Protein 3KTZ (pdb70)

CATH classification: 3.40.420.10 (+1 more: 4.10.470.10)

Structure (mmCIF, N/CA/C/O backbone):
data_3KTZ
#
_entry.id   3KTZ
#
_cell.length_a   48.373
_cell.length_b   44.395
_cell.length_c   137.270
_cell.angle_alpha   90.000
_cell.angle_beta   98.380
_cell.angle_gamma   90.000
#
_symmetry.space_group_name_H-M   'P 1 21 1'
#
loop_
_entity.id
_entity.type
_entity.pdbx_description
1 polymer 'Ribosome-inactivating protein gelonin'
2 non-polymer 2-acetamido-2-deoxy-beta-D-glucopyranose
3 water water
#
loop_
_atom_site.group_PDB
_atom_site.id
_atom_site.type_symbol
_atom_site.label_atom_id
_atom_site.label_alt_id
_atom_site.label_comp_id
_atom_site.label_asym_id
_atom_site.label_entity_id
_atom_site.label_seq_id
_atom_site.pdbx_PDB_ins_code
_atom_site.Cartn_x
_atom_site.Cartn_y
_atom_site.Cartn_z
_atom_site.occupancy
_atom_site.B_iso_or_equiv
_atom_site.auth_seq_id
_atom_site.auth_comp_id
_atom_site.auth_asym_id
_atom_site.auth_atom_id
_atom_site.pdbx_PDB_model_num
ATOM 1 N N . GLY A 1 1 ? 6.889 -18.065 50.067 1.00 42.34 1 GLY A N 1
ATOM 2 C CA . GLY A 1 1 ? 6.832 -17.943 48.571 1.00 42.82 1 GLY A CA 1
ATOM 3 C C . GLY A 1 1 ? 7.230 -16.550 48.137 1.00 41.89 1 GLY A C 1
ATOM 4 O O . GLY A 1 1 ? 6.478 -15.846 47.453 1.00 43.79 1 GLY A O 1
ATOM 5 N N . LEU A 1 2 ? 8.434 -16.160 48.533 1.00 38.66 2 LEU A N 1
ATOM 6 C CA . LEU A 1 2 ? 8.948 -14.835 48.237 1.00 35.21 2 LEU A CA 1
ATOM 7 C C . LEU A 1 2 ? 9.925 -14.822 47.069 1.00 32.90 2 LEU A C 1
ATOM 8 O O . LEU A 1 2 ? 10.555 -15.837 46.757 1.00 32.94 2 LEU A O 1
ATOM 13 N N . ASP A 1 3 ? 10.040 -13.668 46.418 1.00 29.24 3 ASP A N 1
ATOM 14 C CA . ASP A 1 3 ? 10.989 -13.515 45.327 1.00 25.13 3 ASP A CA 1
ATOM 15 C C . ASP A 1 3 ? 12.321 -13.297 46.028 1.00 22.89 3 ASP A C 1
ATOM 16 O O . ASP A 1 3 ? 12.358 -12.857 47.184 1.00 20.26 3 ASP A O 1
ATOM 21 N N . THR A 1 4 ? 13.412 -13.612 45.347 1.00 19.53 4 THR A N 1
ATOM 22 C CA . THR A 1 4 ? 14.720 -13.434 45.947 1.00 19.62 4 THR A CA 1
ATOM 23 C C . THR A 1 4 ? 15.675 -12.805 44.945 1.00 18.55 4 THR A C 1
ATOM 24 O O . THR A 1 4 ? 15.553 -13.010 43.740 1.00 18.67 4 THR A O 1
ATOM 28 N N . VAL A 1 5 ? 16.617 -12.022 45.451 1.00 17.40 5 VAL A N 1
ATOM 29 C CA . VAL A 1 5 ? 17.596 -11.362 44.604 1.00 17.69 5 VAL A CA 1
ATOM 30 C C . VAL A 1 5 ? 18.948 -11.480 45.301 1.00 17.25 5 VAL A C 1
ATOM 31 O O . VAL A 1 5 ? 19.039 -11.291 46.512 1.00 17.40 5 VAL A O 1
ATOM 35 N N . SER A 1 6 ? 19.994 -11.788 44.548 1.00 15.97 6 SER A N 1
ATOM 36 C CA . SER A 1 6 ? 21.308 -11.925 45.148 1.00 16.71 6 SER A CA 1
ATOM 37 C C . SER A 1 6 ? 22.284 -10.860 44.703 1.00 16.82 6 SER A C 1
ATOM 38 O O . SER A 1 6 ? 22.189 -10.335 43.595 1.00 17.47 6 SER A O 1
ATOM 41 N N . PHE A 1 7 ? 23.214 -10.531 45.587 1.00 14.88 7 PHE A N 1
ATOM 42 C CA . PHE A 1 7 ? 24.270 -9.605 45.245 1.00 14.91 7 PHE A CA 1
ATOM 43 C C . PHE A 1 7 ? 25.517 -10.036 45.990 1.00 14.97 7 PHE A C 1
ATOM 44 O O . PHE A 1 7 ? 25.543 -10.059 47.221 1.00 14.20 7 PHE A O 1
ATOM 52 N N . SER A 1 8 ? 26.545 -10.393 45.236 1.00 15.54 8 SER A N 1
ATOM 53 C CA . SER A 1 8 ? 27.803 -10.820 45.825 1.00 16.50 8 SER A CA 1
ATOM 54 C C . SER A 1 8 ? 28.824 -9.711 45.642 1.00 16.09 8 SER A C 1
ATOM 55 O O . SER A 1 8 ? 28.881 -9.086 44.588 1.00 17.26 8 SER A O 1
ATOM 58 N N . THR A 1 9 ? 29.623 -9.459 46.670 1.00 16.68 9 THR A N 1
ATOM 59 C CA . THR A 1 9 ? 30.633 -8.421 46.588 1.00 18.34 9 THR A CA 1
ATOM 60 C C . THR A 1 9 ? 31.893 -8.948 45.898 1.00 20.15 9 THR A C 1
ATOM 61 O O . THR A 1 9 ? 32.735 -8.166 45.449 1.00 19.70 9 THR A O 1
ATOM 65 N N . LYS A 1 10 ? 32.025 -10.269 45.807 1.00 20.47 10 LYS A N 1
ATOM 66 C CA . LYS A 1 10 ? 33.204 -10.848 45.174 1.00 22.38 10 LYS A CA 1
ATOM 67 C C . LYS A 1 10 ? 33.202 -10.581 43.671 1.00 21.46 10 LYS A C 1
ATOM 68 O O . LYS A 1 10 ? 32.326 -11.053 42.947 1.00 21.45 10 LYS A O 1
ATOM 74 N N . GLY A 1 11 ? 34.191 -9.827 43.205 1.00 20.99 11 GLY A N 1
ATOM 75 C CA . GLY A 1 11 ? 34.268 -9.513 41.791 1.00 19.93 11 GLY A CA 1
ATOM 76 C C . GLY A 1 11 ? 33.159 -8.567 41.373 1.00 19.69 11 GLY A C 1
ATOM 77 O O . GLY A 1 11 ? 32.875 -8.414 40.185 1.00 19.32 11 GLY A O 1
ATOM 78 N N . ALA A 1 12 ? 32.525 -7.931 42.355 1.00 18.41 12 ALA A N 1
ATOM 79 C CA . ALA A 1 12 ? 31.440 -6.996 42.082 1.00 16.50 12 ALA A CA 1
ATOM 80 C C . ALA A 1 12 ? 31.958 -5.775 41.334 1.00 15.82 12 ALA A C 1
ATOM 81 O O . ALA A 1 12 ? 33.097 -5.364 41.526 1.00 16.26 12 ALA A O 1
ATOM 83 N N . THR A 1 13 ? 31.117 -5.206 40.475 1.00 17.25 13 THR A N 1
ATOM 84 C CA . THR A 1 13 ? 31.473 -4.013 39.709 1.00 15.64 13 THR A CA 1
ATOM 85 C C . THR A 1 13 ? 30.280 -3.075 39.725 1.00 15.80 13 THR A C 1
ATOM 86 O O . THR A 1 13 ? 29.177 -3.470 40.111 1.00 14.80 13 THR A O 1
ATOM 90 N N . TYR A 1 14 ? 30.491 -1.837 39.292 1.00 15.16 14 TYR A N 1
ATOM 91 C CA . TYR A 1 14 ? 29.410 -0.866 39.265 1.00 15.67 14 TYR A CA 1
ATOM 92 C C . TYR A 1 14 ? 28.256 -1.407 38.426 1.00 15.79 14 TYR A C 1
ATOM 93 O O . TYR A 1 14 ? 27.096 -1.076 38.675 1.00 15.66 14 TYR A O 1
ATOM 102 N N . ILE A 1 15 ? 28.581 -2.246 37.439 1.00 15.34 15 ILE A N 1
ATOM 103 C CA . ILE A 1 15 ? 27.578 -2.853 36.567 1.00 15.70 15 ILE A CA 1
ATOM 104 C C . ILE A 1 15 ? 26.790 -3.967 37.276 1.00 15.69 15 ILE A C 1
ATOM 105 O O . ILE A 1 15 ? 25.561 -4.036 37.156 1.00 15.41 15 ILE A O 1
ATOM 110 N N . THR A 1 16 ? 27.470 -4.843 38.013 1.00 14.42 16 THR A N 1
ATOM 111 C CA . THR A 1 16 ? 26.736 -5.899 38.702 1.00 16.16 16 THR A CA 1
ATOM 112 C C . THR A 1 16 ? 25.794 -5.268 39.741 1.00 16.36 16 THR A C 1
ATOM 113 O O . THR A 1 16 ? 24.685 -5.755 39.967 1.00 16.47 16 THR A O 1
ATOM 117 N N . TYR A 1 17 ? 26.235 -4.170 40.352 1.00 15.44 17 TYR A N 1
ATOM 118 C CA . TYR A 1 17 ? 25.437 -3.460 41.353 1.00 12.97 17 TYR A CA 1
ATOM 119 C C . TYR A 1 17 ? 24.180 -2.853 40.725 1.00 13.16 17 TYR A C 1
ATOM 120 O O . TYR A 1 17 ? 23.079 -3.000 41.255 1.00 12.50 17 TYR A O 1
ATOM 129 N N . VAL A 1 18 ? 24.340 -2.166 39.599 1.00 12.11 18 VAL A N 1
ATOM 130 C CA . VAL A 1 18 ? 23.196 -1.559 38.921 1.00 12.28 18 VAL A CA 1
ATOM 131 C C . VAL A 1 18 ? 22.205 -2.615 38.424 1.00 12.81 18 VAL A C 1
ATOM 132 O O . VAL A 1 18 ? 20.984 -2.449 38.551 1.00 12.58 18 VAL A O 1
ATOM 136 N N . ASN A 1 19 ? 22.717 -3.707 37.869 1.00 13.30 19 ASN A N 1
ATOM 137 C CA . ASN A 1 19 ? 21.836 -4.766 37.392 1.00 13.43 19 ASN A CA 1
ATOM 138 C C . ASN A 1 19 ? 21.065 -5.364 38.567 1.00 12.94 19 ASN A C 1
ATOM 139 O O . ASN A 1 19 ? 19.889 -5.714 38.434 1.00 13.42 19 ASN A O 1
ATOM 144 N N . PHE A 1 20 ? 21.731 -5.468 39.717 1.00 12.10 20 PHE A N 1
ATOM 145 C CA . PHE A 1 20 ? 21.111 -5.988 40.938 1.00 12.16 20 PHE A CA 1
ATOM 146 C C . PHE A 1 20 ? 19.934 -5.088 41.337 1.00 11.34 20 PHE A C 1
ATOM 147 O O . PHE A 1 20 ? 18.828 -5.572 41.582 1.00 10.81 20 PHE A O 1
ATOM 155 N N . LEU A 1 21 ? 20.166 -3.777 41.390 1.00 11.30 21 LEU A N 1
ATOM 156 C CA . LEU A 1 21 ? 19.102 -2.844 41.751 1.00 11.02 21 LEU A CA 1
ATOM 157 C C . LEU A 1 21 ? 17.907 -2.944 40.810 1.00 10.39 21 LEU A C 1
ATOM 158 O O . LEU A 1 21 ? 16.761 -2.895 41.250 1.00 10.87 21 LEU A O 1
ATOM 163 N N . ASN A 1 22 ? 18.162 -3.083 39.513 1.00 11.86 22 ASN A N 1
ATOM 164 C CA . ASN A 1 22 ? 17.057 -3.177 38.571 1.00 13.38 22 ASN A CA 1
ATOM 165 C C . ASN A 1 22 ? 16.301 -4.498 38.688 1.00 14.19 22 ASN A C 1
ATOM 166 O O . ASN A 1 22 ? 15.110 -4.571 38.385 1.00 14.11 22 ASN A O 1
ATOM 171 N N . GLU A 1 23 ? 16.988 -5.537 39.147 1.00 15.05 23 GLU A N 1
ATOM 172 C CA . GLU A 1 23 ? 16.331 -6.820 39.347 1.00 15.72 23 GLU A CA 1
ATOM 173 C C . GLU A 1 23 ? 15.426 -6.666 40.576 1.00 13.74 23 GLU A C 1
ATOM 174 O O . GLU A 1 23 ? 14.293 -7.135 40.596 1.00 15.22 23 GLU A O 1
ATOM 180 N N . LEU A 1 24 ? 15.938 -6.000 41.601 1.00 12.11 24 LEU A N 1
ATOM 181 C CA . LEU A 1 24 ? 15.171 -5.775 42.817 1.00 11.50 24 LEU A CA 1
ATOM 182 C C . LEU A 1 24 ? 13.938 -4.919 42.516 1.00 12.70 24 LEU A C 1
ATOM 183 O O . LEU A 1 24 ? 12.830 -5.216 42.976 1.00 12.98 24 LEU A O 1
ATOM 188 N N . ARG A 1 25 ? 14.133 -3.854 41.741 1.00 11.66 25 ARG A N 1
ATOM 189 C CA . ARG A 1 25 ? 13.039 -2.958 41.382 1.00 12.32 25 ARG A CA 1
ATOM 190 C C . ARG A 1 25 ? 11.907 -3.715 40.694 1.00 12.56 25 ARG A C 1
ATOM 191 O O . ARG A 1 25 ? 10.731 -3.406 40.890 1.00 14.49 25 ARG A O 1
ATOM 199 N N . VAL A 1 26 ? 12.268 -4.714 39.893 1.00 13.78 26 VAL A N 1
ATOM 200 C CA . VAL A 1 26 ? 11.281 -5.525 39.195 1.00 15.08 26 VAL A CA 1
ATOM 201 C C . VAL A 1 26 ? 10.560 -6.469 40.159 1.00 15.03 26 VAL A C 1
ATOM 202 O O . VAL A 1 26 ? 9.330 -6.572 40.145 1.00 15.33 26 VAL A O 1
ATOM 206 N N . LYS A 1 27 ? 11.325 -7.147 41.008 1.00 15.90 27 LYS A N 1
ATOM 207 C CA . LYS A 1 27 ? 10.737 -8.097 41.949 1.00 16.13 27 LYS A CA 1
ATOM 208 C C . LYS A 1 27 ? 9.876 -7.487 43.047 1.00 15.96 27 LYS A C 1
ATOM 209 O O . LYS A 1 27 ? 9.099 -8.186 43.700 1.00 16.18 27 LYS A O 1
ATOM 215 N N . LEU A 1 28 ? 9.997 -6.179 43.245 1.00 15.83 28 LEU A N 1
ATOM 216 C CA . LEU A 1 28 ? 9.170 -5.501 44.232 1.00 15.12 28 LEU A CA 1
ATOM 217 C C . LEU A 1 28 ? 7.753 -5.435 43.634 1.00 15.80 28 LEU A C 1
ATOM 218 O O . LEU A 1 28 ? 6.774 -5.125 44.319 1.00 14.87 28 LEU A O 1
ATOM 223 N N . LYS A 1 29 ? 7.674 -5.727 42.337 1.00 16.40 29 LYS A N 1
ATOM 224 C CA . LYS A 1 29 ? 6.424 -5.733 41.584 1.00 17.03 29 LYS A CA 1
ATOM 225 C C . LYS A 1 29 ? 5.498 -4.529 41.785 1.00 16.93 29 LYS A C 1
ATOM 226 O O . LYS A 1 29 ? 4.389 -4.664 42.315 1.00 17.04 29 LYS A O 1
ATOM 232 N N . PRO A 1 30 ? 5.943 -3.328 41.380 1.00 15.86 30 PRO A N 1
ATOM 233 C CA . PRO A 1 30 ? 5.061 -2.171 41.553 1.00 16.63 30 PRO A CA 1
ATOM 234 C C . PRO A 1 30 ? 3.833 -2.353 40.657 1.00 17.50 30 PRO A C 1
ATOM 235 O O . PRO A 1 30 ? 3.870 -3.121 39.695 1.00 16.12 30 PRO A O 1
ATOM 239 N N . GLU A 1 31 ? 2.744 -1.670 40.980 1.00 18.08 31 GLU A N 1
ATOM 240 C CA . GLU A 1 31 ? 1.535 -1.781 40.172 1.00 21.72 31 GLU A CA 1
ATOM 241 C C . GLU A 1 31 ? 1.122 -0.423 39.644 1.00 20.21 31 GLU A C 1
ATOM 242 O O . GLU A 1 31 ? 0.779 0.480 40.411 1.00 20.70 31 GLU A O 1
ATOM 248 N N . GLY A 1 32 ? 1.167 -0.279 38.326 1.00 20.33 32 GLY A N 1
ATOM 249 C CA . GLY A 1 32 ? 0.799 0.985 37.725 1.00 19.15 32 GLY A CA 1
ATOM 250 C C . GLY A 1 32 ? 1.938 1.972 37.855 1.00 19.49 32 GLY A C 1
ATOM 251 O O . GLY A 1 32 ? 3.075 1.602 38.158 1.00 19.11 32 GLY A O 1
ATOM 252 N N . ASN A 1 33 ? 1.627 3.242 37.651 1.00 18.86 33 ASN A N 1
ATOM 253 C CA . ASN A 1 33 ? 2.642 4.273 37.714 1.00 18.58 33 ASN A CA 1
ATOM 254 C C . ASN A 1 33 ? 1.958 5.603 37.927 1.00 18.87 33 ASN A C 1
ATOM 255 O O . ASN A 1 33 ? 0.738 5.707 37.820 1.00 19.91 33 ASN A O 1
ATOM 260 N N . SER A 1 34 ? 2.748 6.621 38.227 1.00 18.23 34 SER A N 1
ATOM 261 C CA . SER A 1 34 ? 2.219 7.964 38.376 1.00 19.07 34 SER A CA 1
ATOM 262 C C . SER A 1 34 ? 3.132 8.824 37.510 1.00 19.09 34 SER A C 1
ATOM 263 O O . SER A 1 34 ? 4.328 8.932 37.780 1.00 18.44 34 SER A O 1
ATOM 266 N N . HIS A 1 35 ? 2.577 9.407 36.451 1.00 18.94 35 HIS A N 1
ATOM 267 C CA . HIS A 1 35 ? 3.362 10.243 35.550 1.00 18.53 35 HIS A CA 1
ATOM 268 C C . HIS A 1 35 ? 4.516 9.467 34.925 1.00 17.50 35 HIS A C 1
ATOM 269 O O . HIS A 1 35 ? 5.538 10.050 34.551 1.00 19.80 35 HIS A O 1
ATOM 276 N N . GLY A 1 36 ? 4.353 8.152 34.819 1.00 15.98 36 GLY A N 1
ATOM 277 C CA . GLY A 1 36 ? 5.384 7.319 34.218 1.00 15.61 36 GLY A CA 1
ATOM 278 C C . GLY A 1 36 ? 6.324 6.636 35.194 1.00 15.62 36 GLY A C 1
ATOM 279 O O . GLY A 1 36 ? 7.061 5.724 34.810 1.00 15.33 36 GLY A O 1
ATOM 280 N N . ILE A 1 37 ? 6.307 7.072 36.451 1.00 13.90 37 ILE A N 1
ATOM 281 C CA . ILE A 1 37 ? 7.169 6.491 37.474 1.00 13.91 37 ILE A CA 1
ATOM 282 C C . ILE A 1 37 ? 6.470 5.304 38.129 1.00 13.23 37 ILE A C 1
ATOM 283 O O . ILE A 1 37 ? 5.340 5.432 38.601 1.00 14.69 37 ILE A O 1
ATOM 288 N N . PRO A 1 38 ? 7.130 4.133 38.161 1.00 13.42 38 PRO A N 1
ATOM 289 C CA . PRO A 1 38 ? 6.532 2.944 38.773 1.00 13.42 38 PRO A CA 1
ATOM 290 C C . PRO A 1 38 ? 6.026 3.253 40.175 1.00 14.52 38 PRO A C 1
ATOM 291 O O . PRO A 1 38 ? 6.728 3.868 40.980 1.00 14.57 38 PRO A O 1
ATOM 295 N N . LEU A 1 39 ? 4.803 2.817 40.454 1.00 14.02 39 LEU A N 1
ATOM 296 C CA . LEU A 1 39 ? 4.160 3.044 41.736 1.00 14.12 39 LEU A CA 1
ATOM 297 C C . LEU A 1 39 ? 4.083 1.749 42.554 1.00 14.82 39 LEU A C 1
ATOM 298 O O . LEU A 1 39 ? 3.478 0.762 42.124 1.00 14.09 39 LEU A O 1
ATOM 303 N N . LEU A 1 40 ? 4.692 1.755 43.736 1.00 13.48 40 LEU A N 1
ATOM 304 C CA . LEU A 1 40 ? 4.682 0.564 44.580 1.00 15.37 40 LEU A CA 1
ATOM 305 C C . LEU A 1 40 ? 3.270 0.236 45.060 1.00 16.17 40 LEU A C 1
ATOM 306 O O . LEU A 1 40 ? 2.410 1.111 45.135 1.00 15.18 40 LEU A O 1
ATOM 311 N N . ARG A 1 41 ? 3.029 -1.031 45.370 1.00 17.67 41 ARG A N 1
ATOM 312 C CA . ARG A 1 41 ? 1.716 -1.441 45.854 1.00 21.71 41 ARG A CA 1
ATOM 313 C C . ARG A 1 41 ? 1.362 -0.738 47.163 1.00 23.01 41 ARG A C 1
ATOM 314 O O . ARG A 1 41 ? 2.204 -0.558 48.043 1.00 23.23 41 ARG A O 1
ATOM 322 N N . LYS A 1 42 ? 0.101 -0.341 47.273 1.00 26.06 42 LYS A N 1
ATOM 323 C CA . LYS A 1 42 ? -0.405 0.356 48.443 1.00 29.37 42 LYS A CA 1
ATOM 324 C C . LYS A 1 42 ? -0.436 -0.539 49.677 1.00 30.00 42 LYS A C 1
ATOM 325 O O . LYS A 1 42 ? -0.004 -0.139 50.756 1.00 29.63 42 LYS A O 1
ATOM 331 N N . LYS A 1 43 ? -0.953 -1.750 49.515 1.00 31.64 43 LYS A N 1
ATOM 332 C CA . LYS A 1 43 ? -1.044 -2.679 50.631 1.00 34.83 43 LYS A CA 1
ATOM 333 C C . LYS A 1 43 ? -0.608 -4.082 50.232 1.00 35.14 43 LYS A C 1
ATOM 334 O O . LYS A 1 43 ? -0.788 -4.506 49.091 1.00 34.77 43 LYS A O 1
ATOM 340 N N . CYS A 1 44 ? -0.028 -4.796 51.187 1.00 36.17 44 CYS A N 1
ATOM 341 C CA . CYS A 1 44 ? 0.442 -6.153 50.958 1.00 38.57 44 CYS A CA 1
ATOM 342 C C . CYS A 1 44 ? 0.747 -6.735 52.340 1.00 41.26 44 CYS A C 1
ATOM 343 O O . CYS A 1 44 ? 1.898 -6.788 52.779 1.00 42.51 44 CYS A O 1
ATOM 346 N N . ASP A 1 45 ? -0.317 -7.161 53.011 1.00 43.81 45 ASP A N 1
ATOM 347 C CA . ASP A 1 45 ? -0.276 -7.722 54.360 1.00 46.42 45 ASP A CA 1
ATOM 348 C C . ASP A 1 45 ? 0.440 -9.068 54.548 1.00 45.37 45 ASP A C 1
ATOM 349 O O . ASP A 1 45 ? 1.304 -9.204 55.418 1.00 46.39 45 ASP A O 1
ATOM 354 N N . ASP A 1 46 ? 0.068 -10.054 53.738 1.00 42.71 46 ASP A N 1
ATOM 355 C CA . ASP A 1 46 ? 0.633 -11.397 53.813 1.00 40.10 46 ASP A CA 1
ATOM 356 C C . ASP A 1 46 ? 2.169 -11.490 53.760 1.00 38.21 46 ASP A C 1
ATOM 357 O O . ASP A 1 46 ? 2.785 -11.306 52.708 1.00 37.09 46 ASP A O 1
ATOM 362 N N . PRO A 1 47 ? 2.804 -11.791 54.906 1.00 36.37 47 PRO A N 1
ATOM 363 C CA . PRO A 1 47 ? 4.261 -11.911 54.992 1.00 35.46 47 PRO A CA 1
ATOM 364 C C . PRO A 1 47 ? 4.806 -12.966 54.041 1.00 35.83 47 PRO A C 1
ATOM 365 O O . PRO A 1 47 ? 5.995 -12.973 53.729 1.00 36.97 47 PRO A O 1
ATOM 369 N N . GLY A 1 48 ? 3.922 -13.851 53.585 1.00 36.49 48 GLY A N 1
ATOM 370 C CA . GLY A 1 48 ? 4.313 -14.928 52.688 1.00 35.89 48 GLY A CA 1
ATOM 371 C C . GLY A 1 48 ? 4.515 -14.571 51.225 1.00 35.96 48 GLY A C 1
ATOM 372 O O . GLY A 1 48 ? 4.837 -15.437 50.409 1.00 36.49 48 GLY A O 1
ATOM 373 N N . LYS A 1 49 ? 4.328 -13.303 50.879 1.00 35.32 49 LYS A N 1
ATOM 374 C CA . LYS A 1 49 ? 4.518 -12.878 49.497 1.00 34.42 49 LYS A CA 1
ATOM 375 C C . LYS A 1 49 ? 4.676 -11.365 49.389 1.00 31.77 49 LYS A C 1
ATOM 376 O O . LYS A 1 49 ? 4.666 -10.803 48.292 1.00 30.50 49 LYS A O 1
ATOM 382 N N . CYS A 1 50 ? 4.855 -10.719 50.538 1.00 28.48 50 CYS A N 1
ATOM 383 C CA . CYS A 1 50 ? 5.002 -9.273 50.577 1.00 25.47 50 CYS A CA 1
ATOM 384 C C . CYS A 1 50 ? 6.407 -8.790 50.945 1.00 22.02 50 CYS A C 1
ATOM 385 O O . CYS A 1 50 ? 6.622 -7.624 51.284 1.00 18.78 50 CYS A O 1
ATOM 388 N N . PHE A 1 51 ? 7.364 -9.701 50.853 1.00 18.52 51 PHE A N 1
ATOM 389 C CA . PHE A 1 51 ? 8.747 -9.379 51.137 1.00 17.59 51 PHE A CA 1
ATOM 390 C C . PHE A 1 51 ? 9.632 -9.971 50.053 1.00 18.01 51 PHE A C 1
ATOM 391 O O . PHE A 1 51 ? 9.334 -11.033 49.496 1.00 18.33 51 PHE A O 1
ATOM 399 N N . VAL A 1 52 ? 10.710 -9.265 49.737 1.00 15.78 52 VAL A N 1
ATOM 400 C CA . VAL A 1 52 ? 11.678 -9.755 48.770 1.00 15.38 52 VAL A CA 1
ATOM 401 C C . VAL A 1 52 ? 12.926 -10.014 49.606 1.00 15.74 52 VAL A C 1
ATOM 402 O O . VAL A 1 52 ? 13.330 -9.165 50.409 1.00 14.96 52 VAL A O 1
ATOM 406 N N . LEU A 1 53 ? 13.511 -11.196 49.457 1.00 15.34 53 LEU A N 1
ATOM 407 C CA . LEU A 1 53 ? 14.716 -11.510 50.204 1.00 16.77 53 LEU A CA 1
ATOM 408 C C . LEU A 1 53 ? 15.952 -11.173 49.380 1.00 16.40 53 LEU A C 1
ATOM 409 O O . LEU A 1 53 ? 16.115 -11.661 48.257 1.00 15.95 53 LEU A O 1
ATOM 414 N N . VAL A 1 54 ? 16.817 -10.334 49.943 1.00 14.49 54 VAL A N 1
ATOM 415 C CA . VAL A 1 54 ? 18.053 -9.949 49.272 1.00 13.58 54 VAL A CA 1
ATOM 416 C C . VAL A 1 54 ? 19.212 -10.670 49.955 1.00 13.29 54 VAL A C 1
ATOM 417 O O . VAL A 1 54 ? 19.499 -10.428 51.130 1.00 12.72 54 VAL A O 1
ATOM 421 N N . ALA A 1 55 ? 19.863 -11.566 49.217 1.00 13.01 55 ALA A N 1
ATOM 422 C CA . ALA A 1 55 ? 20.990 -12.329 49.747 1.00 13.65 55 ALA A CA 1
ATOM 423 C C . ALA A 1 55 ? 22.297 -11.586 49.469 1.00 14.48 55 ALA A C 1
ATOM 424 O O . ALA A 1 55 ? 22.771 -11.542 48.333 1.00 13.81 55 ALA A O 1
ATOM 426 N N . LEU A 1 56 ? 22.852 -10.985 50.518 1.00 14.22 56 LEU A N 1
ATOM 427 C CA . LEU A 1 56 ? 24.097 -10.236 50.432 1.00 14.01 56 LEU A CA 1
ATOM 428 C C . LEU A 1 56 ? 25.220 -11.129 50.933 1.00 15.41 56 LEU A C 1
ATOM 429 O O . LEU A 1 56 ? 25.172 -11.618 52.062 1.00 15.62 56 LEU A O 1
ATOM 434 N N . SER A 1 57 ? 26.225 -11.351 50.095 1.00 15.54 57 SER A N 1
ATOM 435 C CA . SER A 1 57 ? 27.352 -12.184 50.494 1.00 17.94 57 SER A CA 1
ATOM 436 C C . SER A 1 57 ? 28.661 -11.507 50.122 1.00 18.24 57 SER A C 1
ATOM 437 O O . SER A 1 57 ? 28.767 -10.873 49.078 1.00 17.21 57 SER A O 1
ATOM 440 N N . ASN A 1 58 ? 29.668 -11.624 50.976 1.00 20.06 58 ASN A N 1
ATOM 441 C CA . ASN A 1 58 ? 30.920 -10.980 50.643 1.00 23.39 58 ASN A CA 1
ATOM 442 C C . ASN A 1 58 ? 31.964 -11.958 50.114 1.00 25.25 58 ASN A C 1
ATOM 443 O O . ASN A 1 58 ? 31.682 -13.138 49.886 1.00 25.24 58 ASN A O 1
ATOM 448 N N . ASP A 1 59 ? 33.170 -11.450 49.899 1.00 27.57 59 ASP A N 1
ATOM 449 C CA . ASP A 1 59 ? 34.264 -12.251 49.377 1.00 29.61 59 ASP A CA 1
ATOM 450 C C . ASP A 1 59 ? 34.589 -13.468 50.246 1.00 30.65 59 ASP A C 1
ATOM 451 O O . ASP A 1 59 ? 34.988 -14.512 49.734 1.00 31.35 59 ASP A O 1
ATOM 456 N N . ASN A 1 60 ? 34.409 -13.336 51.555 1.00 31.08 60 ASN A N 1
ATOM 457 C CA . ASN A 1 60 ? 34.687 -14.435 52.470 1.00 32.82 60 ASN A CA 1
ATOM 458 C C . ASN A 1 60 ? 33.570 -15.465 52.495 1.00 32.49 60 ASN A C 1
ATOM 459 O O . ASN A 1 60 ? 33.695 -16.506 53.135 1.00 34.07 60 ASN A O 1
ATOM 464 N N . GLY A 1 61 ? 32.472 -15.172 51.809 1.00 31.72 61 GLY A N 1
ATOM 465 C CA . GLY A 1 61 ? 31.369 -16.113 51.780 1.00 28.97 61 GLY A CA 1
ATOM 466 C C . GLY A 1 61 ? 30.315 -15.857 52.834 1.00 27.89 61 GLY A C 1
ATOM 467 O O . GLY A 1 61 ? 29.272 -16.503 52.826 1.00 29.91 61 GLY A O 1
ATOM 468 N N . GLN A 1 62 ? 30.578 -14.930 53.751 1.00 25.14 62 GLN A N 1
ATOM 469 C CA . GLN A 1 62 ? 29.604 -14.602 54.785 1.00 21.47 62 GLN A CA 1
ATOM 470 C C . GLN A 1 62 ? 28.325 -14.130 54.097 1.00 20.18 62 GLN A C 1
ATOM 471 O O . GLN A 1 62 ? 28.370 -13.352 53.139 1.00 18.65 62 GLN A O 1
ATOM 477 N N . LEU A 1 63 ? 27.192 -14.612 54.595 1.00 18.21 63 LEU A N 1
ATOM 478 C CA . LEU A 1 63 ? 25.889 -14.310 54.019 1.00 17.30 63 LEU A CA 1
ATOM 479 C C . LEU A 1 63 ? 24.898 -13.649 54.979 1.00 16.70 63 LEU A C 1
ATOM 480 O O . LEU A 1 63 ? 24.778 -14.040 56.142 1.00 16.46 63 LEU A O 1
ATOM 485 N N . ALA A 1 64 ? 24.191 -12.642 54.474 1.00 13.90 64 ALA A N 1
ATOM 486 C CA . ALA A 1 64 ? 23.181 -11.938 55.244 1.00 12.90 64 ALA A CA 1
ATOM 487 C C . ALA A 1 64 ? 21.970 -11.808 54.328 1.00 13.96 64 ALA A C 1
ATOM 488 O O . ALA A 1 64 ? 22.055 -11.209 53.255 1.00 14.01 64 ALA A O 1
ATOM 490 N N . GLU A 1 65 ? 20.851 -12.394 54.738 1.00 14.31 65 GLU A N 1
ATOM 491 C CA . GLU A 1 65 ? 19.628 -12.329 53.948 1.00 14.57 65 GLU A CA 1
ATOM 492 C C . GLU A 1 65 ? 18.667 -11.308 54.538 1.00 13.90 65 GLU A C 1
ATOM 493 O O . GLU A 1 65 ? 18.106 -11.497 55.618 1.00 13.46 65 GLU A O 1
ATOM 499 N N . ILE A 1 66 ? 18.507 -10.214 53.798 1.00 13.48 66 ILE A N 1
ATOM 500 C CA . ILE A 1 66 ? 17.686 -9.077 54.187 1.00 12.00 66 ILE A CA 1
ATOM 501 C C . ILE A 1 66 ? 16.248 -9.153 53.680 1.00 12.33 66 ILE A C 1
ATOM 502 O O . ILE A 1 66 ? 16.014 -9.363 52.489 1.00 12.19 66 ILE A O 1
ATOM 507 N N . ALA A 1 67 ? 15.288 -8.976 54.585 1.00 12.05 67 ALA A N 1
ATOM 508 C CA . ALA A 1 67 ? 13.875 -8.988 54.205 1.00 12.32 67 ALA A CA 1
ATOM 509 C C . ALA A 1 67 ? 13.469 -7.543 53.902 1.00 13.64 67 ALA A C 1
ATOM 510 O O . ALA A 1 67 ? 13.591 -6.655 54.748 1.00 13.45 67 ALA A O 1
ATOM 512 N N . ILE A 1 68 ? 12.985 -7.314 52.687 1.00 14.50 68 ILE A N 1
ATOM 513 C CA . ILE A 1 68 ? 12.591 -5.981 52.261 1.00 14.63 68 ILE A CA 1
ATOM 514 C C . ILE A 1 68 ? 11.102 -5.901 51.911 1.00 15.25 68 ILE A C 1
ATOM 515 O O . ILE A 1 68 ? 10.595 -6.662 51.077 1.00 14.99 68 ILE A O 1
ATOM 520 N N . ASP A 1 69 ? 10.417 -4.982 52.587 1.00 14.60 69 ASP A N 1
ATOM 521 C CA . ASP A 1 69 ? 8.987 -4.726 52.414 1.00 16.19 69 ASP A CA 1
ATOM 522 C C . ASP A 1 69 ? 8.701 -4.264 50.971 1.00 14.78 69 ASP A C 1
ATOM 523 O O . ASP A 1 69 ? 9.346 -3.334 50.489 1.00 14.61 69 ASP A O 1
ATOM 528 N N . VAL A 1 70 ? 7.737 -4.889 50.289 1.00 13.57 70 VAL A N 1
ATOM 529 C CA . VAL A 1 70 ? 7.437 -4.507 48.903 1.00 13.17 70 VAL A CA 1
ATOM 530 C C . VAL A 1 70 ? 6.634 -3.215 48.735 1.00 14.76 70 VAL A C 1
ATOM 531 O O . VAL A 1 70 ? 6.482 -2.715 47.617 1.00 15.44 70 VAL A O 1
ATOM 535 N N . THR A 1 71 ? 6.113 -2.670 49.827 1.00 14.55 71 THR A N 1
ATOM 536 C CA . THR A 1 71 ? 5.342 -1.439 49.719 1.00 15.42 71 THR A CA 1
ATOM 537 C C . THR A 1 71 ? 6.192 -0.212 50.045 1.00 16.23 71 THR A C 1
ATOM 538 O O . THR A 1 71 ? 5.911 0.893 49.575 1.00 17.23 71 THR A O 1
ATOM 542 N N . SER A 1 72 ? 7.252 -0.411 50.824 1.00 15.67 72 SER A N 1
ATOM 543 C CA . SER A 1 72 ? 8.107 0.696 51.235 1.00 16.50 72 SER A CA 1
ATOM 544 C C . SER A 1 72 ? 9.577 0.506 50.890 1.00 16.70 72 SER A C 1
ATOM 545 O O . SER A 1 72 ? 10.357 1.453 50.971 1.00 16.94 72 SER A O 1
ATOM 548 N N . VAL A 1 73 ? 9.942 -0.717 50.515 1.00 16.24 73 VAL A N 1
ATOM 549 C CA . VAL A 1 73 ? 11.322 -1.091 50.197 1.00 16.85 73 VAL A CA 1
ATOM 550 C C . VAL A 1 73 ? 12.181 -0.992 51.461 1.00 18.66 73 VAL A C 1
ATOM 551 O O . VAL A 1 73 ? 13.407 -0.914 51.379 1.00 17.45 73 VAL A O 1
ATOM 555 N N . TYR A 1 74 ? 11.555 -0.990 52.635 1.00 18.32 74 TYR A N 1
ATOM 556 C CA . TYR A 1 74 ? 12.378 -0.913 53.826 1.00 21.24 74 TYR A CA 1
ATOM 557 C C . TYR A 1 74 ? 12.745 -2.267 54.410 1.00 17.41 74 TYR A C 1
ATOM 558 O O . TYR A 1 74 ? 12.031 -3.261 54.255 1.00 15.84 74 TYR A O 1
ATOM 567 N N . VAL A 1 75 ? 13.902 -2.282 55.056 1.00 15.34 75 VAL A N 1
ATOM 568 C CA . VAL A 1 75 ? 14.442 -3.461 55.713 1.00 14.87 75 VAL A CA 1
ATOM 569 C C . VAL A 1 75 ? 13.703 -3.657 57.047 1.00 14.58 75 VAL A C 1
ATOM 570 O O . VAL A 1 75 ? 13.636 -2.731 57.862 1.00 13.58 75 VAL A O 1
ATOM 574 N N . VAL A 1 76 ? 13.128 -4.839 57.262 1.00 13.32 76 VAL A N 1
ATOM 575 C CA . VAL A 1 76 ? 12.429 -5.107 58.520 1.00 13.68 76 VAL A CA 1
ATOM 576 C C . VAL A 1 76 ? 13.242 -6.054 59.398 1.00 13.21 76 VAL A C 1
ATOM 577 O O . VAL A 1 76 ? 13.069 -6.087 60.616 1.00 14.04 76 VAL A O 1
ATOM 581 N N . GLY A 1 77 ? 14.138 -6.813 58.776 1.00 12.29 77 GLY A N 1
ATOM 582 C CA . GLY A 1 77 ? 14.954 -7.752 59.524 1.00 11.86 77 GLY A CA 1
ATOM 583 C C . GLY A 1 77 ? 15.846 -8.556 58.602 1.00 11.96 77 GLY A C 1
ATOM 584 O O . GLY A 1 77 ? 15.831 -8.361 57.386 1.00 12.25 77 GLY A O 1
ATOM 585 N N . TYR A 1 78 ? 16.619 -9.471 59.171 1.00 11.71 78 TYR A N 1
ATOM 586 C CA . TYR A 1 78 ? 17.530 -10.272 58.373 1.00 11.49 78 TYR A CA 1
ATOM 587 C C . TYR A 1 78 ? 17.938 -11.566 59.071 1.00 11.63 78 TYR A C 1
ATOM 588 O O . TYR A 1 78 ? 17.783 -11.723 60.287 1.00 11.51 78 TYR A O 1
ATOM 597 N N . GLN A 1 79 ? 18.475 -12.487 58.281 1.00 12.18 79 GLN A N 1
ATOM 598 C CA . GLN A 1 79 ? 18.954 -13.755 58.801 1.00 12.61 79 GLN A CA 1
ATOM 599 C C . GLN A 1 79 ? 20.438 -13.942 58.514 1.00 13.07 79 GLN A C 1
ATOM 600 O O . GLN A 1 79 ? 20.917 -13.670 57.413 1.00 12.99 79 GLN A O 1
ATOM 606 N N . VAL A 1 80 ? 21.157 -14.398 59.529 1.00 13.54 80 VAL A N 1
ATOM 607 C CA . VAL A 1 80 ? 22.573 -14.698 59.413 1.00 14.80 80 VAL A CA 1
ATOM 608 C C . VAL A 1 80 ? 22.718 -16.050 60.099 1.00 16.09 80 VAL A C 1
ATOM 609 O O . VAL A 1 80 ? 22.212 -16.247 61.213 1.00 15.61 80 VAL A O 1
ATOM 613 N N . ARG A 1 81 ? 23.368 -16.992 59.421 1.00 16.60 81 ARG A N 1
ATOM 614 C CA . ARG A 1 81 ? 23.542 -18.331 59.972 1.00 18.61 81 ARG A CA 1
ATOM 615 C C . ARG A 1 81 ? 22.149 -18.895 60.300 1.00 18.61 81 ARG A C 1
ATOM 616 O O . ARG A 1 81 ? 21.273 -18.911 59.432 1.00 19.44 81 ARG A O 1
ATOM 624 N N . ASN A 1 82 ? 21.927 -19.344 61.533 1.00 18.65 82 ASN A N 1
ATOM 625 C CA . ASN A 1 82 ? 20.624 -19.895 61.906 1.00 18.44 82 ASN A CA 1
ATOM 626 C C . ASN A 1 82 ? 19.879 -18.940 62.832 1.00 17.74 82 ASN A C 1
ATOM 627 O O . ASN A 1 82 ? 19.018 -19.352 63.614 1.00 17.55 82 ASN A O 1
ATOM 632 N N . ARG A 1 83 ? 20.213 -17.659 62.725 1.00 17.03 83 ARG A N 1
ATOM 633 C CA . ARG A 1 83 ? 19.600 -16.628 63.550 1.00 16.29 83 ARG A CA 1
ATOM 634 C C . ARG A 1 83 ? 18.946 -15.546 62.707 1.00 16.04 83 ARG A C 1
ATOM 635 O O . ARG A 1 83 ? 19.321 -15.333 61.553 1.00 15.22 83 ARG A O 1
ATOM 643 N N . SER A 1 84 ? 17.952 -14.878 63.287 1.00 14.14 84 SER A N 1
ATOM 644 C CA . SER A 1 84 ? 17.280 -13.785 62.605 1.00 13.26 84 SER A CA 1
ATOM 645 C C . SER A 1 84 ? 17.091 -12.652 63.598 1.00 13.34 84 SER A C 1
ATOM 646 O O . SER A 1 84 ? 16.895 -12.885 64.796 1.00 12.36 84 SER A O 1
ATOM 649 N N . TYR A 1 85 ? 17.189 -11.423 63.099 1.00 12.80 85 TYR A N 1
ATOM 650 C CA . TYR A 1 85 ? 17.052 -10.233 63.928 1.00 12.55 85 TYR A CA 1
ATOM 651 C C . TYR A 1 85 ? 16.072 -9.287 63.252 1.00 13.61 85 TYR A C 1
ATOM 652 O O . TYR A 1 85 ? 16.116 -9.116 62.034 1.00 13.12 85 TYR A O 1
ATOM 661 N N . PHE A 1 86 ? 15.194 -8.681 64.044 1.00 12.55 86 PHE A N 1
ATOM 662 C CA . PHE A 1 86 ? 14.198 -7.754 63.523 1.00 13.42 86 PHE A CA 1
ATOM 663 C C . PHE A 1 86 ? 14.268 -6.404 64.226 1.00 13.19 86 PHE A C 1
ATOM 664 O O . PHE A 1 86 ? 14.574 -6.332 65.413 1.00 13.89 86 PHE A O 1
ATOM 672 N N . PHE A 1 87 ? 13.983 -5.336 63.490 1.00 12.49 87 PHE A N 1
ATOM 673 C CA . PHE A 1 87 ? 13.966 -4.010 64.088 1.00 12.94 87 PHE A CA 1
ATOM 674 C C . PHE A 1 87 ? 12.856 -4.003 65.142 1.00 14.42 87 PHE A C 1
ATOM 675 O O . PHE A 1 87 ? 11.863 -4.727 65.018 1.00 14.55 87 PHE A O 1
ATOM 683 N N . LYS A 1 88 ? 13.022 -3.195 66.181 1.00 14.73 88 LYS A N 1
ATOM 684 C CA . LYS A 1 88 ? 12.033 -3.143 67.247 1.00 15.92 88 LYS A CA 1
ATOM 685 C C . LYS A 1 88 ? 10.643 -2.808 66.714 1.00 17.71 88 LYS A C 1
ATOM 686 O O . LYS A 1 88 ? 9.638 -3.269 67.262 1.00 18.11 88 LYS A O 1
ATOM 692 N N . ASP A 1 89 ? 10.587 -2.027 65.634 1.00 18.43 89 ASP A N 1
ATOM 693 C CA . ASP A 1 89 ? 9.308 -1.625 65.049 1.00 19.71 89 ASP A CA 1
ATOM 694 C C . ASP A 1 89 ? 8.747 -2.510 63.920 1.00 19.76 89 ASP A C 1
ATOM 695 O O . ASP A 1 89 ? 7.759 -2.150 63.273 1.00 18.89 89 ASP A O 1
ATOM 700 N N . ALA A 1 90 ? 9.350 -3.673 63.690 1.00 17.97 90 ALA A N 1
ATOM 701 C CA . ALA A 1 90 ? 8.837 -4.569 62.656 1.00 18.43 90 ALA A CA 1
ATOM 702 C C . ALA A 1 90 ? 7.468 -5.060 63.128 1.00 18.32 90 ALA A C 1
ATOM 703 O O . ALA A 1 90 ? 7.308 -5.435 64.286 1.00 18.83 90 ALA A O 1
ATOM 705 N N . PRO A 1 91 ? 6.458 -5.058 62.245 1.00 18.80 91 PRO A N 1
ATOM 706 C CA . PRO A 1 91 ? 5.136 -5.525 62.680 1.00 18.73 91 PRO A CA 1
ATOM 707 C C . PRO A 1 91 ? 5.126 -6.995 63.086 1.00 18.47 91 PRO A C 1
ATOM 708 O O . PRO A 1 91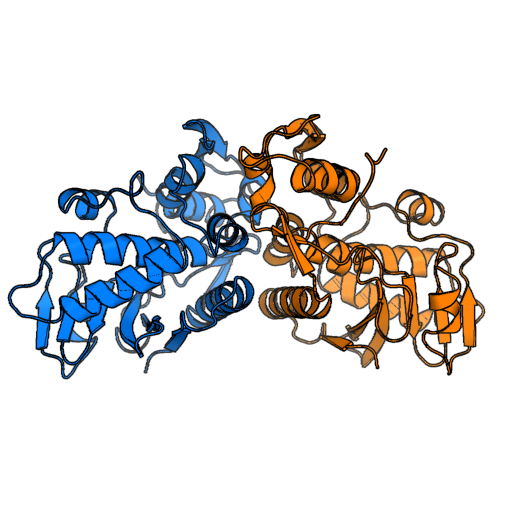 ? 5.969 -7.777 62.637 1.00 17.78 91 PRO A O 1
ATOM 712 N N . ASP A 1 92 ? 4.172 -7.354 63.945 1.00 19.25 92 ASP A N 1
ATOM 713 C CA . ASP A 1 92 ? 4.037 -8.722 64.448 1.00 20.82 92 ASP A CA 1
ATOM 714 C C . ASP A 1 92 ? 3.940 -9.778 63.355 1.00 21.69 92 ASP A C 1
ATOM 715 O O . ASP A 1 92 ? 4.597 -10.819 63.431 1.00 22.24 92 ASP A O 1
ATOM 720 N N . ALA A 1 93 ? 3.110 -9.520 62.349 1.00 21.02 93 ALA A N 1
ATOM 721 C CA . ALA A 1 93 ? 2.932 -10.460 61.249 1.00 20.73 93 ALA A CA 1
ATOM 722 C C . ALA A 1 93 ? 4.265 -10.803 60.581 1.00 19.77 93 ALA A C 1
ATOM 723 O O . ALA A 1 93 ? 4.514 -11.956 60.231 1.00 20.70 93 ALA A O 1
ATOM 725 N N . ALA A 1 94 ? 5.119 -9.801 60.405 1.00 18.40 94 ALA A N 1
ATOM 726 C CA . ALA A 1 94 ? 6.423 -10.002 59.781 1.00 16.56 94 ALA A CA 1
ATOM 727 C C . ALA A 1 94 ? 7.364 -10.765 60.708 1.00 16.67 94 ALA A C 1
ATOM 728 O O . ALA A 1 94 ? 8.057 -11.692 60.284 1.00 15.23 94 ALA A O 1
ATOM 730 N N . TYR A 1 95 ? 7.388 -10.362 61.976 1.00 16.20 95 TYR A N 1
ATOM 731 C CA . TYR A 1 95 ? 8.243 -11.004 62.964 1.00 15.36 95 TYR A CA 1
ATOM 732 C C . TYR A 1 95 ? 7.939 -12.501 63.068 1.00 16.06 95 TYR A C 1
ATOM 733 O O . TYR A 1 95 ? 8.845 -13.328 63.155 1.00 15.79 95 TYR A O 1
ATOM 742 N N . GLU A 1 96 ? 6.656 -12.843 63.060 1.00 17.06 96 GLU A N 1
ATOM 743 C CA . GLU A 1 96 ? 6.245 -14.238 63.172 1.00 17.88 96 GLU A CA 1
ATOM 744 C C . GLU A 1 96 ? 6.341 -14.993 61.853 1.00 18.01 96 GLU A C 1
ATOM 745 O O . GLU A 1 96 ? 6.731 -16.159 61.833 1.00 18.76 96 GLU A O 1
ATOM 751 N N . GLY A 1 97 ? 6.011 -14.316 60.754 1.00 17.33 97 GLY A N 1
ATOM 752 C CA . GLY A 1 97 ? 6.016 -14.956 59.451 1.00 15.70 97 GLY A CA 1
ATOM 753 C C . GLY A 1 97 ? 7.319 -15.142 58.704 1.00 17.35 97 GLY A C 1
ATOM 754 O O . GLY A 1 97 ? 7.441 -16.074 57.913 1.00 19.00 97 GLY A O 1
ATOM 755 N N . LEU A 1 98 ? 8.295 -14.274 58.940 1.00 16.69 98 LEU A N 1
ATOM 756 C CA . LEU A 1 98 ? 9.567 -14.368 58.236 1.00 15.53 98 LEU A CA 1
ATOM 757 C C . LEU A 1 98 ? 10.621 -15.185 58.952 1.00 15.29 98 LEU A C 1
ATOM 758 O O . LEU A 1 98 ? 10.574 -15.364 60.163 1.00 15.62 98 LEU A O 1
ATOM 763 N N . PHE A 1 99 ? 11.577 -15.677 58.177 1.00 16.23 99 PHE A N 1
ATOM 764 C CA . PHE A 1 99 ? 12.701 -16.449 58.694 1.00 16.56 99 PHE A CA 1
ATOM 765 C C . PHE A 1 99 ? 12.316 -17.506 59.709 1.00 18.13 99 PHE A C 1
ATOM 766 O O . PHE A 1 99 ? 12.839 -17.528 60.825 1.00 17.70 99 PHE A O 1
ATOM 774 N N . LYS A 1 100 ? 11.395 -18.383 59.335 1.00 18.97 100 LYS A N 1
ATOM 775 C CA . LYS A 1 100 ? 11.024 -19.443 60.242 1.00 21.20 100 LYS A CA 1
ATOM 776 C C . LYS A 1 100 ? 12.216 -20.410 60.338 1.00 20.91 100 LYS A C 1
ATOM 777 O O . LYS A 1 100 ? 13.098 -20.418 59.471 1.00 22.54 100 LYS A O 1
ATOM 783 N N . ASN A 1 101 ? 12.254 -21.191 61.412 1.00 19.69 101 ASN A N 1
ATOM 784 C CA . ASN A 1 101 ? 13.344 -22.120 61.682 1.00 19.11 101 ASN A CA 1
ATOM 785 C C . ASN A 1 101 ? 14.685 -21.405 61.861 1.00 17.61 101 ASN A C 1
ATOM 786 O O . ASN A 1 101 ? 15.694 -21.759 61.251 1.00 19.02 101 ASN A O 1
ATOM 791 N N . THR A 1 102 ? 14.665 -20.371 62.693 1.00 16.14 102 THR A N 1
ATOM 792 C CA . THR A 1 102 ? 15.861 -19.621 63.056 1.00 14.93 102 THR A CA 1
ATOM 793 C C . THR A 1 102 ? 15.653 -19.283 64.527 1.00 14.66 102 THR A C 1
ATOM 794 O O . THR A 1 102 ? 14.539 -19.377 65.042 1.00 14.81 102 THR A O 1
ATOM 798 N N . ILE A 1 103 ? 16.729 -18.921 65.209 1.00 15.52 103 ILE A N 1
ATOM 799 C CA . ILE A 1 103 ? 16.610 -18.490 66.590 1.00 16.45 103 ILE A CA 1
ATOM 800 C C . ILE A 1 103 ? 16.321 -16.997 66.393 1.00 16.64 103 ILE A C 1
ATOM 801 O O . ILE A 1 103 ? 17.188 -16.261 65.919 1.00 15.86 103 ILE A O 1
ATOM 806 N N . LYS A 1 104 ? 15.099 -16.571 66.725 1.00 16.33 104 LYS A N 1
ATOM 807 C CA . LYS A 1 104 ? 14.664 -15.181 66.544 1.00 16.38 104 LYS A CA 1
ATOM 808 C C . LYS A 1 104 ? 14.894 -14.211 67.686 1.00 17.02 104 LYS A C 1
ATOM 809 O O . LYS A 1 104 ? 14.703 -14.542 68.854 1.00 17.71 104 LYS A O 1
ATOM 815 N N . THR A 1 105 ? 15.260 -12.986 67.321 1.00 17.04 105 THR A N 1
ATOM 816 C CA . THR A 1 105 ? 15.501 -11.920 68.285 1.00 18.05 105 THR A CA 1
ATOM 817 C C . THR A 1 105 ? 14.918 -10.613 67.773 1.00 16.85 105 THR A C 1
ATOM 818 O O . THR A 1 105 ? 14.955 -10.338 66.571 1.00 15.87 105 THR A O 1
ATOM 822 N N . ARG A 1 106 ? 14.377 -9.810 68.682 1.00 16.32 106 ARG A N 1
ATOM 823 C CA . ARG A 1 106 ? 13.852 -8.507 68.303 1.00 16.88 106 ARG A CA 1
ATOM 824 C C . ARG A 1 106 ? 14.881 -7.502 68.821 1.00 17.02 106 ARG A C 1
ATOM 825 O O . ARG A 1 106 ? 15.193 -7.491 70.015 1.00 16.47 106 ARG A O 1
ATOM 833 N N . LEU A 1 107 ? 15.435 -6.689 67.922 1.00 15.03 107 LEU A N 1
ATOM 834 C CA . LEU A 1 107 ? 16.430 -5.691 68.306 1.00 15.92 107 LEU A CA 1
ATOM 835 C C . LEU A 1 107 ? 15.781 -4.652 69.224 1.00 16.00 107 LEU A C 1
ATOM 836 O O . LEU A 1 107 ? 14.555 -4.483 69.226 1.00 15.36 107 LEU A O 1
ATOM 841 N N . HIS A 1 108 ? 16.605 -3.963 70.004 1.00 15.86 108 HIS A N 1
ATOM 842 C CA . HIS A 1 108 ? 16.110 -2.961 70.935 1.00 17.12 108 HIS A CA 1
ATOM 843 C C . HIS A 1 108 ? 16.120 -1.557 70.360 1.00 17.37 108 HIS A C 1
ATOM 844 O O . HIS A 1 108 ? 16.093 -0.572 71.095 1.00 18.80 108 HIS A O 1
ATOM 851 N N . PHE A 1 109 ? 16.169 -1.466 69.039 1.00 15.28 109 PHE A N 1
ATOM 852 C CA . PHE A 1 109 ? 16.146 -0.172 68.377 1.00 14.56 109 PHE A CA 1
ATOM 853 C C . PHE A 1 109 ? 15.365 -0.281 67.072 1.00 13.99 109 PHE A C 1
ATOM 854 O O . PHE A 1 109 ? 15.241 -1.366 66.499 1.00 13.83 109 PHE A O 1
ATOM 862 N N . GLY A 1 110 ? 14.812 0.839 66.625 1.00 13.33 110 GLY A N 1
ATOM 863 C CA . GLY A 1 110 ? 14.044 0.836 65.398 1.00 14.47 110 GLY A CA 1
ATOM 864 C C . GLY A 1 110 ? 14.942 1.017 64.197 1.00 14.14 110 GLY A C 1
ATOM 865 O O . GLY A 1 110 ? 16.139 1.259 64.343 1.00 13.42 110 GLY A O 1
ATOM 866 N N . GLY A 1 111 ? 14.357 0.903 63.008 1.00 15.38 111 GLY A N 1
ATOM 867 C CA . GLY A 1 111 ? 15.116 1.052 61.778 1.00 15.21 111 GLY A CA 1
ATOM 868 C C . GLY A 1 111 ? 15.059 2.430 61.141 1.00 14.92 111 GLY A C 1
ATOM 869 O O . GLY A 1 111 ? 15.635 2.635 60.080 1.00 14.79 111 GLY A O 1
ATOM 870 N N . SER A 1 112 ? 14.375 3.383 61.769 1.00 14.78 112 SER A N 1
ATOM 871 C CA . SER A 1 112 ? 14.300 4.726 61.198 1.00 13.59 112 SER A CA 1
ATOM 872 C C . SER A 1 112 ? 15.675 5.349 61.375 1.00 12.84 112 SER A C 1
ATOM 873 O O . SER A 1 112 ? 16.453 4.898 62.219 1.00 12.22 112 SER A O 1
ATOM 876 N N . TYR A 1 113 ? 15.985 6.375 60.588 1.00 12.80 113 TYR A N 1
ATOM 877 C CA . TYR A 1 113 ? 17.288 7.025 60.713 1.00 14.00 113 TYR A CA 1
ATOM 878 C C . TYR A 1 113 ? 17.532 7.588 62.120 1.00 14.40 113 TYR A C 1
ATOM 879 O O . TYR A 1 113 ? 18.618 7.412 62.681 1.00 13.96 113 TYR A O 1
ATOM 888 N N . PRO A 1 114 ? 16.533 8.272 62.711 1.00 14.67 114 PRO A N 1
ATOM 889 C CA . PRO A 1 114 ? 16.775 8.792 64.062 1.00 15.23 114 PRO A CA 1
ATOM 890 C C . PRO A 1 114 ? 16.944 7.658 65.093 1.00 14.18 114 PRO A C 1
ATOM 891 O O . PRO A 1 114 ? 17.663 7.809 66.083 1.00 14.55 114 PRO A O 1
ATOM 895 N N . SER A 1 115 ? 16.297 6.519 64.863 1.00 13.21 115 SER A N 1
ATOM 896 C CA . SER A 1 115 ? 16.452 5.394 65.783 1.00 13.51 115 SER A CA 1
ATOM 897 C C . SER A 1 115 ? 17.864 4.818 65.636 1.00 14.18 115 SER A C 1
ATOM 898 O O . SER A 1 115 ? 18.497 4.443 66.632 1.00 14.27 115 SER A O 1
ATOM 901 N N . LEU A 1 116 ? 18.364 4.749 64.400 1.00 13.07 116 LEU A N 1
ATOM 902 C CA . LEU A 1 116 ? 19.710 4.224 64.172 1.00 13.00 116 LEU A CA 1
ATOM 903 C C . LEU A 1 116 ? 20.743 5.176 64.772 1.00 13.42 116 LEU A C 1
ATOM 904 O O . LEU A 1 116 ? 21.795 4.738 65.235 1.00 14.17 116 LEU A O 1
ATOM 909 N N . GLU A 1 117 ? 20.444 6.474 64.777 1.00 13.64 117 GLU A N 1
ATOM 910 C CA . GLU A 1 117 ? 21.366 7.454 65.358 1.00 14.74 117 GLU A CA 1
ATOM 911 C C . GLU A 1 117 ? 21.466 7.203 66.851 1.00 15.54 117 GLU A C 1
ATOM 912 O O . GLU A 1 117 ? 22.486 7.496 67.477 1.00 16.40 117 GLU A O 1
ATOM 918 N N . GLY A 1 118 ? 20.394 6.659 67.417 1.00 15.32 118 GLY A N 1
ATOM 919 C CA . GLY A 1 118 ? 20.387 6.353 68.835 1.00 16.12 118 GLY A CA 1
ATOM 920 C C . GLY A 1 118 ? 21.424 5.287 69.126 1.00 16.74 118 GLY A C 1
ATOM 921 O O . GLY A 1 118 ? 21.901 5.168 70.258 1.00 16.96 118 GLY A O 1
ATOM 922 N N . GLU A 1 119 ? 21.768 4.506 68.101 1.00 16.29 119 GLU A N 1
ATOM 923 C CA . GLU A 1 119 ? 22.765 3.448 68.235 1.00 16.41 119 GLU A CA 1
ATOM 924 C C . GLU A 1 119 ? 24.083 3.891 67.634 1.00 15.50 119 GLU A C 1
ATOM 925 O O . GLU A 1 119 ? 24.891 3.066 67.213 1.00 15.31 119 GLU A O 1
ATOM 931 N N . LYS A 1 120 ? 24.270 5.207 67.581 1.00 15.09 120 LYS A N 1
ATOM 932 C CA . LYS A 1 120 ? 25.490 5.837 67.075 1.00 15.91 120 LYS A CA 1
ATOM 933 C C . LYS A 1 120 ? 25.750 5.737 65.566 1.00 15.19 120 LYS A C 1
ATOM 934 O O . LYS A 1 120 ? 26.844 6.058 65.101 1.00 14.53 120 LYS A O 1
ATOM 940 N N . ALA A 1 121 ? 24.751 5.309 64.799 1.00 14.53 121 ALA A N 1
ATOM 941 C CA . ALA A 1 121 ? 24.912 5.197 63.351 1.00 13.59 121 ALA A CA 1
ATOM 942 C C . ALA A 1 121 ? 24.279 6.416 62.673 1.00 12.65 121 ALA A C 1
ATOM 943 O O . ALA A 1 121 ? 23.057 6.509 62.554 1.00 12.42 121 ALA A O 1
ATOM 945 N N . TYR A 1 122 ? 25.123 7.347 62.243 1.00 12.71 122 TYR A N 1
ATOM 946 C CA . TYR A 1 122 ? 24.678 8.575 61.587 1.00 13.87 122 TYR A CA 1
ATOM 947 C C . TYR A 1 122 ? 24.995 8.556 60.096 1.00 14.48 122 TYR A C 1
ATOM 948 O O . TYR A 1 122 ? 26.108 8.211 59.696 1.00 14.35 122 TYR A O 1
ATOM 957 N N . ARG A 1 123 ? 24.027 8.945 59.275 1.00 13.37 123 ARG A N 1
ATOM 958 C CA . ARG A 1 123 ? 24.243 8.972 57.835 1.00 15.80 123 ARG A CA 1
ATOM 959 C C . ARG A 1 123 ? 25.443 9.833 57.448 1.00 15.78 123 ARG A C 1
ATOM 960 O O . ARG A 1 123 ? 26.210 9.479 56.554 1.00 16.07 123 ARG A O 1
ATOM 968 N N . GLU A 1 124 ? 25.603 10.963 58.126 1.00 17.50 124 GLU A N 1
ATOM 969 C CA . GLU A 1 124 ? 26.694 11.880 57.822 1.00 19.94 124 GLU A CA 1
ATOM 970 C C . GLU A 1 124 ? 28.097 11.312 58.058 1.00 20.10 124 GLU A C 1
ATOM 971 O O . GLU A 1 124 ? 29.055 11.766 57.434 1.00 20.34 124 GLU A O 1
ATOM 977 N N . THR A 1 125 ? 28.225 10.320 58.937 1.00 18.77 125 THR A N 1
ATOM 978 C CA . THR A 1 125 ? 29.537 9.747 59.229 1.00 18.19 125 THR A CA 1
ATOM 979 C C . THR A 1 125 ? 29.681 8.262 58.901 1.00 18.49 125 THR A C 1
ATOM 980 O O . THR A 1 125 ? 30.598 7.597 59.383 1.00 19.42 125 THR A O 1
ATOM 984 N N . THR A 1 126 ? 28.777 7.739 58.083 1.00 17.34 126 THR A N 1
ATOM 985 C CA . THR A 1 126 ? 28.822 6.333 57.704 1.00 16.91 126 THR A CA 1
ATOM 986 C C . THR A 1 126 ? 29.195 6.189 56.225 1.00 16.70 126 THR A C 1
ATOM 987 O O . THR A 1 126 ? 28.448 6.593 55.335 1.00 14.46 126 THR A O 1
ATOM 991 N N . ASP A 1 127 ? 30.376 5.630 55.978 1.00 16.79 127 ASP A N 1
ATOM 992 C CA . ASP A 1 127 ? 30.870 5.415 54.625 1.00 17.53 127 ASP A CA 1
ATOM 993 C C . ASP A 1 127 ? 29.995 4.441 53.849 1.00 16.44 127 ASP A C 1
ATOM 994 O O . ASP A 1 127 ? 29.462 3.484 54.417 1.00 16.91 127 ASP A O 1
ATOM 999 N N . LEU A 1 128 ? 29.867 4.684 52.548 1.00 15.73 128 LEU A N 1
ATOM 1000 C CA . LEU A 1 128 ? 29.105 3.813 51.665 1.00 14.54 128 LEU A CA 1
ATOM 1001 C C . LEU A 1 128 ? 30.033 3.433 50.515 1.00 14.78 128 LEU A C 1
ATOM 1002 O O . LEU A 1 128 ? 30.923 4.204 50.148 1.00 15.02 128 LEU A O 1
ATOM 1007 N N . GLY A 1 129 ? 29.822 2.248 49.951 1.00 13.95 129 GLY A N 1
ATOM 1008 C CA . GLY A 1 129 ? 30.656 1.781 48.858 1.00 14.15 129 GLY A CA 1
ATOM 1009 C C . GLY A 1 129 ? 30.774 0.274 48.945 1.00 15.29 129 GLY A C 1
ATOM 1010 O O . GLY A 1 129 ? 30.199 -0.333 49.847 1.00 14.83 129 GLY A O 1
ATOM 1011 N N . ILE A 1 130 ? 31.515 -0.343 48.030 1.00 14.70 130 ILE A N 1
ATOM 1012 C CA . ILE A 1 130 ? 31.640 -1.795 48.065 1.00 15.18 130 ILE A CA 1
ATOM 1013 C C . ILE A 1 130 ? 32.393 -2.302 49.306 1.00 15.52 130 ILE A C 1
ATOM 1014 O O . ILE A 1 130 ? 32.019 -3.330 49.869 1.00 16.18 130 ILE A O 1
ATOM 1019 N N . GLU A 1 131 ? 33.433 -1.595 49.746 1.00 15.27 131 GLU A N 1
ATOM 1020 C CA . GLU A 1 131 ? 34.157 -2.040 50.941 1.00 17.35 131 GLU A CA 1
ATOM 1021 C C . GLU A 1 131 ? 33.266 -1.922 52.174 1.00 16.91 131 GLU A C 1
ATOM 1022 O O . GLU A 1 131 ? 33.176 -2.855 52.973 1.00 16.11 131 GLU A O 1
ATOM 1028 N N . PRO A 1 132 ? 32.617 -0.759 52.365 1.00 17.00 132 PRO A N 1
ATOM 1029 C CA . PRO A 1 132 ? 31.735 -0.607 53.525 1.00 15.22 132 PRO A CA 1
ATOM 1030 C C . PRO A 1 132 ? 30.652 -1.694 53.516 1.00 13.89 132 PRO A C 1
ATOM 1031 O O . PRO A 1 132 ? 30.199 -2.134 54.571 1.00 13.57 132 PRO A O 1
ATOM 1035 N N . LEU A 1 133 ? 30.248 -2.131 52.323 1.00 13.70 133 LEU A N 1
ATOM 1036 C CA . LEU A 1 133 ? 29.231 -3.172 52.211 1.00 13.71 133 LEU A CA 1
ATOM 1037 C C . LEU A 1 133 ? 29.805 -4.523 52.638 1.00 14.65 133 LEU A C 1
ATOM 1038 O O . LEU A 1 133 ? 29.149 -5.280 53.351 1.00 15.00 133 LEU A O 1
ATOM 1043 N N . ARG A 1 134 ? 31.026 -4.826 52.202 1.00 15.38 134 ARG A N 1
ATOM 1044 C CA . ARG A 1 134 ? 31.686 -6.084 52.577 1.00 16.27 134 ARG A CA 1
ATOM 1045 C C . ARG A 1 134 ? 31.845 -6.168 54.096 1.00 15.49 134 ARG A C 1
ATOM 1046 O O . ARG A 1 134 ? 31.607 -7.211 54.703 1.00 15.40 134 ARG A O 1
ATOM 1054 N N . ILE A 1 135 ? 32.267 -5.061 54.696 1.00 14.87 135 ILE A N 1
ATOM 1055 C CA . ILE A 1 135 ? 32.468 -4.989 56.137 1.00 15.66 135 ILE A CA 1
ATOM 1056 C C . ILE A 1 135 ? 31.135 -5.096 56.884 1.00 15.77 135 ILE A C 1
ATOM 1057 O O . ILE A 1 135 ? 31.050 -5.735 57.935 1.00 15.70 135 ILE A O 1
ATOM 1062 N N . GLY A 1 136 ? 30.098 -4.466 56.338 1.00 15.85 136 GLY A N 1
ATOM 1063 C CA . GLY A 1 136 ? 28.784 -4.529 56.957 1.00 14.37 136 GLY A CA 1
ATOM 1064 C C . GLY A 1 136 ? 28.275 -5.959 56.995 1.00 14.27 136 GLY A C 1
ATOM 1065 O O . GLY A 1 136 ? 27.754 -6.414 58.013 1.00 14.60 136 GLY A O 1
ATOM 1066 N N . ILE A 1 137 ? 28.414 -6.669 55.879 1.00 13.34 137 ILE A N 1
ATOM 1067 C CA . ILE A 1 137 ? 27.986 -8.059 55.811 1.00 14.11 137 ILE A CA 1
ATOM 1068 C C . ILE A 1 137 ? 28.779 -8.849 56.852 1.00 16.07 137 ILE A C 1
ATOM 1069 O O . ILE A 1 137 ? 28.211 -9.611 57.642 1.00 16.63 137 ILE A O 1
ATOM 1074 N N . LYS A 1 138 ? 30.094 -8.648 56.858 1.00 16.51 138 LYS A N 1
ATOM 1075 C CA . LYS A 1 138 ? 30.962 -9.340 57.794 1.00 17.20 138 LYS A CA 1
ATOM 1076 C C . LYS A 1 138 ? 30.506 -9.123 59.228 1.00 17.11 138 LYS A C 1
ATOM 1077 O O . LYS A 1 138 ? 30.409 -10.073 60.005 1.00 17.71 138 LYS A O 1
ATOM 1083 N N . LYS A 1 139 ? 30.224 -7.874 59.579 1.00 16.27 139 LYS A N 1
ATOM 1084 C CA . LYS A 1 139 ? 29.793 -7.560 60.933 1.00 18.20 139 LYS A CA 1
ATOM 1085 C C . LYS A 1 139 ? 28.445 -8.175 61.300 1.00 17.85 139 LYS A C 1
ATOM 1086 O O . LYS A 1 139 ? 28.240 -8.575 62.449 1.00 18.87 139 LYS A O 1
ATOM 1092 N N . LEU A 1 140 ? 27.523 -8.249 60.345 1.00 16.44 140 LEU A N 1
ATOM 1093 C CA . LEU A 1 140 ? 26.220 -8.832 60.646 1.00 15.40 140 LEU A CA 1
ATOM 1094 C C . LEU A 1 140 ? 26.411 -10.312 60.963 1.00 16.66 140 LEU A C 1
ATOM 1095 O O . LEU A 1 140 ? 25.757 -10.865 61.852 1.00 16.24 140 LEU A O 1
ATOM 1100 N N . ASP A 1 141 ? 27.325 -10.949 60.240 1.00 17.07 141 ASP A N 1
ATOM 1101 C CA . ASP A 1 141 ? 27.585 -12.362 60.463 1.00 18.27 141 ASP A CA 1
ATOM 1102 C C . ASP A 1 141 ? 28.300 -12.575 61.788 1.00 19.22 141 ASP A C 1
ATOM 1103 O O . ASP A 1 141 ? 27.958 -13.484 62.544 1.00 20.86 141 ASP A O 1
ATOM 1108 N N . GLU A 1 142 ? 29.293 -11.736 62.068 1.00 19.56 142 GLU A N 1
ATOM 1109 C CA . GLU A 1 142 ? 30.054 -11.831 63.311 1.00 20.63 142 GLU A CA 1
ATOM 1110 C C . GLU A 1 142 ? 29.172 -11.628 64.533 1.00 20.89 142 GLU A C 1
ATOM 1111 O O . GLU A 1 142 ? 29.461 -12.142 65.612 1.00 22.14 142 GLU A O 1
ATOM 1117 N N . ASN A 1 143 ? 28.101 -10.865 64.371 1.00 20.30 143 ASN A N 1
ATOM 1118 C CA . ASN A 1 143 ? 27.192 -10.614 65.479 1.00 20.44 143 ASN A CA 1
ATOM 1119 C C . ASN A 1 143 ? 25.998 -11.575 65.509 1.00 19.79 143 ASN A C 1
ATOM 1120 O O . ASN A 1 143 ? 24.962 -11.268 66.098 1.00 20.53 143 ASN A O 1
ATOM 1125 N N . ALA A 1 144 ? 26.144 -12.734 64.871 1.00 20.22 144 ALA A N 1
ATOM 1126 C CA . ALA A 1 144 ? 25.076 -13.736 64.866 1.00 21.40 144 ALA A CA 1
ATOM 1127 C C . ALA A 1 144 ? 25.275 -14.541 66.140 1.00 22.59 144 ALA A C 1
ATOM 1128 O O . ALA A 1 144 ? 25.540 -15.745 66.095 1.00 21.60 144 ALA A O 1
ATOM 1130 N N . ILE A 1 145 ? 25.157 -13.845 67.272 1.00 22.59 145 ILE A N 1
ATOM 1131 C CA . ILE A 1 145 ? 25.339 -14.429 68.596 1.00 24.85 145 ILE A CA 1
ATOM 1132 C C . ILE A 1 145 ? 24.354 -13.815 69.586 1.00 25.95 145 ILE A C 1
ATOM 1133 O O . ILE A 1 145 ? 23.611 -12.895 69.241 1.00 26.76 145 ILE A O 1
ATOM 1138 N N . ASP A 1 146 ? 24.364 -14.321 70.817 1.00 28.18 146 ASP A N 1
ATOM 1139 C CA . ASP A 1 146 ? 23.489 -13.823 71.879 1.00 30.38 146 ASP A CA 1
ATOM 1140 C C . ASP A 1 146 ? 23.922 -12.431 72.347 1.00 30.01 146 ASP A C 1
ATOM 1141 O O . ASP A 1 146 ? 23.105 -11.520 72.463 1.00 29.50 146 ASP A O 1
ATOM 1146 N N . ASN A 1 147 ? 25.211 -12.283 72.635 1.00 30.08 147 ASN A N 1
ATOM 1147 C CA . ASN A 1 147 ? 25.761 -11.012 73.093 1.00 30.79 147 ASN A CA 1
ATOM 1148 C C . ASN A 1 147 ? 26.285 -10.192 71.920 1.00 28.48 147 ASN A C 1
ATOM 1149 O O . ASN A 1 147 ? 27.480 -9.906 71.823 1.00 28.15 147 ASN A O 1
ATOM 1154 N N . TYR A 1 148 ? 25.375 -9.813 71.033 1.00 25.62 148 TYR A N 1
ATOM 1155 C CA . TYR A 1 148 ? 25.734 -9.038 69.861 1.00 23.61 148 TYR A CA 1
ATOM 1156 C C . TYR A 1 148 ? 25.917 -7.566 70.228 1.00 23.25 148 TYR A C 1
ATOM 1157 O O . TYR A 1 148 ? 25.401 -7.099 71.247 1.00 22.49 148 TYR A O 1
ATOM 1166 N N . LYS A 1 149 ? 26.664 -6.844 69.398 1.00 22.09 149 LYS A N 1
ATOM 1167 C CA . LYS A 1 149 ? 26.919 -5.431 69.618 1.00 21.88 149 LYS A CA 1
ATOM 1168 C C . LYS A 1 149 ? 25.959 -4.618 68.761 1.00 21.67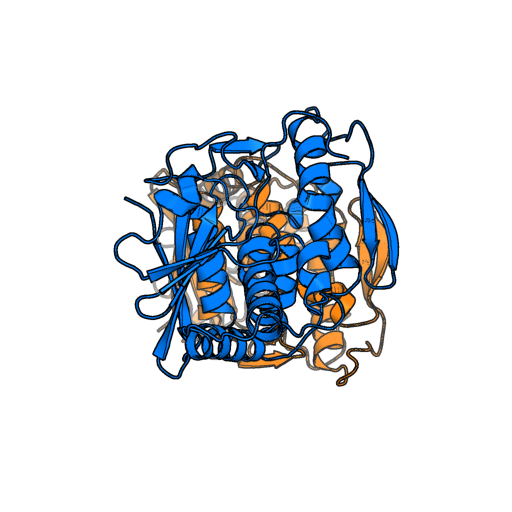 149 LYS A C 1
ATOM 1169 O O . LYS A 1 149 ? 26.108 -4.551 67.545 1.00 21.87 149 LYS A O 1
ATOM 1175 N N . PRO A 1 150 ? 24.956 -3.987 69.386 1.00 21.58 150 PRO A N 1
ATOM 1176 C CA . PRO A 1 150 ? 23.990 -3.187 68.623 1.00 20.66 150 PRO A CA 1
ATOM 1177 C C . PRO A 1 150 ? 24.598 -2.069 67.769 1.00 19.89 150 PRO A C 1
ATOM 1178 O O . PRO A 1 150 ? 24.069 -1.733 66.708 1.00 19.79 150 PRO A O 1
ATOM 1182 N N . THR A 1 151 ? 25.704 -1.489 68.218 1.00 18.14 151 THR A N 1
ATOM 1183 C CA . THR A 1 151 ? 26.322 -0.419 67.450 1.00 17.54 151 THR A CA 1
ATOM 1184 C C . THR A 1 151 ? 26.832 -0.939 66.108 1.00 16.91 151 THR A C 1
ATOM 1185 O O . THR A 1 151 ? 26.755 -0.246 65.098 1.00 17.50 151 THR A O 1
ATOM 1189 N N . GLU A 1 152 ? 27.342 -2.163 66.092 1.00 15.56 152 GLU A N 1
ATOM 1190 C CA . GLU A 1 152 ? 27.858 -2.734 64.857 1.00 15.97 152 GLU A CA 1
ATOM 1191 C C . GLU A 1 152 ? 26.727 -3.126 63.918 1.00 16.13 152 GLU A C 1
ATOM 1192 O O . GLU A 1 152 ? 26.831 -2.953 62.701 1.00 16.54 152 GLU A O 1
ATOM 1198 N N . ILE A 1 153 ? 25.641 -3.650 64.481 1.00 15.71 153 ILE A N 1
ATOM 1199 C CA . ILE A 1 153 ? 24.493 -4.036 63.666 1.00 13.86 153 ILE A CA 1
ATOM 1200 C C . ILE A 1 153 ? 23.854 -2.768 63.084 1.00 13.70 153 ILE A C 1
ATOM 1201 O O . ILE A 1 153 ? 23.511 -2.723 61.904 1.00 12.77 153 ILE A O 1
ATOM 1206 N N . ALA A 1 154 ? 23.731 -1.733 63.912 1.00 13.12 154 ALA A N 1
ATOM 1207 C CA . ALA A 1 154 ? 23.142 -0.466 63.479 1.00 13.68 154 ALA A CA 1
ATOM 1208 C C . ALA A 1 154 ? 23.920 0.183 62.330 1.00 13.09 154 ALA A C 1
ATOM 1209 O O . ALA A 1 154 ? 23.326 0.597 61.334 1.00 14.29 154 ALA A O 1
ATOM 1211 N N . SER A 1 155 ? 25.241 0.275 62.448 1.00 13.09 155 SER A N 1
ATOM 1212 C CA . SER A 1 155 ? 26.015 0.892 61.375 1.00 15.04 155 SER A CA 1
ATOM 1213 C C . SER A 1 155 ? 25.993 0.019 60.122 1.00 14.85 155 SER A C 1
ATOM 1214 O O . SER A 1 155 ? 25.919 0.537 59.003 1.00 14.81 155 SER A O 1
ATOM 1217 N N . SER A 1 156 ? 26.047 -1.300 60.307 1.00 12.99 156 SER A N 1
ATOM 1218 C CA . SER A 1 156 ? 26.012 -2.217 59.169 1.00 12.40 156 SER A CA 1
ATOM 1219 C C . SER A 1 156 ? 24.665 -2.145 58.438 1.00 11.82 156 SER A C 1
ATOM 1220 O O . SER A 1 156 ? 24.616 -2.146 57.210 1.00 12.46 156 SER A O 1
ATOM 1223 N N . LEU A 1 157 ? 23.568 -2.079 59.182 1.00 11.42 157 LEU A N 1
ATOM 1224 C CA . LEU A 1 157 ? 22.260 -1.988 58.540 1.00 10.88 157 LEU A CA 1
ATOM 1225 C C . LEU A 1 157 ? 22.081 -0.612 57.893 1.00 11.18 157 LEU A C 1
ATOM 1226 O O . LEU A 1 157 ? 21.372 -0.478 56.889 1.00 10.60 157 LEU A O 1
ATOM 1231 N N . LEU A 1 158 ? 22.716 0.414 58.463 1.00 10.85 158 LEU A N 1
ATOM 1232 C CA . LEU A 1 158 ? 22.622 1.750 57.880 1.00 11.23 158 LEU A CA 1
ATOM 1233 C C . LEU A 1 158 ? 23.244 1.728 56.465 1.00 11.98 158 LEU A C 1
ATOM 1234 O O . LEU A 1 158 ? 22.731 2.360 55.533 1.00 11.50 158 LEU A O 1
ATOM 1239 N N . VAL A 1 159 ? 24.335 0.984 56.304 1.00 10.63 159 VAL A N 1
ATOM 1240 C CA . VAL A 1 159 ? 24.990 0.859 55.009 1.00 11.55 159 VAL A CA 1
ATOM 1241 C C . VAL A 1 159 ? 24.076 0.099 54.038 1.00 12.60 159 VAL A C 1
ATOM 1242 O O . VAL A 1 159 ? 23.877 0.519 52.892 1.00 12.35 159 VAL A O 1
ATOM 1246 N N . VAL A 1 160 ? 23.518 -1.016 54.505 1.00 12.46 160 VAL A N 1
ATOM 1247 C CA . VAL A 1 160 ? 22.623 -1.844 53.695 1.00 12.38 160 VAL A CA 1
ATOM 1248 C C . VAL A 1 160 ? 21.362 -1.072 53.287 1.00 12.10 160 VAL A C 1
ATOM 1249 O O . VAL A 1 160 ? 20.942 -1.110 52.128 1.00 10.91 160 VAL A O 1
ATOM 1253 N N . ILE A 1 161 ? 20.758 -0.379 54.248 1.00 11.02 161 ILE A N 1
ATOM 1254 C CA . ILE A 1 161 ? 19.552 0.393 53.979 1.00 11.49 161 ILE A CA 1
ATOM 1255 C C . ILE A 1 161 ? 19.767 1.417 52.856 1.00 11.64 161 ILE A C 1
ATOM 1256 O O . ILE A 1 161 ? 18.926 1.557 51.961 1.00 11.95 161 ILE A O 1
ATOM 1261 N N . GLN A 1 162 ? 20.896 2.116 52.872 1.00 9.76 162 GLN A N 1
ATOM 1262 C CA . GLN A 1 162 ? 21.122 3.108 51.830 1.00 11.47 162 GLN A CA 1
ATOM 1263 C C . GLN A 1 162 ? 21.572 2.524 50.499 1.00 11.14 162 GLN A C 1
ATOM 1264 O O . GLN A 1 162 ? 21.135 2.983 49.445 1.00 12.79 162 GLN A O 1
ATOM 1270 N N . MET A 1 163 ? 22.422 1.501 50.533 1.00 10.87 163 MET A N 1
ATOM 1271 C CA . MET A 1 163 ? 22.902 0.905 49.289 1.00 10.48 163 MET A CA 1
ATOM 1272 C C . MET A 1 163 ? 21.887 -0.012 48.624 1.00 11.14 163 MET A C 1
ATOM 1273 O O . MET A 1 163 ? 22.017 -0.334 47.440 1.00 11.86 163 MET A O 1
ATOM 1278 N N . VAL A 1 164 ? 20.870 -0.428 49.372 1.00 10.99 164 VAL A N 1
ATOM 1279 C CA . VAL A 1 164 ? 19.847 -1.300 48.812 1.00 11.37 164 VAL A CA 1
ATOM 1280 C C . VAL A 1 164 ? 18.497 -0.591 48.731 1.00 10.96 164 VAL A C 1
ATOM 1281 O O . VAL A 1 164 ? 18.006 -0.343 47.632 1.00 12.04 164 VAL A O 1
ATOM 1285 N N . SER A 1 165 ? 17.917 -0.242 49.881 1.00 10.66 165 SER A N 1
ATOM 1286 C CA . SER A 1 165 ? 16.610 0.424 49.910 1.00 11.09 165 SER A CA 1
ATOM 1287 C C . SER A 1 165 ? 16.565 1.800 49.252 1.00 11.72 165 SER A C 1
ATOM 1288 O O . SER A 1 165 ? 15.746 2.035 48.363 1.00 10.53 165 SER A O 1
ATOM 1291 N N . GLU A 1 166 ? 17.422 2.716 49.700 1.00 10.98 166 GLU A N 1
ATOM 1292 C CA . GLU A 1 166 ? 17.424 4.068 49.148 1.00 10.56 166 GLU A CA 1
ATOM 1293 C C . GLU A 1 166 ? 17.882 4.088 47.689 1.00 11.04 166 GLU A C 1
ATOM 1294 O O . GLU A 1 166 ? 17.301 4.800 46.868 1.00 10.64 166 GLU A O 1
ATOM 1300 N N . ALA A 1 167 ? 18.911 3.307 47.361 1.00 10.93 167 ALA A N 1
ATOM 1301 C CA . ALA A 1 167 ? 19.388 3.249 45.981 1.00 11.54 167 ALA A CA 1
ATOM 1302 C C . ALA A 1 167 ? 18.302 2.674 45.066 1.00 10.59 167 ALA A C 1
ATOM 1303 O O . ALA A 1 167 ? 18.162 3.101 43.922 1.00 11.61 167 ALA A O 1
ATOM 1305 N N . ALA A 1 168 ? 17.531 1.710 45.566 1.00 10.10 168 ALA A N 1
ATOM 1306 C CA . ALA A 1 168 ? 16.468 1.110 44.763 1.00 10.02 168 ALA A CA 1
ATOM 1307 C C . ALA A 1 168 ? 15.357 2.129 44.502 1.00 10.15 168 ALA A C 1
ATOM 1308 O O . ALA A 1 168 ? 14.771 2.154 43.423 1.00 10.94 168 ALA A O 1
ATOM 1310 N N . ARG A 1 169 ? 15.071 2.970 45.493 1.00 10.10 169 ARG A N 1
ATOM 1311 C CA . ARG A 1 169 ? 14.032 3.995 45.361 1.00 9.38 169 ARG A CA 1
ATOM 1312 C C . ARG A 1 169 ? 14.440 5.157 44.444 1.00 10.91 169 ARG A C 1
ATOM 1313 O O . ARG A 1 169 ? 13.621 5.663 43.668 1.00 11.29 169 ARG A O 1
ATOM 1321 N N . PHE A 1 170 ? 15.705 5.578 44.559 1.00 10.15 170 PHE A N 1
ATOM 1322 C CA . PHE A 1 170 ? 16.225 6.729 43.825 1.00 10.05 170 PHE A CA 1
ATOM 1323 C C . PHE A 1 170 ? 17.357 6.458 42.859 1.00 10.31 170 PHE A C 1
ATOM 1324 O O . PHE A 1 170 ? 18.417 5.974 43.247 1.00 11.29 170 PHE A O 1
ATOM 1332 N N . THR A 1 171 ? 17.146 6.814 41.600 1.00 11.28 171 THR A N 1
ATOM 1333 C CA . THR A 1 171 ? 18.185 6.659 40.603 1.00 12.02 171 THR A CA 1
ATOM 1334 C C . THR A 1 171 ? 19.336 7.604 40.991 1.00 12.35 171 THR A C 1
ATOM 1335 O O . THR A 1 171 ? 20.506 7.335 40.708 1.00 12.60 171 THR A O 1
ATOM 1339 N N . PHE A 1 172 ? 19.005 8.713 41.649 1.00 12.61 172 PHE A N 1
ATOM 1340 C CA . PHE A 1 172 ? 20.033 9.664 42.070 1.00 13.23 172 PHE A CA 1
ATOM 1341 C C . PHE A 1 172 ? 21.032 9.021 43.039 1.00 13.13 172 PHE A C 1
ATOM 1342 O O . PHE A 1 172 ? 22.249 9.174 42.889 1.00 12.53 172 PHE A O 1
ATOM 1350 N N . ILE A 1 173 ? 20.513 8.306 44.036 1.00 12.42 173 ILE A N 1
ATOM 1351 C CA . ILE A 1 173 ? 21.357 7.655 45.034 1.00 12.50 173 ILE A CA 1
ATOM 1352 C C . ILE A 1 173 ? 22.083 6.474 44.396 1.00 13.92 173 ILE A C 1
ATOM 1353 O O . ILE A 1 173 ? 23.257 6.217 44.685 1.00 12.58 173 ILE A O 1
ATOM 1358 N N . GLU A 1 174 ? 21.379 5.773 43.512 1.00 13.61 174 GLU A N 1
ATOM 1359 C CA . GLU A 1 174 ? 21.955 4.655 42.766 1.00 13.10 174 GLU A CA 1
ATOM 1360 C C . GLU A 1 174 ? 23.220 5.139 42.058 1.00 13.28 174 GLU A C 1
ATOM 1361 O O . GLU A 1 174 ? 24.265 4.485 42.101 1.00 13.43 174 GLU A O 1
ATOM 1367 N N . ASN A 1 175 ? 23.118 6.291 41.405 1.00 12.83 175 ASN A N 1
ATOM 1368 C CA . ASN A 1 175 ? 24.251 6.821 40.668 1.00 15.61 175 ASN A CA 1
ATOM 1369 C C . ASN A 1 175 ? 25.351 7.467 41.498 1.00 16.79 175 ASN A C 1
ATOM 1370 O O . ASN A 1 175 ? 26.503 7.526 41.057 1.00 17.14 175 ASN A O 1
ATOM 1375 N N . GLN A 1 176 ? 25.014 7.936 42.697 1.00 17.08 176 GLN A N 1
ATOM 1376 C CA . GLN A 1 176 ? 26.030 8.504 43.578 1.00 18.34 176 GLN A CA 1
ATOM 1377 C C . GLN A 1 176 ? 26.941 7.328 43.932 1.00 18.29 176 GLN A C 1
ATOM 1378 O O . GLN A 1 176 ? 28.164 7.465 44.020 1.00 20.78 176 GLN A O 1
ATOM 1384 N N . ILE A 1 177 ? 26.334 6.161 44.119 1.00 15.04 177 ILE A N 1
ATOM 1385 C CA . ILE A 1 177 ? 27.086 4.962 44.449 1.00 15.07 177 ILE A CA 1
ATOM 1386 C C . ILE A 1 177 ? 27.756 4.341 43.216 1.00 15.24 177 ILE A C 1
ATOM 1387 O O . ILE A 1 177 ? 28.919 3.925 43.279 1.00 15.31 177 ILE A O 1
ATOM 1392 N N . ARG A 1 178 ? 27.034 4.300 42.095 1.00 13.86 178 ARG A N 1
ATOM 1393 C CA . ARG A 1 178 ? 27.562 3.725 40.859 1.00 13.51 178 ARG A CA 1
ATOM 1394 C C . ARG A 1 178 ? 28.931 4.289 40.469 1.00 13.82 178 ARG A C 1
ATOM 1395 O O . ARG A 1 178 ? 29.855 3.530 40.176 1.00 12.43 178 ARG A O 1
ATOM 1403 N N . ASN A 1 179 ? 29.054 5.618 40.461 1.00 14.17 179 ASN A N 1
ATOM 1404 C CA . ASN A 1 179 ? 30.304 6.272 40.080 1.00 13.97 179 ASN A CA 1
ATOM 1405 C C . ASN A 1 179 ? 31.289 6.519 41.228 1.00 14.98 179 ASN A C 1
ATOM 1406 O O . ASN A 1 179 ? 32.251 7.271 41.078 1.00 15.83 179 ASN A O 1
ATOM 1411 N N . ASN A 1 180 ? 31.037 5.882 42.369 1.00 14.83 180 ASN A N 1
ATOM 1412 C CA . ASN A 1 180 ? 31.903 5.970 43.548 1.00 15.25 180 ASN A CA 1
ATOM 1413 C C . ASN A 1 180 ? 31.968 4.563 44.135 1.00 16.19 180 ASN A C 1
ATOM 1414 O O . ASN A 1 180 ? 32.356 4.368 45.287 1.00 15.93 180 ASN A O 1
ATOM 1419 N N . PHE A 1 181 ? 31.595 3.584 43.320 1.00 16.39 181 PHE A N 1
ATOM 1420 C CA . PHE A 1 181 ? 31.534 2.192 43.747 1.00 17.44 181 PHE A CA 1
ATOM 1421 C C . PHE A 1 181 ? 32.764 1.641 44.472 1.00 19.15 181 PHE A C 1
ATOM 1422 O O . PHE A 1 181 ? 32.643 1.042 45.553 1.00 18.14 181 PHE A O 1
ATOM 1430 N N . GLN A 1 182 ? 33.938 1.831 43.878 1.00 18.49 182 GLN A N 1
ATOM 1431 C CA . GLN A 1 182 ? 35.170 1.331 44.470 1.00 20.23 182 GLN A CA 1
ATOM 1432 C C . GLN A 1 182 ? 35.772 2.294 45.491 1.00 21.81 182 GLN A C 1
ATOM 1433 O O . GLN A 1 182 ? 36.918 2.134 45.896 1.00 23.74 182 GLN A O 1
ATOM 1439 N N . GLN A 1 183 ? 35.001 3.289 45.910 1.00 21.63 183 GLN A N 1
ATOM 1440 C CA . GLN A 1 183 ? 35.492 4.265 46.873 1.00 22.39 183 GLN A CA 1
ATOM 1441 C C . GLN A 1 183 ? 34.625 4.288 48.131 1.00 22.54 183 GLN A C 1
ATOM 1442 O O . GLN A 1 183 ? 33.668 3.520 48.266 1.00 23.02 183 GLN A O 1
ATOM 1448 N N . ARG A 1 184 ? 34.986 5.162 49.061 1.00 20.99 184 ARG A N 1
ATOM 1449 C CA . ARG A 1 184 ? 34.239 5.319 50.294 1.00 21.77 184 ARG A CA 1
ATOM 1450 C C . ARG A 1 184 ? 33.704 6.736 50.273 1.00 23.53 184 ARG A C 1
ATOM 1451 O O . ARG A 1 184 ? 34.477 7.693 50.240 1.00 25.22 184 ARG A O 1
ATOM 1459 N N . ILE A 1 185 ? 32.383 6.873 50.270 1.00 21.43 185 ILE A N 1
ATOM 1460 C CA . ILE A 1 185 ? 31.771 8.193 50.251 1.00 21.11 185 ILE A CA 1
ATOM 1461 C C . ILE A 1 185 ? 30.693 8.264 51.313 1.00 19.02 185 ILE A C 1
ATOM 1462 O O . ILE A 1 185 ? 30.102 7.257 51.680 1.00 19.50 185 ILE A O 1
ATOM 1467 N N . ARG A 1 186 ? 30.452 9.463 51.813 1.00 18.66 186 ARG A N 1
ATOM 1468 C CA . ARG A 1 186 ? 29.412 9.665 52.799 1.00 18.67 186 ARG A CA 1
ATOM 1469 C C . ARG A 1 186 ? 28.379 10.550 52.127 1.00 18.67 186 ARG A C 1
ATOM 1470 O O . ARG A 1 186 ? 28.732 11.504 51.429 1.00 19.08 186 ARG A O 1
ATOM 1478 N N . PRO A 1 187 ? 27.089 10.235 52.305 1.00 18.19 187 PRO A N 1
ATOM 1479 C CA . PRO A 1 187 ? 26.040 11.046 51.684 1.00 17.93 187 PRO A CA 1
ATOM 1480 C C . PRO A 1 187 ? 26.138 12.499 52.106 1.00 17.87 187 PRO A C 1
ATOM 1481 O O . PRO A 1 187 ? 26.521 12.789 53.237 1.00 18.85 187 PRO A O 1
ATOM 1485 N N . ALA A 1 188 ? 25.811 13.405 51.188 1.00 17.71 188 ALA A N 1
ATOM 1486 C CA . ALA A 1 188 ? 25.837 14.833 51.480 1.00 17.21 188 ALA A CA 1
ATOM 1487 C C . ALA A 1 188 ? 24.400 15.263 51.766 1.00 16.78 188 ALA A C 1
ATOM 1488 O O . ALA A 1 188 ? 23.508 14.418 51.836 1.00 15.42 188 ALA A O 1
ATOM 1490 N N . ASN A 1 189 ? 24.179 16.565 51.925 1.00 16.56 189 ASN A N 1
ATOM 1491 C CA . ASN A 1 189 ? 22.846 17.097 52.211 1.00 17.32 189 ASN A CA 1
ATOM 1492 C C . ASN A 1 189 ? 21.801 16.803 51.129 1.00 15.96 189 ASN A C 1
ATOM 1493 O O . ASN A 1 189 ? 20.604 16.719 51.416 1.00 15.03 189 ASN A O 1
ATOM 1498 N N . ASN A 1 190 ? 22.242 16.651 49.887 1.00 15.56 190 ASN A N 1
ATOM 1499 C CA . ASN A 1 190 ? 21.302 16.360 48.816 1.00 16.47 190 ASN A CA 1
ATOM 1500 C C . ASN A 1 190 ? 20.729 14.946 48.951 1.00 16.96 190 ASN A C 1
ATOM 1501 O O . ASN A 1 190 ? 19.513 14.752 48.904 1.00 16.15 190 ASN A O 1
ATOM 1506 N N . THR A 1 191 ? 21.608 13.964 49.130 1.00 15.96 191 THR A N 1
ATOM 1507 C CA . THR A 1 191 ? 21.186 12.576 49.297 1.00 15.28 191 THR A CA 1
ATOM 1508 C C . THR A 1 191 ? 20.288 12.410 50.531 1.00 14.57 191 THR A C 1
ATOM 1509 O O . THR A 1 191 ? 19.217 11.792 50.466 1.00 13.19 191 THR A O 1
ATOM 1513 N N . ILE A 1 192 ? 20.726 12.976 51.651 1.00 12.48 192 ILE A N 1
ATOM 1514 C CA . ILE A 1 192 ? 19.982 12.895 52.898 1.00 13.00 192 ILE A CA 1
ATOM 1515 C C . ILE A 1 192 ? 18.594 13.540 52.782 1.00 12.69 192 ILE A C 1
ATOM 1516 O O . ILE A 1 192 ? 17.602 12.971 53.241 1.00 11.89 192 ILE A O 1
ATOM 1521 N N . SER A 1 193 ? 18.505 14.706 52.148 1.00 12.89 193 SER A N 1
ATOM 1522 C CA . SER A 1 193 ? 17.196 15.345 52.021 1.00 14.03 193 SER A CA 1
ATOM 1523 C C . SER A 1 193 ? 16.288 14.517 51.110 1.00 12.93 193 SER A C 1
ATOM 1524 O O . SER A 1 193 ? 15.083 14.438 51.348 1.00 12.95 193 SER A O 1
ATOM 1527 N N . LEU A 1 194 ? 16.856 13.896 50.077 1.00 13.05 194 LEU A N 1
ATOM 1528 C CA . LEU A 1 194 ? 16.056 13.061 49.175 1.00 14.14 194 LEU A CA 1
ATOM 1529 C C . LEU A 1 194 ? 15.463 11.895 49.955 1.00 13.39 194 LEU A C 1
ATOM 1530 O O . LEU A 1 194 ? 14.268 11.625 49.875 1.00 12.61 194 LEU A O 1
ATOM 1535 N N . GLU A 1 195 ? 16.318 11.202 50.700 1.00 12.74 195 GLU A N 1
ATOM 1536 C CA . GLU A 1 195 ? 15.889 10.064 51.505 1.00 12.44 195 GLU A CA 1
ATOM 1537 C C . GLU A 1 195 ? 14.782 10.495 52.456 1.00 14.29 195 GLU A C 1
ATOM 1538 O O . GLU A 1 195 ? 13.762 9.808 52.589 1.00 15.79 195 GLU A O 1
ATOM 1544 N N . ASN A 1 196 ? 14.974 11.640 53.110 1.00 13.58 196 ASN A N 1
ATOM 1545 C CA . ASN A 1 196 ? 13.984 12.136 54.059 1.00 13.54 196 ASN A CA 1
ATOM 1546 C C . ASN A 1 196 ? 12.637 12.460 53.418 1.00 14.88 196 ASN A C 1
ATOM 1547 O O . ASN A 1 196 ? 11.586 12.316 54.052 1.00 14.98 196 ASN A O 1
ATOM 1552 N N . LYS A 1 197 ? 12.678 12.893 52.160 1.00 14.10 197 LYS A N 1
ATOM 1553 C CA . LYS A 1 197 ? 11.476 13.318 51.451 1.00 13.71 197 LYS A CA 1
ATOM 1554 C C . LYS A 1 197 ? 10.809 12.349 50.482 1.00 13.78 197 LYS A C 1
ATOM 1555 O O . LYS A 1 197 ? 9.899 12.742 49.751 1.00 14.78 197 LYS A O 1
ATOM 1561 N N . TRP A 1 198 ? 11.233 11.091 50.478 1.00 12.41 198 TRP A N 1
ATOM 1562 C CA . TRP A 1 198 ? 10.640 10.120 49.565 1.00 12.44 198 TRP A CA 1
ATOM 1563 C C . TRP A 1 198 ? 9.114 10.032 49.688 1.00 11.52 198 TRP A C 1
ATOM 1564 O O . TRP A 1 198 ? 8.409 9.957 48.685 1.00 12.78 198 TRP A O 1
ATOM 1575 N N . GLY A 1 199 ? 8.605 10.035 50.912 1.00 12.37 199 GLY A N 1
ATOM 1576 C CA . GLY A 1 199 ? 7.169 9.958 51.109 1.00 11.62 199 GLY A CA 1
ATOM 1577 C C . GLY A 1 199 ? 6.452 11.205 50.625 1.00 12.75 199 GLY A C 1
ATOM 1578 O O . GLY A 1 199 ? 5.437 11.105 49.930 1.00 13.39 199 GLY A O 1
ATOM 1579 N N . LYS A 1 200 ? 6.964 12.380 50.986 1.00 13.29 200 LYS A N 1
ATOM 1580 C CA . LYS A 1 200 ? 6.350 13.640 50.567 1.00 14.61 200 LYS A CA 1
ATOM 1581 C C . LYS A 1 200 ? 6.359 13.796 49.050 1.00 15.19 200 LYS A C 1
ATOM 1582 O O . LYS A 1 200 ? 5.351 14.182 48.453 1.00 15.11 200 LYS A O 1
ATOM 1588 N N . LEU A 1 201 ? 7.497 13.497 48.427 1.00 14.24 201 LEU A N 1
ATOM 1589 C CA . LEU A 1 201 ? 7.610 13.581 46.976 1.00 13.14 201 LEU A CA 1
ATOM 1590 C C . LEU A 1 201 ? 6.626 12.610 46.338 1.00 14.37 201 LEU A C 1
ATOM 1591 O O . LEU A 1 201 ? 5.934 12.964 45.383 1.00 15.13 201 LEU A O 1
ATOM 1596 N N . SER A 1 202 ? 6.562 11.388 46.867 1.00 12.60 202 SER A N 1
ATOM 1597 C CA . SER A 1 202 ? 5.652 10.377 46.337 1.00 13.59 202 SER A CA 1
ATOM 1598 C C . SER A 1 202 ? 4.197 10.830 46.409 1.00 14.30 202 SER A C 1
ATOM 1599 O O . SER A 1 202 ? 3.425 10.606 45.474 1.00 13.77 202 SER A O 1
ATOM 1602 N N . PHE A 1 203 ? 3.824 11.462 47.519 1.00 15.07 203 PHE A N 1
ATOM 1603 C CA . PHE A 1 203 ? 2.453 11.927 47.682 1.00 15.86 203 PHE A CA 1
ATOM 1604 C C . PHE A 1 203 ? 2.120 13.060 46.722 1.00 15.44 203 PHE A C 1
ATOM 1605 O O . PHE A 1 203 ? 1.093 13.017 46.050 1.00 16.89 203 PHE A O 1
ATOM 1613 N N . GLN A 1 204 ? 2.986 14.066 46.647 1.00 15.22 204 GLN A N 1
ATOM 1614 C CA . GLN A 1 204 ? 2.739 15.203 45.759 1.00 15.97 204 GLN A CA 1
ATOM 1615 C C . GLN A 1 204 ? 2.696 14.802 44.287 1.00 16.78 204 GLN A C 1
ATOM 1616 O O . GLN A 1 204 ? 1.914 15.353 43.507 1.00 17.51 204 GLN A O 1
ATOM 1622 N N . ILE A 1 205 ? 3.539 13.849 43.902 1.00 14.49 205 ILE A N 1
ATOM 1623 C CA . ILE A 1 205 ? 3.581 13.403 42.516 1.00 14.66 205 ILE A CA 1
ATOM 1624 C C . ILE A 1 205 ? 2.318 12.643 42.164 1.00 15.56 205 ILE A C 1
ATOM 1625 O O . ILE A 1 205 ? 1.643 12.965 41.188 1.00 16.81 205 ILE A O 1
ATOM 1630 N N . ARG A 1 206 ? 1.993 11.635 42.964 1.00 15.42 206 ARG A N 1
ATOM 1631 C CA . ARG A 1 206 ? 0.807 10.827 42.710 1.00 16.38 206 ARG A CA 1
ATOM 1632 C C . ARG A 1 206 ? -0.509 11.625 42.685 1.00 15.94 206 ARG A C 1
ATOM 1633 O O . ARG A 1 206 ? -1.402 11.312 41.905 1.00 15.67 206 ARG A O 1
ATOM 1641 N N . THR A 1 207 ? -0.625 12.652 43.524 1.00 16.09 207 THR A N 1
ATOM 1642 C CA . THR A 1 207 ? -1.851 13.448 43.591 1.00 17.47 207 THR A CA 1
ATOM 1643 C C . THR A 1 207 ? -1.891 14.656 42.657 1.00 18.83 207 THR A C 1
ATOM 1644 O O . THR A 1 207 ? -2.876 15.397 42.640 1.00 19.48 207 THR A O 1
ATOM 1648 N N . SER A 1 208 ? -0.833 14.858 41.878 1.00 18.55 208 SER A N 1
ATOM 1649 C CA . SER A 1 208 ? -0.793 15.990 40.947 1.00 19.68 208 SER A CA 1
ATOM 1650 C C . SER A 1 208 ? -1.637 15.699 39.701 1.00 18.74 208 SER A C 1
ATOM 1651 O O . SER A 1 208 ? -1.920 14.540 39.392 1.00 17.98 208 SER A O 1
ATOM 1654 N N . GLY A 1 209 ? -2.046 16.754 39.000 1.00 17.40 209 GLY A N 1
ATOM 1655 C CA . GLY A 1 209 ? -2.827 16.571 37.790 1.00 18.37 209 GLY A CA 1
ATOM 1656 C C . GLY A 1 209 ? -1.915 16.343 36.599 1.00 19.85 209 GLY A C 1
ATOM 1657 O O . GLY A 1 209 ? -0.713 16.142 36.767 1.00 21.26 209 GLY A O 1
ATOM 1658 N N . ALA A 1 210 ? -2.468 16.384 35.392 1.00 20.81 210 ALA A N 1
ATOM 1659 C CA . ALA A 1 210 ? -1.674 16.173 34.186 1.00 21.72 210 ALA A CA 1
ATOM 1660 C C . ALA A 1 210 ? -0.516 17.167 34.036 1.00 22.94 210 ALA A C 1
ATOM 1661 O O . ALA A 1 210 ? 0.507 16.843 33.433 1.00 23.31 210 ALA A O 1
ATOM 1663 N N . ASN A 1 211 ? -0.660 18.372 34.580 1.00 22.75 211 ASN A N 1
ATOM 1664 C CA . ASN A 1 211 ? 0.413 19.349 34.466 1.00 24.51 211 ASN A CA 1
ATOM 1665 C C . ASN A 1 211 ? 1.572 19.093 35.443 1.00 24.73 211 ASN A C 1
ATOM 1666 O O . ASN A 1 211 ? 2.564 19.820 35.433 1.00 25.44 211 ASN A O 1
ATOM 1671 N N . GLY A 1 212 ? 1.439 18.068 36.283 1.00 23.02 212 GLY A N 1
ATOM 1672 C CA . GLY A 1 212 ? 2.489 17.729 37.232 1.00 22.71 212 GLY A CA 1
ATOM 1673 C C . GLY A 1 212 ? 2.765 18.704 38.367 1.00 22.89 212 GLY A C 1
ATOM 1674 O O . GLY A 1 212 ? 3.714 18.510 39.133 1.00 22.91 212 GLY A O 1
ATOM 1675 N N . MET A 1 213 ? 1.950 19.749 38.490 1.00 23.03 213 MET A N 1
ATOM 1676 C CA . MET A 1 213 ? 2.137 20.747 39.546 1.00 24.30 213 MET A CA 1
ATOM 1677 C C . MET A 1 213 ? 1.788 20.209 40.932 1.00 23.32 213 MET A C 1
ATOM 1678 O O . MET A 1 213 ? 0.697 19.681 41.133 1.00 23.17 213 MET A O 1
ATOM 1683 N N . PHE A 1 214 ? 2.712 20.352 41.881 1.00 22.19 214 PHE A N 1
ATOM 1684 C CA . PHE A 1 214 ? 2.496 19.901 43.259 1.00 22.38 214 PHE A CA 1
ATOM 1685 C C . PHE A 1 214 ? 1.523 20.842 43.953 1.00 24.23 214 PHE A C 1
ATOM 1686 O O . PHE A 1 214 ? 1.575 22.050 43.743 1.00 24.48 214 PHE A O 1
ATOM 1694 N N . SER A 1 215 ? 0.649 20.298 44.792 1.00 25.84 215 SER A N 1
ATOM 1695 C CA . SER A 1 215 ? -0.297 21.136 45.521 1.00 27.24 215 SER A CA 1
ATOM 1696 C C . SER A 1 215 ? 0.480 21.874 46.610 1.00 28.53 215 SER A C 1
ATOM 1697 O O . SER A 1 215 ? 0.083 22.948 47.062 1.00 28.78 215 SER A O 1
ATOM 1700 N N . GLU A 1 216 ? 1.599 21.286 47.021 1.00 28.83 216 GLU A N 1
ATOM 1701 C CA . GLU A 1 216 ? 2.474 21.877 48.030 1.00 29.65 216 GLU A CA 1
ATOM 1702 C C . GLU A 1 216 ? 3.903 21.528 47.641 1.00 27.18 216 GLU A C 1
ATOM 1703 O O . GLU A 1 216 ? 4.216 20.370 47.372 1.00 26.70 216 GLU A O 1
ATOM 1709 N N . ALA A 1 217 ? 4.764 22.535 47.597 1.00 25.47 217 ALA A N 1
ATOM 1710 C CA . ALA A 1 217 ? 6.156 22.330 47.236 1.00 23.25 217 ALA A CA 1
ATOM 1711 C C . ALA A 1 217 ? 6.864 21.481 48.284 1.00 22.31 217 ALA A C 1
ATOM 1712 O O . ALA A 1 217 ? 6.484 21.479 49.461 1.00 23.09 217 ALA A O 1
ATOM 1714 N N . VAL A 1 218 ? 7.892 20.759 47.845 1.00 20.06 218 VAL A N 1
ATOM 1715 C CA . VAL A 1 218 ? 8.680 19.916 48.730 1.00 18.20 218 VAL A CA 1
ATOM 1716 C C . VAL A 1 218 ? 10.094 20.482 48.823 1.00 17.19 218 VAL A C 1
ATOM 1717 O O . VAL A 1 218 ? 10.748 20.745 47.811 1.00 17.33 218 VAL A O 1
ATOM 1721 N N . GLU A 1 219 ? 10.567 20.671 50.045 1.00 17.42 219 GLU A N 1
ATOM 1722 C CA . GLU A 1 219 ? 11.893 21.225 50.238 1.00 18.34 219 GLU A CA 1
ATOM 1723 C C . GLU A 1 219 ? 12.999 20.182 50.194 1.00 18.24 219 GLU A C 1
ATOM 1724 O O . GLU A 1 219 ? 12.954 19.168 50.894 1.00 18.18 219 GLU A O 1
ATOM 1730 N N . LEU A 1 220 ? 13.987 20.438 49.347 1.00 17.74 220 LEU A N 1
ATOM 1731 C CA . LEU A 1 220 ? 15.140 19.564 49.232 1.00 18.10 220 LEU A CA 1
ATOM 1732 C C . LEU A 1 220 ? 16.369 20.429 49.495 1.00 18.80 220 LEU A C 1
ATOM 1733 O O . LEU A 1 220 ? 16.248 21.643 49.711 1.00 18.70 220 LEU A O 1
ATOM 1738 N N . GLU A 1 221 ? 17.542 19.811 49.496 1.00 17.43 221 GLU A N 1
ATOM 1739 C CA . GLU A 1 221 ? 18.770 20.543 49.742 1.00 17.34 221 GLU A CA 1
ATOM 1740 C C . GLU A 1 221 ? 19.846 20.150 48.756 1.00 18.31 221 GLU A C 1
ATOM 1741 O O . GLU A 1 221 ? 19.890 19.013 48.287 1.00 17.39 221 GLU A O 1
ATOM 1747 N N . ARG A 1 222 ? 20.698 21.112 48.426 1.00 18.48 222 ARG A N 1
ATOM 1748 C CA . ARG A 1 222 ? 21.813 20.860 47.539 1.00 18.98 222 ARG A CA 1
ATOM 1749 C C . ARG A 1 222 ? 22.862 20.231 48.449 1.00 19.53 222 ARG A C 1
ATOM 1750 O O . ARG A 1 222 ? 22.662 20.157 49.661 1.00 19.11 222 ARG A O 1
ATOM 1758 N N . ALA A 1 223 ? 23.972 19.780 47.874 1.00 21.83 223 ALA A N 1
ATOM 1759 C CA . ALA A 1 223 ? 25.037 19.151 48.653 1.00 23.37 223 ALA A CA 1
ATOM 1760 C C . ALA A 1 223 ? 25.514 20.056 49.783 1.00 25.12 223 ALA A C 1
ATOM 1761 O O . ALA A 1 223 ? 25.741 19.600 50.901 1.00 25.63 223 ALA A O 1
ATOM 1763 N N . ASN A 1 224 ? 25.647 21.343 49.481 1.00 27.57 224 ASN A N 1
ATOM 1764 C CA . ASN A 1 224 ? 26.107 22.330 50.450 1.00 29.78 224 ASN A CA 1
ATOM 1765 C C . ASN A 1 224 ? 25.068 22.679 51.506 1.00 29.51 224 ASN A C 1
ATOM 1766 O O . ASN A 1 224 ? 25.363 23.419 52.439 1.00 32.14 224 ASN A O 1
ATOM 1771 N N . GLY A 1 225 ? 23.852 22.165 51.363 1.00 28.24 225 GLY A N 1
ATOM 1772 C CA . GLY A 1 225 ? 22.821 22.462 52.343 1.00 26.78 225 GLY A CA 1
ATOM 1773 C C . GLY A 1 225 ? 21.815 23.522 51.918 1.00 26.70 225 GLY A C 1
ATOM 1774 O O . GLY A 1 225 ? 20.783 23.698 52.572 1.00 25.65 225 G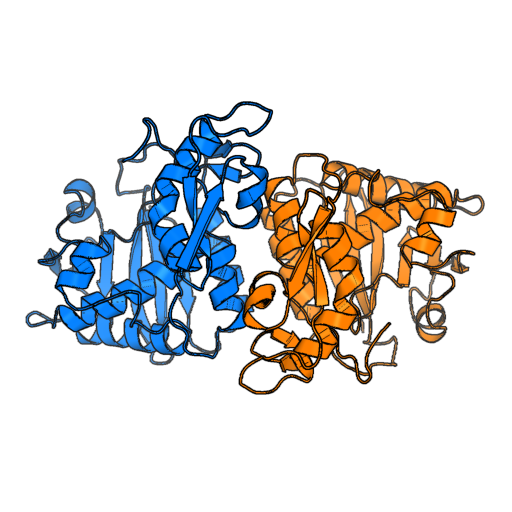LY A O 1
ATOM 1775 N N . LYS A 1 226 ? 22.108 24.235 50.833 1.00 25.43 226 LYS A N 1
ATOM 1776 C CA . LYS A 1 226 ? 21.202 25.268 50.332 1.00 25.21 226 LYS A CA 1
ATOM 1777 C C . LYS A 1 226 ? 19.848 24.645 50.002 1.00 24.44 226 LYS A C 1
ATOM 1778 O O . LYS A 1 226 ? 19.771 23.627 49.311 1.00 23.75 226 LYS A O 1
ATOM 1784 N N . LYS A 1 227 ? 18.781 25.266 50.485 1.00 22.51 227 LYS A N 1
ATOM 1785 C CA . LYS A 1 227 ? 17.440 24.754 50.242 1.00 23.42 227 LYS A CA 1
ATOM 1786 C C . LYS A 1 227 ? 16.857 25.182 48.905 1.00 22.54 227 LYS A C 1
ATOM 1787 O O . LYS A 1 227 ? 17.176 26.246 48.386 1.00 21.95 227 LYS A O 1
ATOM 1793 N N . TYR A 1 228 ? 16.017 24.321 48.342 1.00 22.45 228 TYR A N 1
ATOM 1794 C CA . TYR A 1 228 ? 15.304 24.623 47.108 1.00 22.51 228 TYR A CA 1
ATOM 1795 C C . TYR A 1 228 ? 13.977 23.889 47.187 1.00 23.23 228 TYR A C 1
ATOM 1796 O O . TYR A 1 228 ? 13.802 22.987 48.014 1.00 22.21 228 TYR A O 1
ATOM 1805 N N . TYR A 1 229 ? 13.032 24.283 46.348 1.00 22.94 229 TYR A N 1
ATOM 1806 C CA . TYR A 1 229 ? 11.728 23.666 46.398 1.00 22.72 229 TYR A CA 1
ATOM 1807 C C . TYR A 1 229 ? 11.317 23.024 45.099 1.00 22.67 229 TYR A C 1
ATOM 1808 O O . TYR A 1 229 ? 11.491 23.596 44.020 1.00 23.74 229 TYR A O 1
ATOM 1817 N N . VAL A 1 230 ? 10.799 21.807 45.221 1.00 20.22 230 VAL A N 1
ATOM 1818 C CA . VAL A 1 230 ? 10.316 21.054 44.080 1.00 19.34 230 VAL A CA 1
ATOM 1819 C C . VAL A 1 230 ? 8.821 21.361 44.002 1.00 19.05 230 VAL A C 1
ATOM 1820 O O . VAL A 1 230 ? 8.077 21.112 44.951 1.00 17.52 230 VAL A O 1
ATOM 1824 N N . THR A 1 231 ? 8.393 21.918 42.875 1.00 19.38 231 THR A N 1
ATOM 1825 C CA . THR A 1 231 ? 6.997 22.284 42.690 1.00 20.17 231 THR A CA 1
ATOM 1826 C C . THR A 1 231 ? 6.321 21.502 41.571 1.00 20.59 231 THR A C 1
ATOM 1827 O O . THR A 1 231 ? 5.112 21.624 41.362 1.00 22.06 231 THR A O 1
ATOM 1831 N N . ALA A 1 232 ? 7.096 20.697 40.853 1.00 19.78 232 ALA A N 1
ATOM 1832 C CA . ALA A 1 232 ? 6.544 19.907 39.762 1.00 19.32 232 ALA A CA 1
ATOM 1833 C C . ALA A 1 232 ? 7.258 18.567 39.611 1.00 18.87 232 ALA A C 1
ATOM 1834 O O . ALA A 1 232 ? 8.436 18.436 39.940 1.00 19.05 232 ALA A O 1
ATOM 1836 N N . VAL A 1 233 ? 6.527 17.583 39.102 1.00 18.65 233 VAL A N 1
ATOM 1837 C CA . VAL A 1 233 ? 7.046 16.235 38.891 1.00 18.42 233 VAL A CA 1
ATOM 1838 C C . VAL A 1 233 ? 8.341 16.243 38.081 1.00 20.51 233 VAL A C 1
ATOM 1839 O O . VAL A 1 233 ? 9.346 15.656 38.478 1.00 19.00 233 VAL A O 1
ATOM 1843 N N . ASP A 1 234 ? 8.294 16.912 36.935 1.00 21.31 234 ASP A N 1
ATOM 1844 C CA . ASP A 1 234 ? 9.432 17.010 36.030 1.00 23.58 234 ASP A CA 1
ATOM 1845 C C . ASP A 1 234 ? 10.749 17.408 36.679 1.00 22.59 234 ASP A C 1
ATOM 1846 O O . ASP A 1 234 ? 11.811 16.991 36.231 1.00 24.37 234 ASP A O 1
ATOM 1851 N N . GLN A 1 235 ? 10.682 18.219 37.725 1.00 21.04 235 GLN A N 1
ATOM 1852 C CA . GLN A 1 235 ? 11.884 18.667 38.412 1.00 20.75 235 GLN A CA 1
ATOM 1853 C C . GLN A 1 235 ? 12.629 17.540 39.123 1.00 20.77 235 GLN A C 1
ATOM 1854 O O . GLN A 1 235 ? 13.845 17.598 39.285 1.00 22.53 235 GLN A O 1
ATOM 1860 N N . VAL A 1 236 ? 11.899 16.510 39.533 1.00 19.05 236 VAL A N 1
ATOM 1861 C CA . VAL A 1 236 ? 12.492 15.420 40.294 1.00 17.99 236 VAL A CA 1
ATOM 1862 C C . VAL A 1 236 ? 12.359 14.026 39.657 1.00 17.25 236 VAL A C 1
ATOM 1863 O O . VAL A 1 236 ? 12.983 13.066 40.105 1.00 15.59 236 VAL A O 1
ATOM 1867 N N . LYS A 1 237 ? 11.565 13.925 38.597 1.00 17.51 237 LYS A N 1
ATOM 1868 C CA . LYS A 1 237 ? 11.346 12.649 37.927 1.00 17.82 237 LYS A CA 1
ATOM 1869 C C . LYS A 1 237 ? 12.608 11.855 37.564 1.00 18.31 237 LYS A C 1
ATOM 1870 O O . LYS A 1 237 ? 12.673 10.651 37.810 1.00 18.99 237 LYS A O 1
ATOM 1876 N N . PRO A 1 238 ? 13.629 12.503 36.974 1.00 17.88 238 PRO A N 1
ATOM 1877 C CA . PRO A 1 238 ? 14.820 11.717 36.633 1.00 17.62 238 PRO A CA 1
ATOM 1878 C C . PRO A 1 238 ? 15.608 11.169 37.822 1.00 16.27 238 PRO A C 1
ATOM 1879 O O . PRO A 1 238 ? 16.500 10.346 37.643 1.00 16.18 238 PRO A O 1
ATOM 1883 N N . LYS A 1 239 ? 15.264 11.614 39.029 1.00 14.85 239 LYS A N 1
ATOM 1884 C CA . LYS A 1 239 ? 15.943 11.167 40.248 1.00 13.34 239 LYS A CA 1
ATOM 1885 C C . LYS A 1 239 ? 15.252 10.013 40.964 1.00 12.84 239 LYS A C 1
ATOM 1886 O O . LYS A 1 239 ? 15.839 9.392 41.844 1.00 11.58 239 LYS A O 1
ATOM 1892 N N . ILE A 1 240 ? 14.008 9.733 40.586 1.00 12.64 240 ILE A N 1
ATOM 1893 C CA . ILE A 1 240 ? 13.218 8.699 41.241 1.00 12.99 240 ILE A CA 1
ATOM 1894 C C . ILE A 1 240 ? 12.987 7.449 40.403 1.00 13.00 240 ILE A C 1
ATOM 1895 O O . ILE A 1 240 ? 12.635 7.543 39.232 1.00 13.18 240 ILE A O 1
ATOM 1900 N N . ALA A 1 241 ? 13.170 6.279 41.017 1.00 12.72 241 ALA A N 1
ATOM 1901 C CA . ALA A 1 241 ? 12.970 5.002 40.327 1.00 11.70 241 ALA A CA 1
ATOM 1902 C C . ALA A 1 241 ? 11.649 4.348 40.726 1.00 11.97 241 ALA A C 1
ATOM 1903 O O . ALA A 1 241 ? 11.037 3.643 39.928 1.00 10.96 241 ALA A O 1
ATOM 1905 N N . LEU A 1 242 ? 11.224 4.586 41.967 1.00 11.56 242 LEU A N 1
ATOM 1906 C CA . LEU A 1 242 ? 9.989 4.012 42.503 1.00 11.35 242 LEU A CA 1
ATOM 1907 C C . LEU A 1 242 ? 9.268 5.023 43.371 1.00 12.56 242 LEU A C 1
ATOM 1908 O O . LEU A 1 242 ? 9.906 5.800 44.082 1.00 12.67 242 LEU A O 1
ATOM 1913 N N . LEU A 1 243 ? 7.939 4.994 43.326 1.00 12.37 243 LEU A N 1
ATOM 1914 C CA . LEU A 1 243 ? 7.122 5.886 44.142 1.00 12.99 243 LEU A CA 1
ATOM 1915 C C . LEU A 1 243 ? 6.424 5.080 45.222 1.00 12.89 243 LEU A C 1
ATOM 1916 O O . LEU A 1 243 ? 5.986 3.951 44.983 1.00 12.29 243 LEU A O 1
ATOM 1921 N N . LYS A 1 244 ? 6.329 5.659 46.411 1.00 12.35 244 LYS A N 1
ATOM 1922 C CA . LYS A 1 244 ? 5.633 4.994 47.491 1.00 14.00 244 LYS A CA 1
ATOM 1923 C C . LYS A 1 244 ? 4.176 5.367 47.271 1.00 15.44 244 LYS A C 1
ATOM 1924 O O . LYS A 1 244 ? 3.887 6.438 46.749 1.00 16.51 244 LYS A O 1
ATOM 1930 N N . PHE A 1 245 ? 3.255 4.489 47.625 1.00 15.85 245 PHE A N 1
ATOM 1931 C CA . PHE A 1 245 ? 1.858 4.839 47.465 1.00 18.70 245 PHE A CA 1
ATOM 1932 C C . PHE A 1 245 ? 1.460 5.472 48.793 1.00 20.18 245 PHE A C 1
ATOM 1933 O O . PHE A 1 245 ? 1.292 4.777 49.789 1.00 20.59 245 PHE A O 1
ATOM 1941 N N . VAL A 1 246 ? 1.344 6.795 48.811 1.00 22.51 246 VAL A N 1
ATOM 1942 C CA . VAL A 1 246 ? 0.979 7.516 50.029 1.00 25.83 246 VAL A CA 1
ATOM 1943 C C . VAL A 1 246 ? -0.465 8.028 49.944 1.00 29.64 246 VAL A C 1
ATOM 1944 O O . VAL A 1 246 ? -0.811 8.774 49.029 1.00 28.24 246 VAL A O 1
ATOM 1948 N N . ASP A 1 247 ? -1.301 7.623 50.901 1.00 35.55 247 ASP A N 1
ATOM 1949 C CA . ASP A 1 247 ? -2.708 8.032 50.926 1.00 42.12 247 ASP A CA 1
ATOM 1950 C C . ASP A 1 247 ? -2.934 9.499 51.258 1.00 45.29 247 ASP A C 1
ATOM 1951 O O . ASP A 1 247 ? -3.469 10.250 50.445 1.00 46.46 247 ASP A O 1
ATOM 1956 N N . LYS A 1 248 ? -2.546 9.897 52.464 1.00 49.74 248 LYS A N 1
ATOM 1957 C CA . LYS A 1 248 ? -2.719 11.277 52.906 1.00 54.58 248 LYS A CA 1
ATOM 1958 C C . LYS A 1 248 ? -1.371 11.990 52.978 1.00 56.99 248 LYS A C 1
ATOM 1959 O O . LYS A 1 248 ? -0.332 11.355 53.176 1.00 56.49 248 LYS A O 1
ATOM 1965 N N . ASP A 1 249 ? -1.392 13.309 52.811 1.00 60.32 249 ASP A N 1
ATOM 1966 C CA . ASP A 1 249 ? -0.165 14.095 52.844 1.00 63.83 249 ASP A CA 1
ATOM 1967 C C . ASP A 1 249 ? 0.627 13.825 54.114 1.00 64.94 249 ASP A C 1
ATOM 1968 O O . ASP A 1 249 ? 0.153 14.076 55.224 1.00 64.71 249 ASP A O 1
ATOM 1973 N N . PRO A 1 250 ? 1.849 13.290 53.959 1.00 66.15 250 PRO A N 1
ATOM 1974 C CA . PRO A 1 250 ? 2.741 12.965 55.074 1.00 67.70 250 PRO A CA 1
ATOM 1975 C C . PRO A 1 250 ? 3.379 14.192 55.722 1.00 69.39 250 PRO A C 1
ATOM 1976 O O . PRO A 1 250 ? 3.657 15.190 55.053 1.00 69.89 250 PRO A O 1
ATOM 1980 N N . LYS A 1 251 ? 3.599 14.099 57.031 1.00 70.87 251 LYS A N 1
ATOM 1981 C CA . LYS A 1 251 ? 4.214 15.168 57.814 1.00 71.83 251 LYS A CA 1
ATOM 1982 C C . LYS A 1 251 ? 3.994 14.900 59.300 1.00 72.44 251 LYS A C 1
ATOM 1983 O O . LYS A 1 251 ? 3.157 14.019 59.600 1.00 72.64 251 LYS A O 1
ATOM 1989 N N . GLY B 1 1 ? 35.756 -10.529 15.630 1.00 47.43 1 GLY B N 1
ATOM 1990 C CA . GLY B 1 1 ? 34.464 -9.943 15.137 1.00 45.91 1 GLY B CA 1
ATOM 1991 C C . GLY B 1 1 ? 33.954 -8.805 16.008 1.00 44.07 1 GLY B C 1
ATOM 1992 O O . GLY B 1 1 ? 34.587 -8.443 17.006 1.00 45.23 1 GLY B O 1
ATOM 1993 N N . LEU B 1 2 ? 32.812 -8.237 15.630 1.00 40.18 2 LEU B N 1
ATOM 1994 C CA . LEU B 1 2 ? 32.221 -7.138 16.385 1.00 35.89 2 LEU B CA 1
ATOM 1995 C C . LEU B 1 2 ? 31.162 -7.662 17.347 1.00 34.25 2 LEU B C 1
ATOM 1996 O O . LEU B 1 2 ? 30.492 -8.651 17.055 1.00 33.26 2 LEU B O 1
ATOM 2001 N N . ASP B 1 3 ? 31.009 -7.005 18.493 1.00 32.72 3 ASP B N 1
ATOM 2002 C CA . ASP B 1 3 ? 29.981 -7.412 19.448 1.00 32.43 3 ASP B CA 1
ATOM 2003 C C . ASP B 1 3 ? 28.654 -6.814 18.996 1.00 30.22 3 ASP B C 1
ATOM 2004 O O . ASP B 1 3 ? 28.616 -5.754 18.368 1.00 30.18 3 ASP B O 1
ATOM 2009 N N . THR B 1 4 ? 27.567 -7.504 19.298 1.00 27.93 4 THR B N 1
ATOM 2010 C CA . THR B 1 4 ? 26.257 -7.027 18.915 1.00 27.57 4 THR B CA 1
ATOM 2011 C C . THR B 1 4 ? 25.335 -7.005 20.120 1.00 26.61 4 THR B C 1
ATOM 2012 O O . THR B 1 4 ? 25.293 -7.954 20.900 1.00 27.88 4 THR B O 1
ATOM 2016 N N . VAL B 1 5 ? 24.611 -5.906 20.280 1.00 24.48 5 VAL B N 1
ATOM 2017 C CA . VAL B 1 5 ? 23.666 -5.775 21.376 1.00 23.08 5 VAL B CA 1
ATOM 2018 C C . VAL B 1 5 ? 22.306 -5.613 20.712 1.00 22.67 5 VAL B C 1
ATOM 2019 O O . VAL B 1 5 ? 22.132 -4.772 19.828 1.00 23.11 5 VAL B O 1
ATOM 2023 N N . SER B 1 6 ? 21.350 -6.435 21.123 1.00 21.21 6 SER B N 1
ATOM 2024 C CA . SER B 1 6 ? 20.021 -6.381 20.541 1.00 22.05 6 SER B CA 1
ATOM 2025 C C . SER B 1 6 ? 18.998 -5.772 21.473 1.00 21.31 6 SER B C 1
ATOM 2026 O O . SER B 1 6 ? 19.129 -5.841 22.692 1.00 21.14 6 SER B O 1
ATOM 2029 N N . PHE B 1 7 ? 17.979 -5.167 20.877 1.00 20.67 7 PHE B N 1
ATOM 2030 C CA . PHE B 1 7 ? 16.881 -4.575 21.624 1.00 20.38 7 PHE B CA 1
ATOM 2031 C C . PHE B 1 7 ? 15.644 -4.655 20.744 1.00 20.88 7 PHE B C 1
ATOM 2032 O O . PHE B 1 7 ? 15.673 -4.232 19.584 1.00 21.57 7 PHE B O 1
ATOM 2040 N N . SER B 1 8 ? 14.569 -5.214 21.287 1.00 20.58 8 SER B N 1
ATOM 2041 C CA . SER B 1 8 ? 13.318 -5.322 20.550 1.00 22.21 8 SER B CA 1
ATOM 2042 C C . SER B 1 8 ? 12.282 -4.411 21.186 1.00 21.84 8 SER B C 1
ATOM 2043 O O . SER B 1 8 ? 12.207 -4.304 22.412 1.00 21.30 8 SER B O 1
ATOM 2046 N N . THR B 1 9 ? 11.489 -3.754 20.348 1.00 22.27 9 THR B N 1
ATOM 2047 C CA . THR B 1 9 ? 10.456 -2.848 20.832 1.00 23.18 9 THR B CA 1
ATOM 2048 C C . THR B 1 9 ? 9.187 -3.626 21.162 1.00 24.42 9 THR B C 1
ATOM 2049 O O . THR B 1 9 ? 8.295 -3.117 21.839 1.00 24.16 9 THR B O 1
ATOM 2053 N N . LYS B 1 10 ? 9.114 -4.865 20.686 1.00 25.47 10 LYS B N 1
ATOM 2054 C CA . LYS B 1 10 ? 7.953 -5.709 20.939 1.00 26.03 10 LYS B CA 1
ATOM 2055 C C . LYS B 1 10 ? 7.917 -6.115 22.412 1.00 24.84 10 LYS B C 1
ATOM 2056 O O . LYS B 1 10 ? 8.768 -6.877 22.875 1.00 25.36 10 LYS B O 1
ATOM 2062 N N . GLY B 1 11 ? 6.936 -5.599 23.146 1.00 24.39 11 GLY B N 1
ATOM 2063 C CA . GLY B 1 11 ? 6.818 -5.922 24.559 1.00 23.51 11 GLY B CA 1
ATOM 2064 C C . GLY B 1 11 ? 7.867 -5.244 25.420 1.00 23.26 11 GLY B C 1
ATOM 2065 O O . GLY B 1 11 ? 8.065 -5.602 26.582 1.00 23.26 11 GLY B O 1
ATOM 2066 N N . ALA B 1 12 ? 8.543 -4.252 24.852 1.00 22.46 12 ALA B N 1
ATOM 2067 C CA . ALA B 1 12 ? 9.580 -3.533 25.578 1.00 21.61 12 ALA B CA 1
ATOM 2068 C C . ALA B 1 12 ? 9.019 -2.779 26.777 1.00 20.68 12 ALA B C 1
ATOM 2069 O O . ALA B 1 12 ? 7.881 -2.306 26.758 1.00 20.25 12 ALA B O 1
ATOM 2071 N N . THR B 1 13 ? 9.830 -2.675 27.823 1.00 19.97 13 THR B N 1
ATOM 2072 C CA . THR B 1 13 ? 9.445 -1.954 29.036 1.00 18.53 13 THR B CA 1
ATOM 2073 C C . THR B 1 13 ? 10.608 -1.059 29.434 1.00 17.44 13 THR B C 1
ATOM 2074 O O . THR B 1 13 ? 11.702 -1.166 28.871 1.00 16.56 13 THR B O 1
ATOM 2078 N N . TYR B 1 14 ? 10.376 -0.184 30.406 1.00 16.35 14 TYR B N 1
ATOM 2079 C CA . TYR B 1 14 ? 11.418 0.721 30.862 1.00 16.76 14 TYR B CA 1
ATOM 2080 C C . TYR B 1 14 ? 12.602 -0.089 31.379 1.00 16.82 14 TYR B C 1
ATOM 2081 O O . TYR B 1 14 ? 13.752 0.352 31.321 1.00 16.62 14 TYR B O 1
ATOM 2090 N N . ILE B 1 15 ? 12.313 -1.284 31.878 1.00 16.11 15 ILE B N 1
ATOM 2091 C CA . ILE B 1 15 ? 13.353 -2.157 32.384 1.00 15.38 15 ILE B CA 1
ATOM 2092 C C . ILE B 1 15 ? 14.158 -2.815 31.264 1.00 15.09 15 ILE B C 1
ATOM 2093 O O . ILE B 1 15 ? 15.386 -2.875 31.348 1.00 15.95 15 ILE B O 1
ATOM 2098 N N . THR B 1 16 ? 13.503 -3.309 30.213 1.00 14.81 16 THR B N 1
ATOM 2099 C CA . THR B 1 16 ? 14.283 -3.929 29.136 1.00 15.80 16 THR B CA 1
ATOM 2100 C C . THR B 1 16 ? 15.162 -2.870 28.462 1.00 14.95 16 THR B C 1
ATOM 2101 O O . THR B 1 16 ? 16.272 -3.164 28.031 1.00 16.05 16 THR B O 1
ATOM 2105 N N . TYR B 1 17 ? 14.668 -1.634 28.404 1.00 14.16 17 TYR B N 1
ATOM 2106 C CA . TYR B 1 17 ? 15.412 -0.523 27.808 1.00 13.57 17 TYR B CA 1
ATOM 2107 C C . TYR B 1 17 ? 16.667 -0.224 28.636 1.00 13.57 17 TYR B C 1
ATOM 2108 O O . TYR B 1 17 ? 17.765 -0.118 28.097 1.00 13.88 17 TYR B O 1
ATOM 2117 N N . VAL B 1 18 ? 16.493 -0.083 29.947 1.00 13.06 18 VAL B N 1
ATOM 2118 C CA . VAL B 1 18 ? 17.609 0.199 30.842 1.00 14.04 18 VAL B CA 1
ATOM 2119 C C . VAL B 1 18 ? 18.611 -0.954 30.857 1.00 14.56 18 VAL B C 1
ATOM 2120 O O . VAL B 1 18 ? 19.818 -0.726 30.849 1.00 14.25 18 VAL B O 1
ATOM 2124 N N . ASN B 1 19 ? 18.120 -2.190 30.870 1.00 15.23 19 ASN B N 1
ATOM 2125 C CA . ASN B 1 19 ? 19.020 -3.341 30.852 1.00 16.09 19 ASN B CA 1
ATOM 2126 C C . ASN B 1 19 ? 19.814 -3.330 29.542 1.00 15.86 19 ASN B C 1
ATOM 2127 O O . ASN B 1 19 ? 20.997 -3.661 29.518 1.00 17.27 19 ASN B O 1
ATOM 2132 N N . PHE B 1 20 ? 19.161 -2.928 28.455 1.00 16.43 20 PHE B N 1
ATOM 2133 C CA . PHE B 1 20 ? 19.812 -2.830 27.147 1.00 15.64 20 PHE B CA 1
ATOM 2134 C C . PHE B 1 20 ? 20.958 -1.810 27.202 1.00 15.36 20 PHE B C 1
ATOM 2135 O O . PHE B 1 20 ? 22.076 -2.103 26.776 1.00 14.96 20 PHE B O 1
ATOM 2143 N N . LEU B 1 21 ? 20.679 -0.613 27.725 1.00 14.66 21 LEU B N 1
ATOM 2144 C CA . LEU B 1 21 ? 21.705 0.424 27.832 1.00 14.24 21 LEU B CA 1
ATOM 2145 C C . LEU B 1 21 ? 22.913 -0.049 28.632 1.00 14.03 21 LEU B C 1
ATOM 2146 O O . LEU B 1 21 ? 24.051 0.220 28.260 1.00 14.17 21 LEU B O 1
ATOM 2151 N N . ASN B 1 22 ? 22.680 -0.752 29.735 1.00 13.98 22 ASN B N 1
ATOM 2152 C CA . ASN B 1 22 ? 23.807 -1.209 30.528 1.00 15.44 22 ASN B CA 1
ATOM 2153 C C . ASN B 1 22 ? 24.568 -2.330 29.847 1.00 16.06 22 ASN B C 1
ATOM 2154 O O . ASN B 1 22 ? 25.752 -2.536 30.103 1.00 16.70 22 ASN B O 1
ATOM 2159 N N . GLU B 1 23 ? 23.888 -3.039 28.961 1.00 16.83 23 GLU B N 1
ATOM 2160 C CA . GLU B 1 23 ? 24.523 -4.111 28.212 1.00 19.66 23 GLU B CA 1
ATOM 2161 C C . GLU B 1 23 ? 25.460 -3.438 27.197 1.00 17.66 23 GLU B C 1
ATOM 2162 O O . GLU B 1 23 ? 26.592 -3.870 26.987 1.00 16.90 23 GLU B O 1
ATOM 2168 N N . LEU B 1 24 ? 24.980 -2.357 26.589 1.00 15.82 24 LEU B N 1
ATOM 2169 C CA . LEU B 1 24 ? 25.764 -1.614 25.608 1.00 14.86 24 LEU B CA 1
ATOM 2170 C C . LEU B 1 24 ? 26.968 -0.951 26.264 1.00 15.35 24 LEU B C 1
ATOM 2171 O O . LEU B 1 24 ? 28.064 -0.958 25.709 1.00 16.09 24 LEU B O 1
ATOM 2176 N N . ARG B 1 25 ? 26.758 -0.372 27.443 1.00 15.09 25 ARG B N 1
ATOM 2177 C CA . ARG B 1 25 ? 27.824 0.301 28.172 1.00 15.73 25 ARG B CA 1
ATOM 2178 C C . ARG B 1 25 ? 28.972 -0.651 28.473 1.00 16.85 25 ARG B C 1
ATOM 2179 O O . ARG B 1 25 ? 30.134 -0.252 28.484 1.00 17.87 25 ARG B O 1
ATOM 2187 N N . VAL B 1 26 ? 28.641 -1.912 28.720 1.00 18.07 26 VAL B N 1
ATOM 2188 C CA . VAL B 1 26 ? 29.660 -2.912 29.006 1.00 18.85 26 VAL B CA 1
ATOM 2189 C C . VAL B 1 26 ? 30.419 -3.261 27.732 1.00 19.78 26 VAL B C 1
ATOM 2190 O O . VAL B 1 26 ? 31.656 -3.287 27.722 1.00 18.66 26 VAL B O 1
ATOM 2194 N N . LYS B 1 27 ? 29.680 -3.515 26.653 1.00 19.95 27 LYS B N 1
ATOM 2195 C CA . LYS B 1 27 ? 30.315 -3.883 25.393 1.00 20.42 27 LYS B CA 1
ATOM 2196 C C . LYS B 1 27 ? 31.106 -2.774 24.715 1.00 20.30 27 LYS B C 1
ATOM 2197 O O . LYS B 1 27 ? 31.866 -3.032 23.784 1.00 20.54 27 LYS B O 1
ATOM 2203 N N . LEU B 1 28 ? 30.942 -1.539 25.178 1.00 18.81 28 LEU B N 1
ATOM 2204 C CA . LEU B 1 28 ? 31.717 -0.440 24.618 1.00 19.57 28 LEU B CA 1
ATOM 2205 C C . LEU B 1 28 ? 33.138 -0.614 25.165 1.00 20.85 28 LEU B C 1
ATOM 2206 O O . LEU B 1 28 ? 34.100 -0.006 24.681 1.00 21.95 28 LEU B O 1
ATOM 2211 N N . LYS B 1 29 ? 33.246 -1.460 26.188 1.00 20.61 29 LYS B N 1
ATOM 2212 C CA . LYS B 1 29 ? 34.513 -1.770 26.834 1.00 20.87 29 LYS B CA 1
ATOM 2213 C C . LYS B 1 29 ? 35.399 -0.579 27.160 1.00 21.52 29 LYS B C 1
ATOM 2214 O O . LYS B 1 29 ? 36.500 -0.445 26.620 1.00 21.88 29 LYS B O 1
ATOM 2220 N N . PRO B 1 30 ? 34.932 0.310 28.050 1.00 21.31 30 PRO B N 1
ATOM 2221 C CA . PRO B 1 30 ? 35.753 1.470 28.410 1.00 22.48 30 PRO B CA 1
ATOM 2222 C C . PRO B 1 30 ? 36.999 0.957 29.142 1.00 23.39 30 PRO B C 1
ATOM 2223 O O . PRO B 1 30 ? 36.992 -0.152 29.681 1.00 23.70 30 PRO B O 1
ATOM 2227 N N . GLU B 1 31 ? 38.069 1.740 29.152 1.00 23.09 31 GLU B N 1
ATOM 2228 C CA . GLU B 1 31 ? 39.275 1.302 29.845 1.00 24.88 31 GLU B CA 1
ATOM 2229 C C . GLU B 1 31 ? 39.650 2.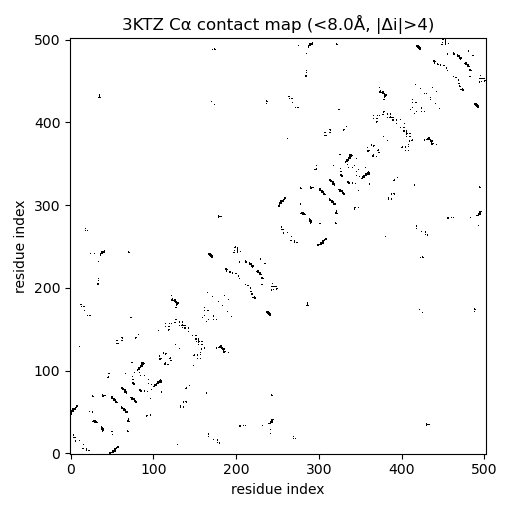270 30.955 1.00 23.45 31 GLU B C 1
ATOM 2230 O O . GLU B 1 31 ? 40.044 3.409 30.698 1.00 23.43 31 GLU B O 1
ATOM 2236 N N . GLY B 1 32 ? 39.526 1.809 32.193 1.00 22.10 32 GLY B N 1
ATOM 2237 C CA . GLY B 1 32 ? 39.858 2.661 33.315 1.00 22.49 32 GLY B CA 1
ATOM 2238 C C . GLY B 1 32 ? 38.715 3.598 33.640 1.00 22.18 32 GLY B C 1
ATOM 2239 O O . GLY B 1 32 ? 37.586 3.402 33.183 1.00 22.09 32 GLY B O 1
ATOM 2240 N N . ASN B 1 33 ? 39.008 4.631 34.416 1.00 20.85 33 ASN B N 1
ATOM 2241 C CA . ASN B 1 33 ? 37.982 5.575 34.806 1.00 20.00 33 ASN B CA 1
ATOM 2242 C C . ASN B 1 33 ? 38.632 6.874 35.217 1.00 19.49 33 ASN B C 1
ATOM 2243 O O . ASN B 1 33 ? 39.850 6.974 35.295 1.00 21.53 33 ASN B O 1
ATOM 2248 N N . SER B 1 34 ? 37.800 7.870 35.475 1.00 18.41 34 SER B N 1
ATOM 2249 C CA . SER B 1 34 ? 38.258 9.158 35.950 1.00 18.28 34 SER B CA 1
ATOM 2250 C C . SER B 1 34 ? 37.250 9.490 37.046 1.00 19.38 34 SER B C 1
ATOM 2251 O O . SER B 1 34 ? 36.053 9.639 36.781 1.00 18.34 34 SER B O 1
ATOM 2254 N N . HIS B 1 35 ? 37.736 9.568 38.280 1.00 19.24 35 HIS B N 1
ATOM 2255 C CA . HIS B 1 35 ? 36.894 9.849 39.431 1.00 19.50 35 HIS B CA 1
ATOM 2256 C C . HIS B 1 35 ? 35.760 8.844 39.591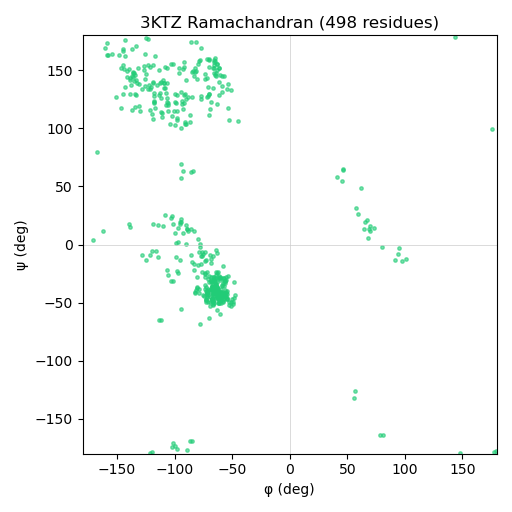 1.00 19.55 35 HIS B C 1
ATOM 2257 O O . HIS B 1 35 ? 34.674 9.188 40.070 1.00 21.99 35 HIS B O 1
ATOM 2264 N N . GLY B 1 36 ? 36.014 7.604 39.185 1.00 18.06 36 GLY B N 1
ATOM 2265 C CA . GLY B 1 36 ? 35.009 6.565 39.320 1.00 16.77 36 GLY B CA 1
ATOM 2266 C C . GLY B 1 36 ? 34.107 6.389 38.119 1.00 16.37 36 GLY B C 1
ATOM 2267 O O . GLY B 1 36 ? 33.391 5.398 38.031 1.00 16.95 36 GLY B O 1
ATOM 2268 N N . ILE B 1 37 ? 34.133 7.341 37.194 1.00 15.69 37 ILE B N 1
ATOM 2269 C CA . ILE B 1 37 ? 33.296 7.257 36.001 1.00 16.00 37 ILE B CA 1
ATOM 2270 C C . ILE B 1 37 ? 34.063 6.523 34.903 1.00 16.80 37 ILE B C 1
ATOM 2271 O O . ILE B 1 37 ? 35.191 6.904 34.564 1.00 17.75 37 ILE B O 1
ATOM 2276 N N . PRO B 1 38 ? 33.474 5.452 34.341 1.00 17.30 38 PRO B N 1
ATOM 2277 C CA . PRO B 1 38 ? 34.167 4.711 33.283 1.00 18.33 38 PRO B CA 1
ATOM 2278 C C . PRO B 1 38 ? 34.599 5.598 32.108 1.00 19.90 38 PRO B C 1
ATOM 2279 O O . PRO B 1 38 ? 33.829 6.432 31.618 1.00 19.15 38 PRO B O 1
ATOM 2283 N N . LEU B 1 39 ? 35.848 5.415 31.681 1.00 18.27 39 LEU B N 1
ATOM 2284 C CA . LEU B 1 39 ? 36.434 6.196 30.598 1.00 18.54 39 LEU B CA 1
ATOM 2285 C C . LEU B 1 39 ? 36.561 5.395 29.306 1.00 18.49 39 LEU B C 1
ATOM 2286 O O . LEU B 1 39 ? 37.230 4.358 29.256 1.00 17.61 39 LEU B O 1
ATOM 2291 N N . LEU B 1 40 ? 35.912 5.882 28.254 1.00 18.39 40 LEU B N 1
ATOM 2292 C CA . LEU B 1 40 ? 35.964 5.206 26.961 1.00 19.82 40 LEU B CA 1
ATOM 2293 C C . LEU B 1 40 ? 37.381 5.186 26.404 1.00 20.13 40 LEU B C 1
ATOM 2294 O O . LEU B 1 40 ? 38.207 6.035 26.738 1.00 19.41 40 LEU B O 1
ATOM 2299 N N . ARG B 1 41 ? 37.652 4.211 25.546 1.00 23.46 41 ARG B N 1
ATOM 2300 C CA . ARG B 1 41 ? 38.963 4.093 24.931 1.00 25.23 41 ARG B CA 1
ATOM 2301 C C . ARG B 1 41 ? 39.280 5.341 24.124 1.00 28.76 41 ARG B C 1
ATOM 2302 O O . ARG B 1 41 ? 38.389 5.959 23.538 1.00 27.82 41 ARG B O 1
ATOM 2310 N N . LYS B 1 42 ? 40.557 5.709 24.111 1.00 33.46 42 LYS B N 1
ATOM 2311 C CA . LYS B 1 42 ? 41.015 6.886 23.387 1.00 38.52 42 LYS B CA 1
ATOM 2312 C C . LYS B 1 42 ? 41.098 6.539 21.911 1.00 41.22 42 LYS B C 1
ATOM 2313 O O . LYS B 1 42 ? 40.330 7.043 21.092 1.00 41.56 42 LYS B O 1
ATOM 2319 N N . LYS B 1 43 ? 42.042 5.668 21.579 1.00 45.27 43 LYS B N 1
ATOM 2320 C CA . LYS B 1 43 ? 42.227 5.252 20.202 1.00 48.16 43 LYS B CA 1
ATOM 2321 C C . LYS B 1 43 ? 41.656 3.868 19.976 1.00 49.22 43 LYS B C 1
ATOM 2322 O O . LYS B 1 43 ? 41.526 3.063 20.899 1.00 48.19 43 LYS B O 1
ATOM 2328 N N . CYS B 1 44 ? 41.310 3.614 18.724 1.00 51.73 44 CYS B N 1
ATOM 2329 C CA . CYS B 1 44 ? 40.744 2.349 18.297 1.00 53.66 44 CYS B CA 1
ATOM 2330 C C . CYS B 1 44 ? 40.418 2.584 16.825 1.00 56.79 44 CYS B C 1
ATOM 2331 O O . CYS B 1 44 ? 39.400 3.194 16.486 1.00 57.76 44 CYS B O 1
ATOM 2334 N N . ASP B 1 45 ? 41.309 2.109 15.960 1.00 59.18 45 ASP B N 1
ATOM 2335 C CA . ASP B 1 45 ? 41.177 2.267 14.516 1.00 60.00 45 ASP B CA 1
ATOM 2336 C C . ASP B 1 45 ? 40.501 1.078 13.837 1.00 58.90 45 ASP B C 1
ATOM 2337 O O . ASP B 1 45 ? 39.509 1.232 13.129 1.00 58.96 45 ASP B O 1
ATOM 2342 N N . ASP B 1 46 ? 41.059 -0.106 14.057 1.00 57.52 46 ASP B N 1
ATOM 2343 C CA . ASP B 1 46 ? 40.550 -1.327 13.457 1.00 57.37 46 ASP B CA 1
ATOM 2344 C C . ASP B 1 46 ? 39.025 -1.469 13.531 1.00 56.99 46 ASP B C 1
ATOM 2345 O O . ASP B 1 46 ? 38.459 -1.735 14.594 1.00 57.34 46 ASP B O 1
ATOM 2350 N N . PRO B 1 47 ? 38.337 -1.290 12.389 1.00 56.07 47 PRO B N 1
ATOM 2351 C CA . PRO B 1 47 ? 36.876 -1.403 12.332 1.00 55.59 47 PRO B CA 1
ATOM 2352 C C . PRO B 1 47 ? 36.461 -2.820 12.690 1.00 55.48 47 PRO B C 1
ATOM 2353 O O . PRO B 1 47 ? 35.274 -3.122 12.829 1.00 55.41 47 PRO B O 1
ATOM 2357 N N . GLY B 1 48 ? 37.462 -3.686 12.823 1.00 55.18 48 GLY B N 1
ATOM 2358 C CA . GLY B 1 48 ? 37.216 -5.075 13.155 1.00 54.70 48 GLY B CA 1
ATOM 2359 C C . GLY B 1 48 ? 36.949 -5.285 14.631 1.00 54.20 48 GLY B C 1
ATOM 2360 O O . GLY B 1 48 ? 36.803 -6.424 15.084 1.00 54.77 48 GLY B O 1
ATOM 2361 N N . LYS B 1 49 ? 36.884 -4.191 15.386 1.00 52.56 49 LYS B N 1
ATOM 2362 C CA . LYS B 1 49 ? 36.623 -4.281 16.819 1.00 50.72 49 LYS B CA 1
ATOM 2363 C C . LYS B 1 49 ? 36.362 -2.923 17.462 1.00 47.32 49 LYS B C 1
ATOM 2364 O O . LYS B 1 49 ? 36.193 -2.838 18.683 1.00 47.59 49 LYS B O 1
ATOM 2370 N N . CYS B 1 50 ? 36.322 -1.866 16.654 1.00 41.74 50 CYS B N 1
ATOM 2371 C CA . CYS B 1 50 ? 36.105 -0.530 17.197 1.00 37.90 50 CYS B CA 1
ATOM 2372 C C . CYS B 1 50 ? 34.698 0.023 17.053 1.00 32.51 50 CYS B C 1
ATOM 2373 O O . CYS B 1 50 ? 34.468 1.227 17.182 1.00 28.86 50 CYS B O 1
ATOM 2376 N N . PHE B 1 51 ? 33.761 -0.880 16.798 1.00 27.85 51 PHE B N 1
ATOM 2377 C CA . PHE B 1 51 ? 32.357 -0.535 16.658 1.00 25.29 51 PHE B CA 1
ATOM 2378 C C . PHE B 1 51 ? 31.576 -1.628 17.347 1.00 23.74 51 PHE B C 1
ATOM 2379 O O . PHE B 1 51 ? 32.033 -2.768 17.435 1.00 23.94 51 PHE B O 1
ATOM 2387 N N . VAL B 1 52 ? 30.406 -1.272 17.856 1.00 21.69 52 VAL B N 1
ATOM 2388 C CA . VAL B 1 52 ? 29.530 -2.243 18.488 1.00 21.29 52 VAL B CA 1
ATOM 2389 C C . VAL B 1 52 ? 28.289 -2.173 17.615 1.00 20.70 52 VAL B C 1
ATOM 2390 O O . VAL B 1 52 ? 27.916 -1.090 17.171 1.00 19.36 52 VAL B O 1
ATOM 2394 N N . LEU B 1 53 ? 27.671 -3.312 17.331 1.00 20.10 53 LEU B N 1
ATOM 2395 C CA . LEU B 1 53 ? 26.474 -3.290 16.508 1.00 21.29 53 LEU B CA 1
ATOM 2396 C C . LEU B 1 53 ? 25.253 -3.373 17.401 1.00 20.63 53 LEU B C 1
ATOM 2397 O O . LEU B 1 53 ? 25.175 -4.232 18.285 1.00 21.95 53 LEU B O 1
ATOM 2402 N N . VAL B 1 54 ? 24.316 -2.456 17.188 1.00 17.70 54 VAL B N 1
ATOM 2403 C CA . VAL B 1 54 ? 23.080 -2.434 17.956 1.00 17.54 54 VAL B CA 1
ATOM 2404 C C . VAL B 1 54 ? 21.972 -2.831 16.997 1.00 17.54 54 VAL B C 1
ATOM 2405 O O . VAL B 1 54 ? 21.632 -2.089 16.074 1.00 17.69 54 VAL B O 1
ATOM 2409 N N . ALA B 1 55 ? 21.430 -4.024 17.205 1.00 19.07 55 ALA B N 1
ATOM 2410 C CA . ALA B 1 55 ? 20.364 -4.536 16.356 1.00 19.28 55 ALA B CA 1
ATOM 2411 C C . ALA B 1 55 ? 19.000 -4.135 16.908 1.00 19.54 55 ALA B C 1
ATOM 2412 O O . ALA B 1 55 ? 18.515 -4.703 17.892 1.00 20.28 55 ALA B O 1
ATOM 2414 N N . LEU B 1 56 ? 18.391 -3.148 16.264 1.00 19.76 56 LEU B N 1
ATOM 2415 C CA . LEU B 1 56 ? 17.085 -2.648 16.661 1.00 20.68 56 LEU B CA 1
ATOM 2416 C C . LEU B 1 56 ? 15.998 -3.286 15.800 1.00 22.43 56 LEU B C 1
ATOM 2417 O O . LEU B 1 56 ? 16.087 -3.271 14.579 1.00 23.46 56 LEU B O 1
ATOM 2422 N N . SER B 1 57 ? 14.973 -3.839 16.435 1.00 23.30 57 SER B N 1
ATOM 2423 C CA . SER B 1 57 ? 13.872 -4.453 15.702 1.00 25.63 57 SER B CA 1
ATOM 2424 C C . SER B 1 57 ? 12.548 -4.018 16.319 1.00 26.68 57 SER B C 1
ATOM 2425 O O . SER B 1 57 ? 12.444 -3.900 17.542 1.00 26.26 57 SER B O 1
ATOM 2428 N N . ASN B 1 58 ? 11.539 -3.757 15.490 1.00 27.23 58 ASN B N 1
ATOM 2429 C CA . ASN B 1 58 ? 10.261 -3.351 16.054 1.00 29.47 58 ASN B CA 1
ATOM 2430 C C . ASN B 1 58 ? 9.235 -4.486 16.103 1.00 30.61 58 ASN B C 1
ATOM 2431 O O . ASN B 1 58 ? 9.565 -5.656 15.868 1.00 28.72 58 ASN B O 1
ATOM 2436 N N . ASP B 1 59 ? 7.997 -4.127 16.435 1.00 33.19 59 ASP B N 1
ATOM 2437 C CA . ASP B 1 59 ? 6.901 -5.079 16.571 1.00 35.78 59 ASP B CA 1
ATOM 2438 C C . ASP B 1 59 ? 6.566 -5.850 15.307 1.00 37.56 59 ASP B C 1
ATOM 2439 O O . ASP B 1 59 ? 6.119 -6.996 15.378 1.00 38.29 59 ASP B O 1
ATOM 2444 N N . ASN B 1 60 ? 6.784 -5.226 14.154 1.00 38.83 60 ASN B N 1
ATOM 2445 C CA . ASN B 1 60 ? 6.480 -5.865 12.880 1.00 40.35 60 ASN B CA 1
ATOM 2446 C C . ASN B 1 60 ? 7.660 -6.562 12.204 1.00 40.58 60 ASN B C 1
ATOM 2447 O O . ASN B 1 60 ? 7.629 -6.807 11.001 1.00 41.88 60 ASN B O 1
ATOM 2452 N N . GLY B 1 61 ? 8.699 -6.877 12.970 1.00 40.17 61 GLY B N 1
ATOM 2453 C CA . GLY B 1 61 ? 9.847 -7.565 12.400 1.00 39.47 61 GLY B CA 1
ATOM 2454 C C . GLY B 1 61 ? 10.885 -6.750 11.635 1.00 38.69 61 GLY B C 1
ATOM 2455 O O . GLY B 1 61 ? 11.883 -7.311 11.168 1.00 39.51 61 GLY B O 1
ATOM 2456 N N . GLN B 1 62 ? 10.668 -5.444 11.491 1.00 35.87 62 GLN B N 1
ATOM 2457 C CA . GLN B 1 62 ? 11.621 -4.597 10.778 1.00 32.12 62 GLN B CA 1
ATOM 2458 C C . GLN B 1 62 ? 12.896 -4.433 11.599 1.00 30.57 62 GLN B C 1
ATOM 2459 O O . GLN B 1 62 ? 12.834 -4.199 12.805 1.00 29.97 62 GLN B O 1
ATOM 2465 N N . LEU B 1 63 ? 14.046 -4.560 10.939 1.00 28.29 63 LEU B N 1
ATOM 2466 C CA . LEU B 1 63 ? 15.342 -4.460 11.604 1.00 26.91 63 LEU B CA 1
ATOM 2467 C C . LEU B 1 63 ? 16.310 -3.434 11.016 1.00 25.78 63 LEU B C 1
ATOM 2468 O O . LEU B 1 63 ? 16.471 -3.320 9.799 1.00 25.24 63 LEU B O 1
ATOM 2473 N N . ALA B 1 64 ? 16.954 -2.695 11.912 1.00 23.43 64 ALA B N 1
ATOM 2474 C CA . ALA B 1 64 ? 17.944 -1.692 11.551 1.00 22.19 64 ALA B CA 1
ATOM 2475 C C . ALA B 1 64 ? 19.123 -2.001 12.456 1.00 21.74 64 ALA B C 1
ATOM 2476 O O . ALA B 1 64 ? 18.987 -1.987 13.682 1.00 21.42 64 ALA B O 1
ATOM 2478 N N . GLU B 1 65 ? 20.268 -2.314 11.861 1.00 21.69 65 GLU B N 1
ATOM 2479 C CA . GLU B 1 65 ? 21.455 -2.625 12.647 1.00 22.54 65 GLU B CA 1
ATOM 2480 C C . GLU B 1 65 ? 22.336 -1.378 12.661 1.00 20.97 65 GLU B C 1
ATOM 2481 O O . GLU B 1 65 ? 22.840 -0.956 11.621 1.00 19.82 65 GLU B O 1
ATOM 2487 N N . ILE B 1 66 ? 22.510 -0.797 13.850 1.00 19.37 66 ILE B N 1
ATOM 2488 C CA . ILE B 1 66 ? 23.276 0.440 14.034 1.00 16.81 66 ILE B CA 1
ATOM 2489 C C . ILE B 1 66 ? 24.743 0.232 14.422 1.00 16.28 66 ILE B C 1
ATOM 2490 O O . ILE B 1 66 ? 25.045 -0.524 15.340 1.00 16.52 66 ILE B O 1
ATOM 2495 N N . ALA B 1 67 ? 25.645 0.916 13.719 1.00 15.88 67 ALA B N 1
ATOM 2496 C CA . ALA B 1 67 ? 27.075 0.835 14.012 1.00 16.12 67 ALA B CA 1
ATOM 2497 C C . ALA B 1 67 ? 27.416 1.976 14.980 1.00 16.77 67 ALA B C 1
ATOM 2498 O O . ALA B 1 67 ? 27.262 3.159 14.648 1.00 16.67 67 ALA B O 1
ATOM 2500 N N . ILE B 1 68 ? 27.860 1.610 16.182 1.00 16.53 68 ILE B N 1
ATOM 2501 C CA . ILE B 1 68 ? 28.212 2.585 17.215 1.00 16.05 68 ILE B CA 1
ATOM 2502 C C . ILE B 1 68 ? 29.720 2.575 17.462 1.00 16.64 68 ILE B C 1
ATOM 2503 O O . ILE B 1 68 ? 30.310 1.530 17.731 1.00 16.57 68 ILE B O 1
ATOM 2508 N N . ASP B 1 69 ? 30.328 3.751 17.361 1.00 17.98 69 ASP B N 1
ATOM 2509 C CA . ASP B 1 69 ? 31.764 3.941 17.574 1.00 19.27 69 ASP B CA 1
ATOM 2510 C C . ASP B 1 69 ? 32.047 3.755 19.067 1.00 19.16 69 ASP B C 1
ATOM 2511 O O . ASP B 1 69 ? 31.380 4.373 19.895 1.00 19.40 69 ASP B O 1
ATOM 2516 N N . VAL B 1 70 ? 33.029 2.924 19.420 1.00 17.77 70 VAL B N 1
ATOM 2517 C CA . VAL B 1 70 ? 33.315 2.683 20.838 1.00 18.38 70 VAL B CA 1
ATOM 2518 C C . VAL B 1 70 ? 34.069 3.790 21.559 1.00 18.60 70 VAL B C 1
ATOM 2519 O O . VAL B 1 70 ? 34.245 3.729 22.770 1.00 19.60 70 VAL B O 1
ATOM 2523 N N . THR B 1 71 ? 34.516 4.803 20.830 1.00 18.38 71 THR B N 1
ATOM 2524 C CA . THR B 1 71 ? 35.244 5.896 21.462 1.00 19.55 71 THR B CA 1
ATOM 2525 C C . THR B 1 71 ? 34.349 7.104 21.746 1.00 19.85 71 THR B C 1
ATOM 2526 O O . THR B 1 71 ? 34.651 7.910 22.625 1.00 20.09 71 THR B O 1
ATOM 2530 N N . SER B 1 72 ? 33.239 7.222 21.019 1.00 19.92 72 SER B N 1
ATOM 2531 C CA . SER B 1 72 ? 32.333 8.360 21.208 1.00 19.97 72 SER B CA 1
ATOM 2532 C C . SER B 1 72 ? 30.883 7.933 21.418 1.00 18.75 72 SER B C 1
ATOM 2533 O O . SER B 1 72 ? 30.030 8.757 21.749 1.00 17.16 72 SER B O 1
ATOM 2536 N N . VAL B 1 73 ? 30.624 6.644 21.208 1.00 18.98 73 VAL B N 1
ATOM 2537 C CA . VAL B 1 73 ? 29.298 6.048 21.327 1.00 18.38 73 VAL B CA 1
ATOM 2538 C C . VAL B 1 73 ? 28.344 6.615 20.281 1.00 19.86 73 VAL B C 1
ATOM 2539 O O . VAL B 1 73 ? 27.137 6.418 20.370 1.00 20.93 73 VAL B O 1
ATOM 2543 N N . TYR B 1 74 ? 28.873 7.307 19.279 1.00 20.38 74 TYR B N 1
ATOM 2544 C CA . TYR B 1 74 ? 27.988 7.885 18.273 1.00 21.76 74 TYR B CA 1
ATOM 2545 C C . TYR B 1 74 ? 27.746 6.970 17.071 1.00 19.97 74 TYR B C 1
ATOM 2546 O O . TYR B 1 74 ? 28.573 6.123 16.728 1.00 18.52 74 TYR B O 1
ATOM 2555 N N . VAL B 1 75 ? 26.589 7.160 16.444 1.00 18.49 75 VAL B N 1
ATOM 2556 C CA . VAL B 1 75 ? 26.178 6.393 15.275 1.00 17.93 75 VAL B CA 1
ATOM 2557 C C . VAL B 1 75 ? 26.996 6.808 14.041 1.00 18.04 75 VAL B C 1
ATOM 2558 O O . VAL B 1 75 ? 27.073 7.994 13.722 1.00 18.27 75 VAL B O 1
ATOM 2562 N N . VAL B 1 76 ? 27.605 5.840 13.357 1.00 17.46 76 VAL B N 1
ATOM 2563 C CA . VAL B 1 76 ? 28.389 6.135 12.157 1.00 17.47 76 VAL B CA 1
ATOM 2564 C C . VAL B 1 76 ? 27.642 5.716 10.882 1.00 17.35 76 VAL B C 1
ATOM 2565 O O . VAL B 1 76 ? 27.861 6.277 9.805 1.00 16.04 76 VAL B O 1
ATOM 2569 N N . GLY B 1 77 ? 26.764 4.726 11.016 1.00 16.09 77 GLY B N 1
ATOM 2570 C CA . GLY B 1 77 ? 25.994 4.246 9.882 1.00 14.95 77 GLY B CA 1
ATOM 2571 C C . GLY B 1 77 ? 25.095 3.111 10.326 1.00 16.58 77 GLY B C 1
ATOM 2572 O O . GLY B 1 77 ? 25.068 2.766 11.510 1.00 17.07 77 GLY B O 1
ATOM 2573 N N . TYR B 1 78 ? 24.355 2.522 9.396 1.00 15.57 78 TYR B N 1
ATOM 2574 C CA . TYR B 1 78 ? 23.470 1.418 9.748 1.00 16.60 78 TYR B CA 1
ATOM 2575 C C . TYR B 1 78 ? 23.133 0.556 8.539 1.00 18.50 78 TYR B C 1
ATOM 2576 O O . TYR B 1 78 ? 23.326 0.964 7.387 1.00 17.79 78 TYR B O 1
ATOM 2585 N N . GLN B 1 79 ? 22.628 -0.642 8.810 1.00 19.61 79 GLN B N 1
ATOM 2586 C CA . GLN B 1 79 ? 22.235 -1.546 7.747 1.00 20.53 79 GLN B CA 1
ATOM 2587 C C . GLN B 1 79 ? 20.768 -1.950 7.877 1.00 20.82 79 GLN B C 1
ATOM 2588 O O . GLN B 1 79 ? 20.288 -2.284 8.968 1.00 20.21 79 GLN B O 1
ATOM 2594 N N . VAL B 1 80 ? 20.063 -1.894 6.753 1.00 20.16 80 VAL B N 1
ATOM 2595 C CA . VAL B 1 80 ? 18.667 -2.298 6.676 1.00 22.12 80 VAL B CA 1
ATOM 2596 C C . VAL B 1 80 ? 18.588 -3.167 5.420 1.00 23.77 80 VAL B C 1
ATOM 2597 O O . VAL B 1 80 ? 19.066 -2.768 4.357 1.00 23.23 80 VAL B O 1
ATOM 2601 N N . ARG B 1 81 ? 18.013 -4.361 5.553 1.00 25.36 81 ARG B N 1
ATOM 2602 C CA . ARG B 1 81 ? 17.898 -5.292 4.430 1.00 26.51 81 ARG B CA 1
ATOM 2603 C C . ARG B 1 81 ? 19.286 -5.547 3.839 1.00 26.57 81 ARG B C 1
ATOM 2604 O O . ARG B 1 81 ? 20.235 -5.817 4.582 1.00 26.77 81 ARG B O 1
ATOM 2612 N N . ASN B 1 82 ? 19.415 -5.453 2.518 1.00 26.36 82 ASN B N 1
ATOM 2613 C CA . ASN B 1 82 ? 20.702 -5.695 1.859 1.00 26.54 82 ASN B CA 1
ATOM 2614 C C . ASN B 1 82 ? 21.483 -4.408 1.608 1.00 25.50 82 ASN B C 1
ATOM 2615 O O . ASN B 1 82 ? 22.416 -4.390 0.807 1.00 25.41 82 ASN B O 1
ATOM 2620 N N . ARG B 1 83 ? 21.108 -3.335 2.298 1.00 24.47 83 ARG B N 1
ATOM 2621 C CA . ARG B 1 83 ? 21.772 -2.051 2.113 1.00 24.31 83 ARG B CA 1
ATOM 2622 C C . ARG B 1 83 ? 22.303 -1.454 3.408 1.00 23.45 83 ARG B C 1
ATOM 2623 O O . ARG B 1 83 ? 21.916 -1.866 4.501 1.00 23.60 83 ARG B O 1
ATOM 2631 N N . SER B 1 84 ? 23.196 -0.481 3.271 1.00 21.23 84 SER B N 1
ATOM 2632 C CA . SER B 1 84 ? 23.754 0.217 4.419 1.00 20.47 84 SER B CA 1
ATOM 2633 C C . SER B 1 84 ? 23.956 1.680 4.037 1.00 19.78 84 SER B C 1
ATOM 2634 O O . SER B 1 84 ? 24.137 2.003 2.860 1.00 18.67 84 SER B O 1
ATOM 2637 N N . TYR B 1 85 ? 23.882 2.561 5.031 1.00 19.30 85 TYR B N 1
ATOM 2638 C CA . TYR B 1 85 ? 24.054 3.997 4.821 1.00 19.06 85 TYR B CA 1
ATOM 2639 C C . TYR B 1 85 ? 25.007 4.527 5.881 1.00 18.64 85 TYR B C 1
ATOM 2640 O O . TYR B 1 85 ? 24.927 4.128 7.042 1.00 18.01 85 TYR B O 1
ATOM 2649 N N . PHE B 1 86 ? 25.905 5.421 5.478 1.00 17.40 86 PHE B N 1
ATOM 2650 C CA . PHE B 1 86 ? 26.886 5.991 6.391 1.00 16.58 86 PHE B CA 1
ATOM 2651 C C . PHE B 1 86 ? 26.816 7.502 6.362 1.00 18.31 86 PHE B C 1
ATOM 2652 O O . PHE B 1 86 ? 26.600 8.099 5.305 1.00 19.15 86 PHE B O 1
ATOM 2660 N N . PHE B 1 87 ? 26.988 8.120 7.527 1.00 17.83 87 PHE B N 1
ATOM 2661 C CA . PHE B 1 87 ? 26.977 9.572 7.622 1.00 18.35 87 PHE B CA 1
ATOM 2662 C C . PHE B 1 87 ? 28.125 10.070 6.759 1.00 19.59 87 PHE B C 1
ATOM 2663 O O . PHE B 1 87 ? 29.120 9.364 6.577 1.00 19.19 87 PHE B O 1
ATOM 2671 N N . LYS B 1 88 ? 27.983 11.280 6.234 1.00 21.16 88 LYS B N 1
ATOM 2672 C CA . LYS B 1 88 ? 29.001 11.872 5.377 1.00 25.52 88 LYS B CA 1
ATOM 2673 C C . LYS B 1 88 ? 30.370 11.897 6.045 1.00 26.74 88 LYS B C 1
ATOM 2674 O O . LYS B 1 88 ? 31.390 11.635 5.408 1.00 27.25 88 LYS B O 1
ATOM 2680 N N . ASP B 1 89 ? 30.385 12.207 7.335 1.00 28.25 89 ASP B N 1
ATOM 2681 C CA . ASP B 1 89 ? 31.628 12.293 8.087 1.00 30.64 89 ASP B CA 1
ATOM 2682 C C . ASP B 1 89 ? 32.094 10.985 8.727 1.00 31.83 89 ASP B C 1
ATOM 2683 O O . ASP B 1 89 ? 32.985 10.995 9.571 1.00 32.69 89 ASP B O 1
ATOM 2688 N N . ALA B 1 90 ? 31.504 9.863 8.327 1.00 32.56 90 ALA B N 1
ATOM 2689 C CA . ALA B 1 90 ? 31.906 8.569 8.875 1.00 34.23 90 ALA B CA 1
ATOM 2690 C C . ALA B 1 90 ? 33.306 8.218 8.361 1.00 35.38 90 ALA B C 1
ATOM 2691 O O . ALA B 1 90 ? 33.563 8.280 7.159 1.00 35.40 90 ALA B O 1
ATOM 2693 N N . PRO B 1 91 ? 34.229 7.843 9.267 1.00 36.57 91 PRO B N 1
ATOM 2694 C CA . PRO B 1 91 ? 35.594 7.487 8.863 1.00 37.29 91 PRO B CA 1
ATOM 2695 C C . PRO B 1 91 ? 35.617 6.402 7.784 1.00 39.03 91 PRO B C 1
ATOM 2696 O O . PRO B 1 91 ? 34.859 5.434 7.845 1.00 40.00 91 PRO B O 1
ATOM 2700 N N . ASP B 1 92 ? 36.491 6.568 6.797 1.00 40.66 92 ASP B N 1
ATOM 2701 C CA . ASP B 1 92 ? 36.591 5.621 5.691 1.00 42.53 92 ASP B CA 1
ATOM 2702 C C . ASP B 1 92 ? 36.788 4.168 6.098 1.00 42.22 92 ASP B C 1
ATOM 2703 O O . ASP B 1 92 ? 36.407 3.259 5.358 1.00 42.86 92 ASP B O 1
ATOM 2708 N N . ALA B 1 93 ? 37.384 3.944 7.265 1.00 40.85 93 ALA B N 1
ATOM 2709 C CA . ALA B 1 93 ? 37.609 2.582 7.743 1.00 38.72 93 ALA B CA 1
ATOM 2710 C C . ALA B 1 93 ? 36.274 1.959 8.128 1.00 36.28 93 ALA B C 1
ATOM 2711 O O . ALA B 1 93 ? 36.079 0.751 7.999 1.00 36.14 93 ALA B O 1
ATOM 2713 N N . ALA B 1 94 ? 35.359 2.795 8.610 1.00 34.15 94 ALA B N 1
ATOM 2714 C CA . ALA B 1 94 ? 34.035 2.330 8.994 1.00 31.12 94 ALA B CA 1
ATOM 2715 C C . ALA B 1 94 ? 33.277 2.030 7.712 1.00 29.42 94 ALA B C 1
ATOM 2716 O O . ALA B 1 94 ? 32.671 0.969 7.567 1.00 28.60 94 ALA B O 1
ATOM 2718 N N . TYR B 1 95 ? 33.335 2.969 6.775 1.00 27.72 95 TYR B N 1
ATOM 2719 C CA . TYR B 1 95 ? 32.653 2.813 5.502 1.00 28.72 95 TYR B CA 1
ATOM 2720 C C . TYR B 1 95 ? 33.081 1.528 4.812 1.00 29.05 95 TYR B C 1
ATOM 2721 O O . TYR B 1 95 ? 32.253 0.788 4.293 1.00 28.26 95 TYR B O 1
ATOM 2730 N N . GLU B 1 96 ? 34.383 1.268 4.816 1.00 30.47 96 GLU B N 1
ATOM 2731 C CA . GLU B 1 96 ? 34.931 0.081 4.172 1.00 31.95 96 GLU B CA 1
ATOM 2732 C C . GLU B 1 96 ? 34.832 -1.202 4.993 1.00 30.43 96 GLU B C 1
ATOM 2733 O O . GLU B 1 96 ? 34.549 -2.268 4.451 1.00 31.01 96 GLU B O 1
ATOM 2739 N N . GLY B 1 97 ? 35.054 -1.103 6.299 1.00 29.08 97 GLY B N 1
ATOM 2740 C CA . GLY B 1 97 ? 35.025 -2.290 7.135 1.00 27.30 97 GLY B CA 1
ATOM 2741 C C . GLY B 1 97 ? 33.690 -2.809 7.634 1.00 27.18 97 GLY B C 1
ATOM 2742 O O . GLY B 1 97 ? 33.576 -3.988 7.977 1.00 27.13 97 GLY B O 1
ATOM 2743 N N . LEU B 1 98 ? 32.678 -1.950 7.677 1.00 25.40 98 LEU B N 1
ATOM 2744 C CA . LEU B 1 98 ? 31.366 -2.355 8.179 1.00 25.32 98 LEU B CA 1
ATOM 2745 C C . LEU B 1 98 ? 30.364 -2.768 7.105 1.00 24.92 98 LEU B C 1
ATOM 2746 O O . LEU B 1 98 ? 30.427 -2.289 5.975 1.00 25.42 98 LEU B O 1
ATOM 2751 N N . PHE B 1 99 ? 29.443 -3.655 7.479 1.00 24.26 99 PHE B N 1
ATOM 2752 C CA . PHE B 1 99 ? 28.388 -4.120 6.585 1.00 25.89 99 PHE B CA 1
ATOM 2753 C C . PHE B 1 99 ? 28.931 -4.368 5.181 1.00 27.74 99 PHE B C 1
ATOM 2754 O O . PHE B 1 99 ? 28.451 -3.774 4.209 1.00 27.85 99 PHE B O 1
ATOM 2762 N N . LYS B 1 100 ? 29.923 -5.245 5.073 1.00 29.46 100 LYS B N 1
ATOM 2763 C CA . LYS B 1 100 ? 30.543 -5.534 3.783 1.00 30.02 100 LYS B CA 1
ATOM 2764 C C . LYS B 1 100 ? 29.636 -6.089 2.685 1.00 28.64 100 LYS B C 1
ATOM 2765 O O . LYS B 1 100 ? 29.758 -5.686 1.525 1.00 28.60 100 LYS B O 1
ATOM 2771 N N . ASN B 1 101 ? 28.732 -7.003 3.024 1.00 26.90 101 ASN B N 1
ATOM 2772 C CA . ASN B 1 101 ? 27.856 -7.548 1.998 1.00 25.53 101 ASN B CA 1
ATOM 2773 C C . ASN B 1 101 ? 26.539 -6.808 1.922 1.00 24.81 101 ASN B C 1
ATOM 2774 O O . ASN B 1 101 ? 25.491 -7.340 2.271 1.00 25.99 101 ASN B O 1
ATOM 2779 N N . THR B 1 102 ? 26.608 -5.568 1.456 1.00 23.62 102 THR B N 1
ATOM 2780 C CA . THR B 1 102 ? 25.435 -4.723 1.302 1.00 23.21 102 THR B CA 1
ATOM 2781 C C . THR B 1 102 ? 25.736 -3.711 0.205 1.00 23.94 102 THR B C 1
ATOM 2782 O O . THR B 1 102 ? 26.892 -3.532 -0.181 1.00 23.26 102 THR B O 1
ATOM 2786 N N . ILE B 1 103 ? 24.689 -3.066 -0.303 1.00 24.55 103 ILE B N 1
ATOM 2787 C CA . ILE B 1 103 ? 24.838 -2.013 -1.305 1.00 24.92 103 ILE B CA 1
ATOM 2788 C C . ILE B 1 103 ? 25.049 -0.761 -0.438 1.00 24.81 103 ILE B C 1
ATOM 2789 O O . ILE B 1 103 ? 24.106 -0.269 0.189 1.00 25.64 103 ILE B O 1
ATOM 2794 N N . LYS B 1 104 ? 26.283 -0.268 -0.385 1.00 24.07 104 LYS B N 1
ATOM 2795 C CA . LYS B 1 104 ? 26.616 0.888 0.447 1.00 24.83 104 LYS B CA 1
ATOM 2796 C C . LYS B 1 104 ? 26.350 2.263 -0.132 1.00 25.37 104 LYS B C 1
ATOM 2797 O O . LYS B 1 104 ? 26.524 2.505 -1.326 1.00 26.07 104 LYS B O 1
ATOM 2803 N N . THR B 1 105 ? 25.952 3.174 0.749 1.00 24.36 105 THR B N 1
ATOM 2804 C CA . THR B 1 105 ? 25.662 4.545 0.368 1.00 24.06 105 THR B CA 1
ATOM 280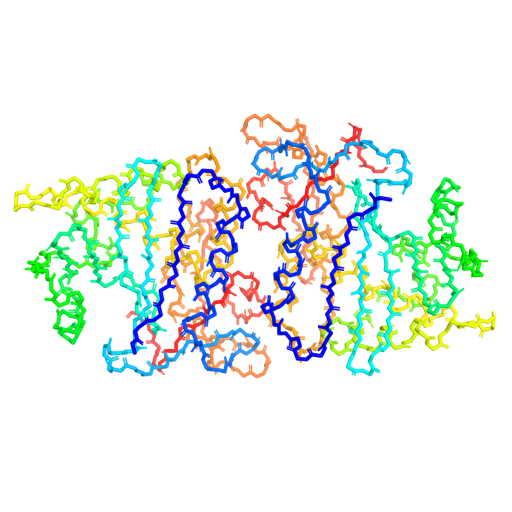5 C C . THR B 1 105 ? 26.214 5.487 1.420 1.00 24.88 105 THR B C 1
ATOM 2806 O O . THR B 1 105 ? 25.986 5.286 2.617 1.00 23.21 105 THR B O 1
ATOM 2810 N N . ARG B 1 106 ? 26.964 6.497 0.986 1.00 24.58 106 ARG B N 1
ATOM 2811 C CA . ARG B 1 106 ? 27.461 7.481 1.930 1.00 24.46 106 ARG B CA 1
ATOM 2812 C C . ARG B 1 106 ? 26.481 8.645 1.813 1.00 23.98 106 ARG B C 1
ATOM 2813 O O . ARG B 1 106 ? 26.367 9.267 0.750 1.00 23.85 106 ARG B O 1
ATOM 2821 N N . LEU B 1 107 ? 25.747 8.910 2.891 1.00 21.57 107 LEU B N 1
ATOM 2822 C CA . LEU B 1 107 ? 24.772 9.995 2.901 1.00 22.14 107 LEU B CA 1
ATOM 2823 C C . LEU B 1 107 ? 25.453 11.341 2.662 1.00 21.77 107 LEU B C 1
ATOM 2824 O O . LEU B 1 107 ? 26.634 11.523 2.982 1.00 20.99 107 LEU B O 1
ATOM 2829 N N . HIS B 1 108 ? 24.705 12.281 2.091 1.00 22.21 108 HIS B N 1
ATOM 2830 C CA . HIS B 1 108 ? 25.252 13.597 1.799 1.00 21.45 108 HIS B CA 1
ATOM 2831 C C . HIS B 1 108 ? 25.370 14.470 3.041 1.00 21.59 108 HIS B C 1
ATOM 2832 O O . HIS B 1 108 ? 25.992 15.532 3.008 1.00 21.33 108 HIS B O 1
ATOM 2839 N N . PHE B 1 109 ? 24.788 14.008 4.143 1.00 21.70 109 PHE B N 1
ATOM 2840 C CA . PHE B 1 109 ? 24.832 14.760 5.387 1.00 20.54 109 PHE B CA 1
ATOM 2841 C C . PHE B 1 109 ? 25.534 13.992 6.514 1.00 20.30 109 PHE B C 1
ATOM 2842 O O . PHE B 1 109 ? 25.594 12.762 6.500 1.00 20.39 109 PHE B O 1
ATOM 2850 N N . GLY B 1 110 ? 26.084 14.737 7.470 1.00 19.25 110 GLY B N 1
ATOM 2851 C CA . GLY B 1 110 ? 26.766 14.132 8.601 1.00 18.67 110 GLY B CA 1
ATOM 2852 C C . GLY B 1 110 ? 25.814 13.865 9.753 1.00 18.31 110 GLY B C 1
ATOM 2853 O O . GLY B 1 110 ? 24.617 14.125 9.641 1.00 16.94 110 GLY B O 1
ATOM 2854 N N . GLY B 1 111 ? 26.348 13.363 10.866 1.00 19.21 111 GLY B N 1
ATOM 2855 C CA . GLY B 1 111 ? 25.518 13.044 12.018 1.00 18.45 111 GLY B CA 1
ATOM 2856 C C . GLY B 1 111 ? 25.465 14.057 13.150 1.00 18.77 111 GLY B C 1
ATOM 2857 O O . GLY B 1 111 ? 24.795 13.825 14.161 1.00 18.35 111 GLY B O 1
ATOM 2858 N N . SER B 1 112 ? 26.163 15.178 13.001 1.00 17.37 112 SER B N 1
ATOM 2859 C CA . SER B 1 112 ? 26.144 16.199 14.038 1.00 18.38 112 SER B CA 1
ATOM 2860 C C . SER B 1 112 ? 24.725 16.742 14.119 1.00 19.33 112 SER B C 1
ATOM 2861 O O . SER B 1 112 ? 23.935 16.596 13.185 1.00 19.47 112 SER B O 1
ATOM 2864 N N . TYR B 1 113 ? 24.395 17.378 15.231 1.00 18.44 113 TYR B N 1
ATOM 2865 C CA . TYR B 1 113 ? 23.062 17.914 15.369 1.00 18.26 113 TYR B CA 1
ATOM 2866 C C . TYR B 1 113 ? 22.799 19.001 14.331 1.00 18.30 113 TYR B C 1
ATOM 2867 O O . TYR B 1 113 ? 21.731 19.042 13.726 1.00 17.55 113 TYR B O 1
ATOM 2876 N N . PRO B 1 114 ? 23.770 19.893 14.099 1.00 20.35 114 PRO B N 1
ATOM 2877 C CA . PRO B 1 114 ? 23.461 20.903 13.080 1.00 20.86 114 PRO B CA 1
ATOM 2878 C C . PRO B 1 114 ? 23.321 20.293 11.670 1.00 20.82 114 PRO B C 1
ATOM 2879 O O . PRO B 1 114 ? 22.538 20.785 10.843 1.00 18.92 114 PRO B O 1
ATOM 2883 N N . SER B 1 115 ? 24.061 19.215 11.402 1.00 19.90 115 SER B N 1
ATOM 2884 C CA . SER B 1 115 ? 23.969 18.550 10.101 1.00 19.79 115 SER B CA 1
ATOM 2885 C C . SER B 1 115 ? 22.574 17.948 9.947 1.00 19.57 115 SER B C 1
ATOM 2886 O O . SER B 1 115 ? 21.975 18.026 8.877 1.00 20.17 115 SER B O 1
ATOM 2889 N N . LEU B 1 116 ? 22.059 17.352 11.019 1.00 17.32 116 LEU B N 1
ATOM 2890 C CA . LEU B 1 116 ? 20.737 16.746 10.971 1.00 16.96 116 LEU B CA 1
ATOM 2891 C C . LEU B 1 116 ? 19.640 17.802 10.839 1.00 18.13 116 LEU B C 1
ATOM 2892 O O . LEU B 1 116 ? 18.596 17.537 10.237 1.00 19.11 116 LEU B O 1
ATOM 2897 N N . GLU B 1 117 ? 19.866 18.996 11.384 1.00 17.78 117 GLU B N 1
ATOM 2898 C CA . GLU B 1 117 ? 18.871 20.060 11.270 1.00 20.13 117 GLU B CA 1
ATOM 2899 C C . GLU B 1 117 ? 18.788 20.502 9.808 1.00 21.34 117 GLU B C 1
ATOM 2900 O O . GLU B 1 117 ? 17.743 20.964 9.337 1.00 22.12 117 GLU B O 1
ATOM 2906 N N . GLY B 1 118 ? 19.900 20.346 9.096 1.00 21.57 118 GLY B N 1
ATOM 2907 C CA . GLY B 1 118 ? 19.939 20.699 7.692 1.00 21.59 118 GLY B CA 1
ATOM 2908 C C . GLY B 1 118 ? 18.960 19.824 6.941 1.00 22.80 118 GLY B C 1
ATOM 2909 O O . GLY B 1 118 ? 18.506 20.184 5.855 1.00 24.26 118 GLY B O 1
ATOM 2910 N N . GLU B 1 119 ? 18.648 18.664 7.516 1.00 21.46 119 GLU B N 1
ATOM 2911 C CA . GLU B 1 119 ? 17.689 17.741 6.922 1.00 21.72 119 GLU B CA 1
ATOM 2912 C C . GLU B 1 119 ? 16.380 17.845 7.680 1.00 20.49 119 GLU B C 1
ATOM 2913 O O . GLU B 1 119 ? 15.581 16.915 7.690 1.00 20.99 119 GLU B O 1
ATOM 2919 N N . LYS B 1 120 ? 16.194 18.986 8.333 1.00 20.01 120 LYS B N 1
ATOM 2920 C CA . LYS B 1 120 ? 14.984 19.291 9.079 1.00 22.45 120 LYS B CA 1
ATOM 2921 C C . LYS B 1 120 ? 14.698 18.471 10.337 1.00 22.09 120 LYS B C 1
ATOM 2922 O O . LYS B 1 120 ? 13.549 18.412 10.799 1.00 20.58 120 LYS B O 1
ATOM 2928 N N . ALA B 1 121 ? 15.735 17.856 10.897 1.00 20.31 121 ALA B N 1
ATOM 2929 C CA . ALA B 1 121 ? 15.587 17.068 12.119 1.00 20.11 121 ALA B CA 1
ATOM 2930 C C . ALA B 1 121 ? 16.140 17.873 13.309 1.00 20.69 121 ALA B C 1
ATOM 2931 O O . ALA B 1 121 ? 17.358 17.989 13.484 1.00 21.23 121 ALA B O 1
ATOM 2933 N N . TYR B 1 122 ? 15.235 18.427 14.115 1.00 19.25 122 TYR B N 1
ATOM 2934 C CA . TYR B 1 122 ? 15.597 19.240 15.276 1.00 19.78 122 TYR B CA 1
ATOM 2935 C C . TYR B 1 122 ? 15.283 18.516 16.579 1.00 19.88 122 TYR B C 1
ATOM 2936 O O . TYR B 1 122 ? 14.221 17.900 16.715 1.00 20.16 122 TYR B O 1
ATOM 2945 N N . ARG B 1 123 ? 16.190 18.615 17.547 1.00 18.70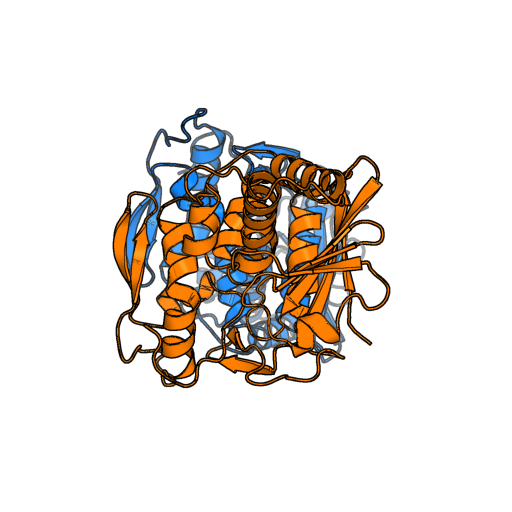 123 ARG B N 1
ATOM 2946 C CA . ARG B 1 123 ? 15.991 17.962 18.837 1.00 18.96 123 ARG B CA 1
ATOM 2947 C C . ARG B 1 123 ? 14.746 18.449 19.573 1.00 21.14 123 ARG B C 1
ATOM 2948 O O . ARG B 1 123 ? 14.018 17.655 20.160 1.00 21.16 123 ARG B O 1
ATOM 2956 N N . GLU B 1 124 ? 14.494 19.752 19.521 1.00 24.34 124 GLU B N 1
ATOM 2957 C CA . GLU B 1 124 ? 13.344 20.348 20.201 1.00 27.17 124 GLU B CA 1
ATOM 2958 C C . GLU B 1 124 ? 11.994 19.878 19.680 1.00 26.00 124 GLU B C 1
ATOM 2959 O O . GLU B 1 124 ? 11.005 19.911 20.409 1.00 26.68 124 GLU B O 1
ATOM 2965 N N . THR B 1 125 ? 11.940 19.452 18.425 1.00 23.72 125 THR B N 1
ATOM 2966 C CA . THR B 1 125 ? 10.671 19.022 17.852 1.00 23.51 125 THR B CA 1
ATOM 2967 C C . THR B 1 125 ? 10.614 17.545 17.491 1.00 23.32 125 THR B C 1
ATOM 2968 O O . THR B 1 125 ? 9.748 17.119 16.734 1.00 24.96 125 THR B O 1
ATOM 2972 N N . THR B 1 126 ? 11.531 16.759 18.033 1.00 23.17 126 THR B N 1
ATOM 2973 C CA . THR B 1 126 ? 11.546 15.335 17.738 1.00 22.02 126 THR B CA 1
ATOM 2974 C C . THR B 1 126 ? 11.186 14.525 18.967 1.00 21.10 126 THR B C 1
ATOM 2975 O O . THR B 1 126 ? 11.920 14.511 19.957 1.00 20.86 126 THR B O 1
ATOM 2979 N N . ASP B 1 127 ? 10.041 13.857 18.898 1.00 20.22 127 ASP B N 1
ATOM 2980 C CA . ASP B 1 127 ? 9.568 13.039 20.003 1.00 20.59 127 ASP B CA 1
ATOM 2981 C C . ASP B 1 127 ? 10.501 11.863 20.260 1.00 19.55 127 ASP B C 1
ATOM 2982 O O . ASP B 1 127 ? 11.093 11.309 19.330 1.00 17.89 127 ASP B O 1
ATOM 2987 N N . LEU B 1 128 ? 10.623 11.494 21.532 1.00 17.54 128 LEU B N 1
ATOM 2988 C CA . LEU B 1 128 ? 11.433 10.356 21.943 1.00 16.74 128 LEU B CA 1
ATOM 2989 C C . LEU B 1 128 ? 10.500 9.483 22.771 1.00 15.66 128 LEU B C 1
ATOM 2990 O O . LEU B 1 128 ? 9.548 9.977 23.364 1.00 15.26 128 LEU B O 1
ATOM 2995 N N . GLY B 1 129 ? 10.783 8.188 22.807 1.00 16.77 129 GLY B N 1
ATOM 2996 C CA . GLY B 1 129 ? 9.952 7.255 23.544 1.00 16.95 129 GLY B CA 1
ATOM 2997 C C . GLY B 1 129 ? 9.909 5.958 22.761 1.00 18.33 129 GLY B C 1
ATOM 2998 O O . GLY B 1 129 ? 10.488 5.870 21.673 1.00 17.48 129 GLY B O 1
ATOM 2999 N N . ILE B 1 130 ? 9.219 4.952 23.287 1.00 18.18 130 ILE B N 1
ATOM 3000 C CA . ILE B 1 130 ? 9.156 3.671 22.603 1.00 18.65 130 ILE B CA 1
ATOM 3001 C C . ILE B 1 130 ? 8.416 3.710 21.259 1.00 18.96 130 ILE B C 1
ATOM 3002 O O . ILE B 1 130 ? 8.857 3.078 20.295 1.00 19.61 130 ILE B O 1
ATOM 3007 N N . GLU B 1 131 ? 7.312 4.451 21.173 1.00 19.12 131 GLU B N 1
ATOM 3008 C CA . GLU B 1 131 ? 6.575 4.523 19.911 1.00 20.93 131 GLU B CA 1
ATOM 3009 C C . GLU B 1 131 ? 7.425 5.257 18.850 1.00 20.88 131 GLU B C 1
ATOM 3010 O O . GLU B 1 131 ? 7.526 4.805 17.700 1.00 20.63 131 GLU B O 1
ATOM 3016 N N . PRO B 1 132 ? 8.034 6.406 19.210 1.00 20.63 132 PRO B N 1
ATOM 3017 C CA . PRO B 1 132 ? 8.852 7.069 18.186 1.00 20.16 132 PRO B CA 1
ATOM 3018 C C . PRO B 1 132 ? 10.022 6.191 17.726 1.00 18.68 132 PRO B C 1
ATOM 3019 O O . PRO B 1 132 ? 10.472 6.297 16.586 1.00 18.41 132 PRO B O 1
ATOM 3023 N N . LEU B 1 133 ? 10.503 5.317 18.608 1.00 17.61 133 LEU B N 1
ATOM 3024 C CA . LEU B 1 133 ? 11.597 4.412 18.263 1.00 16.34 133 LEU B CA 1
ATOM 3025 C C . LEU B 1 133 ? 11.099 3.355 17.276 1.00 17.55 133 LEU B C 1
ATOM 3026 O O . LEU B 1 133 ? 11.802 2.995 16.332 1.00 16.93 133 LEU B O 1
ATOM 3031 N N . ARG B 1 134 ? 9.884 2.856 17.506 1.00 18.51 134 ARG B N 1
ATOM 3032 C CA . ARG B 1 134 ? 9.277 1.856 16.622 1.00 19.09 134 ARG B CA 1
ATOM 3033 C C . ARG B 1 134 ? 9.131 2.457 15.229 1.00 18.66 134 ARG B C 1
ATOM 3034 O O . ARG B 1 134 ? 9.476 1.829 14.227 1.00 19.97 134 ARG B O 1
ATOM 3042 N N . ILE B 1 135 ? 8.618 3.681 15.188 1.00 18.41 135 ILE B N 1
ATOM 3043 C CA . ILE B 1 135 ? 8.416 4.408 13.945 1.00 18.20 135 ILE B CA 1
ATOM 3044 C C . ILE B 1 135 ? 9.735 4.719 13.256 1.00 18.63 135 ILE B C 1
ATOM 3045 O O . ILE B 1 135 ? 9.827 4.637 12.035 1.00 19.86 135 ILE B O 1
ATOM 3050 N N . GLY B 1 136 ? 10.748 5.086 14.037 1.00 17.64 136 GLY B N 1
ATOM 3051 C CA . GLY B 1 136 ? 12.050 5.386 13.466 1.00 16.48 136 GLY B CA 1
ATOM 3052 C C . GLY B 1 136 ? 12.635 4.164 12.781 1.00 16.64 136 GLY B C 1
ATOM 3053 O O . GLY B 1 136 ? 13.193 4.255 11.686 1.00 17.17 136 GLY B O 1
ATOM 3054 N N . ILE B 1 137 ? 12.509 3.012 13.431 1.00 16.71 137 ILE B N 1
ATOM 3055 C CA . ILE B 1 137 ? 13.011 1.761 12.875 1.00 18.68 137 ILE B CA 1
ATOM 3056 C C . ILE B 1 137 ? 12.256 1.434 11.585 1.00 20.65 137 ILE B C 1
ATOM 3057 O O . ILE B 1 137 ? 12.840 0.994 10.593 1.00 20.53 137 ILE B O 1
ATOM 3062 N N . LYS B 1 138 ? 10.949 1.659 11.616 1.00 21.39 138 LYS B N 1
ATOM 3063 C CA . LYS B 1 138 ? 10.093 1.404 10.469 1.00 22.57 138 LYS B CA 1
ATOM 3064 C C . LYS B 1 138 ? 10.554 2.238 9.281 1.00 21.38 138 LYS B C 1
ATOM 3065 O O . LYS B 1 138 ? 10.742 1.718 8.185 1.00 22.38 138 LYS B O 1
ATOM 3071 N N . LYS B 1 139 ? 10.736 3.534 9.508 1.00 20.73 139 LYS B N 1
ATOM 3072 C CA . LYS B 1 139 ? 11.152 4.443 8.452 1.00 21.76 139 LYS B CA 1
ATOM 3073 C C . LYS B 1 139 ? 12.538 4.147 7.894 1.00 21.50 139 LYS B C 1
ATOM 3074 O O . LYS B 1 139 ? 12.780 4.339 6.699 1.00 20.89 139 LYS B O 1
ATOM 3080 N N . LEU B 1 140 ? 13.449 3.684 8.742 1.00 19.47 140 LEU B N 1
ATOM 3081 C CA . LEU B 1 140 ? 14.782 3.360 8.263 1.00 20.30 140 LEU B CA 1
ATOM 3082 C C . LEU B 1 140 ? 14.676 2.170 7.329 1.00 21.43 140 LEU B C 1
ATOM 3083 O O . LEU B 1 140 ? 15.361 2.110 6.309 1.00 22.10 140 LEU B O 1
ATOM 3088 N N . ASP B 1 141 ? 13.803 1.230 7.675 1.00 22.57 141 ASP B N 1
ATOM 3089 C CA . ASP B 1 141 ? 13.608 0.041 6.854 1.00 24.57 141 ASP B CA 1
ATOM 3090 C C . ASP B 1 141 ? 12.870 0.354 5.548 1.00 25.37 141 ASP B C 1
ATOM 3091 O O . ASP B 1 141 ? 13.215 -0.177 4.496 1.00 25.64 141 ASP B O 1
ATOM 3096 N N . GLU B 1 142 ? 11.863 1.218 5.609 1.00 25.49 142 GLU B N 1
ATOM 3097 C CA . GLU B 1 142 ? 11.121 1.583 4.409 1.00 27.04 142 GLU B CA 1
ATOM 3098 C C . GLU B 1 142 ? 12.003 2.334 3.409 1.00 27.50 142 GLU B C 1
ATOM 3099 O O . GLU B 1 142 ? 11.801 2.243 2.195 1.00 27.52 142 GLU B O 1
ATOM 3105 N N . ASN B 1 143 ? 12.977 3.084 3.920 1.00 26.82 143 ASN B N 1
ATOM 3106 C CA . ASN B 1 143 ? 13.883 3.843 3.063 1.00 25.70 143 ASN B CA 1
ATOM 3107 C C . ASN B 1 143 ? 15.133 3.067 2.653 1.00 25.58 143 ASN B C 1
ATOM 3108 O O . ASN B 1 143 ? 16.127 3.655 2.218 1.00 25.27 143 ASN B O 1
ATOM 3113 N N . ALA B 1 144 ? 15.083 1.747 2.811 1.00 25.88 144 ALA B N 1
ATOM 3114 C CA . ALA B 1 144 ? 16.186 0.884 2.403 1.00 28.23 144 ALA B CA 1
ATOM 3115 C C . ALA B 1 144 ? 15.908 0.688 0.918 1.00 30.85 144 ALA B C 1
ATOM 3116 O O . ALA B 1 144 ? 15.627 -0.420 0.454 1.00 31.04 144 ALA B O 1
ATOM 3118 N N . ILE B 1 145 ? 15.958 1.797 0.188 1.00 32.42 145 ILE B N 1
ATOM 3119 C CA . ILE B 1 145 ? 15.692 1.809 -1.240 1.00 33.86 145 ILE B CA 1
ATOM 3120 C C . ILE B 1 145 ? 16.595 2.847 -1.906 1.00 36.33 145 ILE B C 1
ATOM 3121 O O . ILE B 1 145 ? 17.225 3.655 -1.224 1.00 36.57 145 ILE B O 1
ATOM 3126 N N . ASP B 1 146 ? 16.653 2.825 -3.234 1.00 37.76 146 ASP B N 1
ATOM 3127 C CA . ASP B 1 146 ? 17.484 3.762 -3.981 1.00 38.83 146 ASP B CA 1
ATOM 3128 C C . ASP B 1 146 ? 17.005 5.201 -3.847 1.00 37.15 146 ASP B C 1
ATOM 3129 O O . ASP B 1 146 ? 17.807 6.116 -3.651 1.00 35.85 146 ASP B O 1
ATOM 3134 N N . ASN B 1 147 ? 15.697 5.402 -3.962 1.00 35.56 147 ASN B N 1
ATOM 3135 C CA . ASN B 1 147 ? 15.134 6.741 -3.858 1.00 35.85 147 ASN B CA 1
ATOM 3136 C C . ASN B 1 147 ? 14.678 7.006 -2.420 1.00 34.42 147 ASN B C 1
ATOM 3137 O O . ASN B 1 147 ? 13.510 7.319 -2.170 1.00 34.66 147 ASN B O 1
ATOM 3142 N N . TYR B 1 148 ? 15.612 6.875 -1.481 1.00 31.92 148 TYR B N 1
ATOM 3143 C CA . TYR B 1 148 ? 15.333 7.093 -0.066 1.00 29.05 148 TYR B CA 1
ATOM 3144 C C . TYR B 1 148 ? 15.077 8.567 0.217 1.00 27.37 148 TYR B C 1
ATOM 3145 O O . TYR B 1 148 ? 15.571 9.435 -0.500 1.00 25.53 148 TYR B O 1
ATOM 3154 N N . LYS B 1 149 ? 14.296 8.847 1.257 1.00 26.11 149 LYS B N 1
ATOM 3155 C CA . LYS B 1 149 ? 14.013 10.225 1.635 1.00 26.43 149 LYS B CA 1
ATOM 3156 C C . LYS B 1 149 ? 14.963 10.594 2.772 1.00 26.24 149 LYS B C 1
ATOM 3157 O O . LYS B 1 149 ? 14.826 10.105 3.896 1.00 25.02 149 LYS B O 1
ATOM 3163 N N . PRO B 1 150 ? 15.946 11.459 2.490 1.00 25.61 150 PRO B N 1
ATOM 3164 C CA . PRO B 1 150 ? 16.916 11.883 3.499 1.00 24.98 150 PRO B CA 1
ATOM 3165 C C . PRO B 1 150 ? 16.302 12.493 4.752 1.00 24.11 150 PRO B C 1
ATOM 3166 O O . PRO B 1 150 ? 16.840 12.336 5.843 1.00 24.10 150 PRO B O 1
ATOM 3170 N N . THR B 1 151 ? 15.178 13.182 4.610 1.00 23.20 151 THR B N 1
ATOM 3171 C CA . THR B 1 151 ? 14.557 13.790 5.776 1.00 23.17 151 THR B CA 1
ATOM 3172 C C . THR B 1 151 ? 14.019 12.730 6.743 1.00 22.22 151 THR B C 1
ATOM 3173 O O . THR B 1 151 ? 14.083 12.904 7.963 1.00 21.61 151 THR B O 1
ATOM 3177 N N . GLU B 1 152 ? 13.505 11.628 6.201 1.00 21.34 152 GLU B N 1
ATOM 3178 C CA . GLU B 1 152 ? 12.970 10.557 7.037 1.00 21.63 152 GLU B CA 1
ATOM 3179 C C . GLU B 1 152 ? 14.089 9.778 7.720 1.00 20.12 152 GLU B C 1
ATOM 3180 O O . GLU B 1 152 ? 13.937 9.324 8.852 1.00 19.63 152 GLU B O 1
ATOM 3186 N N . ILE B 1 153 ? 15.212 9.625 7.031 1.00 18.75 153 ILE B N 1
ATOM 3187 C CA . ILE B 1 153 ? 16.348 8.923 7.607 1.00 17.74 153 ILE B CA 1
ATOM 3188 C C . ILE B 1 153 ? 16.919 9.791 8.720 1.00 17.31 153 ILE B C 1
ATOM 3189 O O . ILE B 1 153 ? 17.208 9.304 9.814 1.00 17.34 153 ILE B O 1
ATOM 3194 N N . ALA B 1 154 ? 17.064 11.082 8.441 1.00 15.19 154 ALA B N 1
ATOM 3195 C CA . ALA B 1 154 ? 17.603 12.017 9.421 1.00 15.59 154 ALA B CA 1
ATOM 3196 C C . ALA B 1 154 ? 16.763 12.028 10.697 1.00 16.62 154 ALA B C 1
ATOM 3197 O O . ALA B 1 154 ? 17.287 11.940 11.809 1.00 16.13 154 ALA B O 1
ATOM 3199 N N . SER B 1 155 ? 15.454 12.141 10.527 1.00 16.88 155 SER B N 1
ATOM 3200 C CA . SER B 1 155 ? 14.536 12.165 11.653 1.00 17.91 155 SER B CA 1
ATOM 3201 C C . SER B 1 155 ? 14.641 10.876 12.472 1.00 17.73 155 SER B C 1
ATOM 3202 O O . SER B 1 155 ? 14.706 10.910 13.702 1.00 19.50 155 SER B O 1
ATOM 3205 N N . SER B 1 156 ? 14.657 9.737 11.788 1.00 17.75 156 SER B N 1
ATOM 3206 C CA . SER B 1 156 ? 14.753 8.451 12.465 1.00 18.42 156 SER B CA 1
ATOM 3207 C C . SER B 1 156 ? 16.086 8.269 13.199 1.00 18.30 156 SER B C 1
ATOM 3208 O O . SER B 1 156 ? 16.123 7.753 14.319 1.00 18.18 156 SER B O 1
ATOM 3211 N N . LEU B 1 157 ? 17.179 8.693 12.576 1.00 16.92 157 LEU B N 1
ATOM 3212 C CA . LEU B 1 157 ? 18.477 8.561 13.217 1.00 15.61 157 LEU B CA 1
ATOM 3213 C C . LEU B 1 157 ? 18.592 9.492 14.424 1.00 16.32 157 LEU B C 1
ATOM 3214 O O . LEU B 1 157 ? 19.284 9.168 15.393 1.00 16.75 157 LEU B O 1
ATOM 3219 N N . LEU B 1 158 ? 17.927 10.647 14.378 1.00 14.96 158 LEU B N 1
ATOM 3220 C CA . LEU B 1 158 ? 17.984 11.568 15.513 1.00 15.33 158 LEU B CA 1
ATOM 3221 C C . LEU B 1 158 ? 17.352 10.893 16.740 1.00 15.41 158 LEU B C 1
ATOM 3222 O O . LEU B 1 158 ? 17.836 11.047 17.862 1.00 15.20 158 LEU B O 1
ATOM 3227 N N . VAL B 1 159 ? 16.274 10.143 16.518 1.00 14.59 159 VAL B N 1
ATOM 3228 C CA . VAL B 1 159 ? 15.613 9.426 17.603 1.00 14.16 159 VAL B CA 1
ATOM 3229 C C . VAL B 1 159 ? 16.569 8.353 18.128 1.00 15.28 159 VAL B C 1
ATOM 3230 O O . VAL B 1 159 ? 16.751 8.202 19.337 1.00 15.41 159 VAL B O 1
ATOM 3234 N N . VAL B 1 160 ? 17.179 7.609 17.210 1.00 14.37 160 VAL B N 1
ATOM 3235 C CA . VAL B 1 160 ? 18.118 6.554 17.573 1.00 14.63 160 VAL B CA 1
ATOM 3236 C C . VAL B 1 160 ? 19.331 7.121 18.321 1.00 14.24 160 VAL B C 1
ATOM 3237 O O . VAL B 1 160 ? 19.754 6.584 19.348 1.00 12.62 160 VAL B O 1
ATOM 3241 N N . ILE B 1 161 ? 19.882 8.215 17.808 1.00 13.88 161 ILE B N 1
ATOM 3242 C CA . ILE B 1 161 ? 21.041 8.842 18.431 1.00 15.22 161 ILE B CA 1
ATOM 3243 C C . ILE B 1 161 ? 20.789 9.247 19.887 1.00 15.12 161 ILE B C 1
ATOM 3244 O O . ILE B 1 161 ? 21.641 9.053 20.751 1.00 14.34 161 ILE B O 1
ATOM 3249 N N . GLN B 1 162 ? 19.619 9.793 20.174 1.00 15.12 162 GLN B N 1
ATOM 3250 C CA . GLN B 1 162 ? 19.356 10.201 21.546 1.00 16.35 162 GLN B CA 1
ATOM 3251 C C . GLN B 1 162 ? 18.933 9.076 22.474 1.00 14.67 162 GLN B C 1
ATOM 3252 O O . GLN B 1 162 ? 19.325 9.058 23.639 1.00 14.82 162 GLN B O 1
ATOM 3258 N N . MET B 1 163 ? 18.159 8.125 21.964 1.00 14.03 163 MET B N 1
ATOM 3259 C CA . MET B 1 163 ? 17.704 7.019 22.801 1.00 13.64 163 MET B CA 1
ATOM 3260 C C . MET B 1 163 ? 18.757 5.948 22.992 1.00 13.64 163 MET B C 1
ATOM 3261 O O . MET B 1 163 ? 18.654 5.130 23.910 1.00 14.05 163 MET B O 1
ATOM 3266 N N . VAL B 1 164 ? 19.768 5.946 22.130 1.00 13.75 164 VAL B N 1
ATOM 3267 C CA . VAL B 1 164 ? 20.849 4.975 22.245 1.00 13.86 164 VAL B CA 1
ATOM 3268 C C . VAL B 1 164 ? 22.157 5.657 22.639 1.00 14.46 164 VAL B C 1
ATOM 3269 O O . VAL B 1 164 ? 22.665 5.431 23.734 1.00 16.29 164 VAL B O 1
ATOM 3273 N N . SER B 1 165 ? 22.686 6.509 21.764 1.00 14.11 165 SER B N 1
ATOM 3274 C CA . SER B 1 165 ? 23.945 7.203 22.039 1.00 13.94 165 SER B CA 1
ATOM 3275 C C . SER B 1 165 ? 23.955 8.113 23.273 1.00 13.73 165 SER B C 1
ATOM 3276 O O . SER B 1 165 ? 24.755 7.910 24.188 1.00 13.71 165 SER B O 1
ATOM 3279 N N . GLU B 1 166 ? 23.084 9.117 23.302 1.00 12.36 166 GLU B N 1
ATOM 3280 C CA . GLU B 1 166 ? 23.073 10.046 24.425 1.00 12.99 166 GLU B CA 1
ATOM 3281 C C . GLU B 1 166 ? 22.618 9.382 25.714 1.00 12.60 166 GLU B C 1
ATOM 3282 O O . GLU B 1 166 ? 23.160 9.668 26.780 1.00 13.27 166 GLU B O 1
ATOM 3288 N N . ALA B 1 167 ? 21.629 8.497 25.624 1.00 12.23 167 ALA B N 1
ATOM 3289 C CA . ALA B 1 167 ? 21.153 7.789 26.811 1.00 11.94 167 ALA B CA 1
ATOM 3290 C C . ALA B 1 167 ? 22.276 6.910 27.395 1.00 12.68 167 ALA B C 1
ATOM 3291 O O . ALA B 1 167 ? 22.409 6.783 28.610 1.00 13.15 167 ALA B O 1
ATOM 3293 N N . ALA B 1 168 ? 23.079 6.300 26.526 1.00 13.10 168 ALA B N 1
ATOM 3294 C CA . ALA B 1 168 ? 24.179 5.453 26.985 1.00 12.52 168 ALA B CA 1
ATOM 3295 C C . ALA B 1 168 ? 25.229 6.317 27.687 1.00 13.21 168 ALA B C 1
ATOM 3296 O O . ALA B 1 168 ? 25.827 5.899 28.681 1.00 12.47 168 ALA B O 1
ATOM 3298 N N . ARG B 1 169 ? 25.437 7.528 27.176 1.00 11.70 169 ARG B N 1
ATOM 3299 C CA . ARG B 1 169 ? 26.417 8.449 27.754 1.00 11.94 169 ARG B CA 1
ATOM 3300 C C . ARG B 1 169 ? 26.002 9.053 29.092 1.00 12.25 169 ARG B C 1
ATOM 3301 O O . ARG B 1 169 ? 26.822 9.170 30.001 1.00 12.86 169 ARG B O 1
ATOM 3309 N N . PHE B 1 170 ? 24.731 9.438 29.198 1.00 11.92 170 PHE B N 1
ATOM 3310 C CA . PHE B 1 170 ? 24.204 10.108 30.381 1.00 11.07 170 PHE B CA 1
ATOM 3311 C C . PHE B 1 170 ? 23.101 9.362 31.109 1.00 12.35 170 PHE B C 1
ATOM 3312 O O . PHE B 1 170 ? 22.056 9.080 30.522 1.00 12.73 170 PHE B O 1
ATOM 3320 N N . THR B 1 171 ? 23.317 9.063 32.389 1.00 13.25 171 THR B N 1
ATOM 3321 C CA . THR B 1 171 ? 22.281 8.399 33.183 1.00 13.26 171 THR B CA 1
ATOM 3322 C C . THR B 1 171 ? 21.102 9.367 33.273 1.00 13.18 171 THR B C 1
ATOM 3323 O O . THR B 1 171 ? 19.954 8.953 33.388 1.00 13.40 171 THR B O 1
ATOM 3327 N N . PHE B 1 172 ? 21.393 10.664 33.208 1.00 13.11 172 PHE B N 1
ATOM 3328 C CA . PHE B 1 172 ? 20.349 11.682 33.274 1.00 14.78 172 PHE B CA 1
ATOM 3329 C C . PHE B 1 172 ? 19.368 11.561 32.103 1.00 14.38 172 PHE B C 1
ATOM 3330 O O . PHE B 1 172 ? 18.152 11.621 32.288 1.00 15.20 172 PHE B O 1
ATOM 3338 N N . ILE B 1 173 ? 19.900 11.391 30.899 1.00 13.67 173 ILE B N 1
ATOM 3339 C CA . ILE B 1 173 ? 19.069 11.265 29.708 1.00 13.74 173 ILE B CA 1
ATOM 3340 C C . ILE B 1 173 ? 18.388 9.898 29.703 1.00 14.18 173 ILE B C 1
ATOM 3341 O O . ILE B 1 173 ? 17.230 9.770 29.304 1.00 13.52 173 ILE B O 1
ATOM 3346 N N . GLU B 1 174 ? 19.104 8.884 30.176 1.00 14.12 174 GLU B N 1
ATOM 3347 C CA . GLU B 1 174 ? 18.560 7.531 30.284 1.00 14.08 174 GLU B CA 1
ATOM 3348 C C . GLU B 1 174 ? 17.294 7.571 31.144 1.00 14.25 174 GLU B C 1
ATOM 3349 O O . GLU B 1 174 ? 16.266 7.004 30.790 1.00 13.96 174 GLU B O 1
ATOM 3355 N N . ASN B 1 175 ? 17.373 8.255 32.280 1.00 14.25 175 ASN B N 1
ATOM 3356 C CA . ASN B 1 175 ? 16.235 8.322 33.186 1.00 16.24 175 ASN B CA 1
ATOM 3357 C C . ASN B 1 175 ? 15.088 9.209 32.732 1.00 18.21 175 ASN B C 1
ATOM 3358 O O . ASN B 1 175 ? 13.942 9.005 33.143 1.00 18.40 175 ASN B O 1
ATOM 3363 N N . GLN B 1 176 ? 15.380 10.189 31.886 1.00 17.95 176 GLN B N 1
ATOM 3364 C CA . GLN B 1 176 ? 14.319 11.038 31.371 1.00 18.99 176 GLN B CA 1
ATOM 3365 C C . GLN B 1 176 ? 13.462 10.177 30.456 1.00 18.21 176 GLN B C 1
ATOM 3366 O O . GLN B 1 176 ? 12.249 10.363 30.349 1.00 19.30 176 GLN B O 1
ATOM 3372 N N . ILE B 1 177 ? 14.104 9.216 29.802 1.00 17.73 177 ILE B N 1
ATOM 3373 C CA . ILE B 1 177 ? 13.396 8.307 28.901 1.00 17.79 177 ILE B CA 1
ATOM 3374 C C . ILE B 1 177 ? 12.753 7.178 29.707 1.00 16.80 177 ILE B C 1
ATOM 3375 O O . ILE B 1 177 ? 11.606 6.804 29.457 1.00 15.81 177 ILE B O 1
ATOM 3380 N N . ARG B 1 178 ? 13.488 6.657 30.689 1.00 16.37 178 ARG B N 1
ATOM 3381 C CA . ARG B 1 178 ? 12.983 5.568 31.528 1.00 15.27 178 ARG B CA 1
ATOM 3382 C C . ARG B 1 178 ? 11.600 5.895 32.091 1.00 14.22 178 ARG B C 1
ATOM 3383 O O . ARG B 1 178 ? 10.659 5.117 31.928 1.00 14.83 178 ARG B O 1
ATOM 3391 N N . ASN B 1 179 ? 11.471 7.053 32.736 1.00 13.54 179 ASN B N 1
ATOM 3392 C CA . ASN B 1 179 ? 10.196 7.442 33.334 1.00 14.03 179 ASN B CA 1
ATOM 3393 C C . ASN B 1 179 ? 9.184 8.097 32.401 1.00 13.99 179 ASN B C 1
ATOM 3394 O O . ASN B 1 179 ? 8.180 8.644 32.854 1.00 15.24 179 ASN B O 1
ATOM 3399 N N . ASN B 1 180 ? 9.451 8.032 31.102 1.00 14.22 180 ASN B N 1
ATOM 3400 C CA . ASN B 1 180 ? 8.549 8.575 30.076 1.00 16.50 180 ASN B CA 1
ATOM 3401 C C . ASN B 1 180 ? 8.517 7.571 28.919 1.00 16.94 180 ASN B C 1
ATOM 3402 O O . ASN B 1 180 ? 8.072 7.890 27.814 1.00 17.00 180 ASN B O 1
ATOM 3407 N N . PHE B 1 181 ? 8.991 6.358 29.185 1.00 17.99 181 PHE B N 1
ATOM 3408 C CA . PHE B 1 181 ? 9.092 5.324 28.160 1.00 17.98 181 PHE B CA 1
ATOM 3409 C C . PHE B 1 181 ? 7.862 5.095 27.288 1.00 18.92 181 PHE B C 1
ATOM 3410 O O . PHE B 1 181 ? 7.990 4.988 26.066 1.00 18.31 181 PHE B O 1
ATOM 3418 N N . GLN B 1 182 ? 6.683 5.012 27.900 1.00 18.91 182 GLN B N 1
ATOM 3419 C CA . GLN B 1 182 ? 5.456 4.778 27.140 1.00 21.15 182 GLN B CA 1
ATOM 3420 C C . GLN B 1 182 ? 4.806 6.072 26.657 1.00 23.59 182 GLN B C 1
ATOM 3421 O O . GLN B 1 182 ? 3.664 6.067 26.197 1.00 25.32 182 GLN B O 1
ATOM 3427 N N . GLN B 1 183 ? 5.530 7.180 26.760 1.00 24.69 183 GLN B N 1
ATOM 3428 C CA . GLN B 1 183 ? 5.009 8.469 26.325 1.00 25.17 183 GLN B CA 1
ATOM 3429 C C . GLN B 1 183 ? 5.891 9.036 25.221 1.00 26.14 183 GLN B C 1
ATOM 3430 O O . GLN B 1 183 ? 6.856 8.403 24.791 1.00 25.71 183 GLN B O 1
ATOM 3436 N N . ARG B 1 184 ? 5.544 10.231 24.760 1.00 26.48 184 ARG B N 1
ATOM 3437 C CA . ARG B 1 184 ? 6.296 10.912 23.716 1.00 27.11 184 ARG B CA 1
ATOM 3438 C C . ARG B 1 184 ? 6.813 12.217 24.306 1.00 28.38 184 ARG B C 1
ATOM 3439 O O . ARG B 1 184 ? 6.043 13.145 24.546 1.00 31.14 184 ARG B O 1
ATOM 3447 N N . ILE B 1 185 ? 8.112 12.294 24.551 1.00 26.80 185 ILE B N 1
ATOM 3448 C CA . ILE B 1 185 ? 8.677 13.503 25.125 1.00 26.43 185 ILE B CA 1
ATOM 3449 C C . ILE B 1 185 ? 9.739 14.092 24.217 1.00 25.51 185 ILE B C 1
ATOM 3450 O O . ILE B 1 185 ? 10.379 13.383 23.446 1.00 26.65 185 ILE B O 1
ATOM 3455 N N . ARG B 1 186 ? 9.915 15.400 24.313 1.00 24.88 186 ARG B N 1
ATOM 3456 C CA . ARG B 1 186 ? 10.918 16.092 23.528 1.00 24.16 186 ARG B CA 1
ATOM 3457 C C . ARG B 1 186 ? 11.961 16.582 24.505 1.00 24.06 186 ARG B C 1
ATOM 3458 O O . ARG B 1 186 ? 11.626 17.028 25.598 1.00 25.21 186 ARG B O 1
ATOM 3466 N N . PRO B 1 187 ? 13.245 16.479 24.146 1.00 23.84 187 PRO B N 1
ATOM 3467 C CA . PRO B 1 187 ? 14.270 16.950 25.080 1.00 24.09 187 PRO B CA 1
ATOM 3468 C C . PRO B 1 187 ? 14.117 18.431 25.438 1.00 24.33 187 PRO B C 1
ATOM 3469 O O . PRO B 1 187 ? 13.701 19.245 24.606 1.00 24.23 187 PRO B O 1
ATOM 3473 N N . ALA B 1 188 ? 14.439 18.759 26.688 1.00 23.71 188 ALA B N 1
ATOM 3474 C CA . ALA B 1 188 ? 14.359 20.127 27.187 1.00 23.83 188 ALA B CA 1
ATOM 3475 C C . ALA B 1 188 ? 15.739 20.778 27.143 1.00 23.86 188 ALA B C 1
ATOM 3476 O O . ALA B 1 188 ? 16.703 20.172 26.674 1.00 23.09 188 ALA B O 1
ATOM 3478 N N . ASN B 1 189 ? 15.839 22.005 27.641 1.00 23.62 189 ASN B N 1
ATOM 3479 C CA . ASN B 1 189 ? 17.113 22.713 27.623 1.00 24.24 189 ASN B CA 1
ATOM 3480 C C . ASN B 1 189 ? 18.204 22.021 28.426 1.00 22.46 189 ASN B C 1
ATOM 3481 O O . ASN B 1 189 ? 19.386 22.184 28.130 1.00 22.04 189 ASN B O 1
ATOM 3486 N N . ASN B 1 190 ? 17.821 21.251 29.440 1.00 21.18 190 ASN B N 1
ATOM 3487 C CA . ASN B 1 190 ? 18.820 20.551 30.244 1.00 20.29 190 ASN B CA 1
ATOM 3488 C C . ASN B 1 190 ? 19.426 19.389 29.457 1.00 18.55 190 ASN B C 1
ATOM 3489 O O . ASN B 1 190 ? 20.647 19.252 29.369 1.00 17.08 190 ASN B O 1
ATOM 3494 N N . THR B 1 191 ? 18.562 18.566 28.873 1.00 17.62 191 THR B N 1
ATOM 3495 C CA . THR B 1 191 ? 18.999 17.430 28.070 1.00 17.81 191 THR B CA 1
ATOM 3496 C C . THR B 1 191 ? 19.878 17.906 26.920 1.00 17.56 191 THR B C 1
ATOM 3497 O O . THR B 1 191 ? 20.965 17.382 26.688 1.00 17.54 191 THR B O 1
ATOM 3501 N N . ILE B 1 192 ? 19.406 18.911 26.196 1.00 16.81 192 ILE B N 1
ATOM 3502 C CA . ILE B 1 192 ? 20.160 19.424 25.064 1.00 17.10 192 ILE B CA 1
ATOM 3503 C C . ILE B 1 192 ? 21.515 20.023 25.450 1.00 16.73 192 ILE B C 1
ATOM 3504 O O . ILE B 1 192 ? 22.502 19.815 24.742 1.00 17.17 192 ILE B O 1
ATOM 3509 N N . SER B 1 193 ? 21.579 20.748 26.566 1.00 17.67 193 SER B N 1
ATOM 3510 C CA . SER B 1 193 ? 22.852 21.352 26.981 1.00 18.73 193 SER B CA 1
ATOM 3511 C C . SER B 1 193 ? 23.837 20.259 27.389 1.00 18.60 193 SER B C 1
ATOM 3512 O O . SER B 1 193 ? 25.038 20.363 27.121 1.00 17.93 193 SER B O 1
ATOM 3515 N N . LEU B 1 194 ? 23.325 19.205 28.023 1.00 18.26 194 LEU B N 1
ATOM 3516 C CA . LEU B 1 194 ? 24.167 18.083 28.429 1.00 17.12 194 LEU B CA 1
ATOM 3517 C C . LEU B 1 194 ? 24.794 17.437 27.207 1.00 15.77 194 LEU B C 1
ATOM 3518 O O . LEU B 1 194 ? 25.999 17.190 27.176 1.00 16.18 194 LEU B O 1
ATOM 3523 N N . GLU B 1 195 ? 23.965 17.159 26.204 1.00 15.85 195 GLU B N 1
ATOM 3524 C CA . GLU B 1 195 ? 24.431 16.535 24.967 1.00 15.72 195 GLU B CA 1
ATOM 3525 C C . GLU B 1 195 ? 25.509 17.396 24.331 1.00 15.63 195 GLU B C 1
ATOM 3526 O O . GLU B 1 195 ? 26.529 16.889 23.878 1.00 15.57 195 GLU B O 1
ATOM 3532 N N . ASN B 1 196 ? 25.280 18.704 24.314 1.00 15.91 196 ASN B N 1
ATOM 3533 C CA . ASN B 1 196 ? 26.233 19.632 23.727 1.00 16.90 196 ASN B CA 1
ATOM 3534 C C . ASN B 1 196 ? 27.566 19.670 24.474 1.00 16.74 196 ASN B C 1
ATOM 3535 O O . ASN B 1 196 ? 28.619 19.800 23.853 1.00 18.30 196 ASN B O 1
ATOM 3540 N N . LYS B 1 197 ? 27.518 19.542 25.798 1.00 16.10 197 LYS B N 1
ATOM 3541 C CA . LYS B 1 197 ? 28.721 19.620 26.624 1.00 16.22 197 LYS B CA 1
ATOM 3542 C C . LYS B 1 197 ? 29.393 18.321 27.049 1.00 16.77 197 LYS B C 1
ATOM 3543 O O . LYS B 1 197 ? 30.242 18.344 27.942 1.00 17.09 197 LYS B O 1
ATOM 3549 N N . TRP B 1 198 ? 29.043 17.197 26.432 1.00 15.17 198 TRP B N 1
ATOM 3550 C CA . TRP B 1 198 ? 29.659 15.935 26.830 1.00 15.33 198 TRP B CA 1
ATOM 3551 C C . TRP B 1 198 ? 31.184 15.965 26.698 1.00 16.10 198 TRP B C 1
ATOM 3552 O O . TRP B 1 198 ? 31.905 15.555 27.615 1.00 14.63 198 TRP B O 1
ATOM 3563 N N . GLY B 1 199 ? 31.669 16.451 25.558 1.00 16.67 199 GLY B N 1
ATOM 3564 C CA . GLY B 1 199 ? 33.103 16.519 25.330 1.00 17.95 199 GLY B CA 1
ATOM 3565 C C . GLY B 1 199 ? 33.812 17.417 26.327 1.00 19.15 199 GLY B C 1
ATOM 3566 O O . GLY B 1 199 ? 34.840 17.034 26.891 1.00 19.85 199 GLY B O 1
ATOM 3567 N N . LYS B 1 200 ? 33.265 18.610 26.552 1.00 20.02 200 LYS B N 1
ATOM 3568 C CA . LYS B 1 200 ? 33.860 19.555 27.491 1.00 21.23 200 LYS B CA 1
ATOM 3569 C C . LYS B 1 200 ? 33.848 19.021 28.920 1.00 20.42 200 LYS B C 1
ATOM 3570 O O . LYS B 1 200 ? 34.835 19.145 29.642 1.00 20.65 200 LYS B O 1
ATOM 3576 N N . LEU B 1 201 ? 32.727 18.438 29.333 1.00 18.28 201 LEU B N 1
ATOM 3577 C CA . LEU B 1 201 ? 32.630 17.879 30.675 1.00 17.34 201 LEU B CA 1
ATOM 3578 C C . LEU B 1 201 ? 33.639 16.748 30.812 1.00 17.26 201 LEU B C 1
ATOM 3579 O O . LEU B 1 201 ? 34.322 16.634 31.829 1.00 17.90 201 LEU B O 1
ATOM 3584 N N . SER B 1 202 ? 33.730 15.912 29.781 1.00 15.78 202 SER B N 1
ATOM 3585 C CA . SER B 1 202 ? 34.652 14.786 29.799 1.00 15.67 202 SER B CA 1
ATOM 3586 C C . SER B 1 202 ? 36.092 15.272 29.945 1.00 17.46 202 SER B C 1
ATOM 3587 O O . SER B 1 202 ? 36.877 14.696 30.700 1.00 16.60 202 SER B O 1
ATOM 3590 N N . PHE B 1 203 ? 36.437 16.337 29.230 1.00 16.93 203 PHE B N 1
ATOM 3591 C CA . PHE B 1 203 ? 37.790 16.869 29.304 1.00 17.28 203 PHE B CA 1
ATOM 3592 C C . PHE B 1 203 ? 38.094 17.450 30.686 1.00 18.28 203 PHE B C 1
ATOM 3593 O O . PHE B 1 203 ? 39.123 17.129 31.286 1.00 18.76 203 PHE B O 1
ATOM 3601 N N . GLN B 1 204 ? 37.205 18.294 31.200 1.00 17.67 204 GLN B N 1
ATOM 3602 C CA . GLN B 1 204 ? 37.429 18.892 32.509 1.00 17.69 204 GLN B CA 1
ATOM 3603 C C . GLN B 1 204 ? 37.498 17.835 33.614 1.00 18.65 204 GLN B C 1
ATOM 3604 O O . GLN B 1 204 ? 38.335 17.918 34.518 1.00 19.15 204 GLN B O 1
ATOM 3610 N N . ILE B 1 205 ? 36.628 16.834 33.543 1.00 17.97 205 ILE B N 1
ATOM 3611 C CA . ILE B 1 205 ? 36.621 15.790 34.564 1.00 17.39 205 ILE B CA 1
ATOM 3612 C C . ILE B 1 205 ? 37.904 14.953 34.527 1.00 17.39 205 ILE B C 1
ATOM 3613 O O . ILE B 1 205 ? 38.574 14.784 35.546 1.00 17.75 205 ILE B O 1
ATOM 3618 N N . ARG B 1 206 ? 38.255 14.449 33.349 1.00 17.64 206 ARG B N 1
ATOM 3619 C CA . ARG B 1 206 ? 39.438 13.612 33.215 1.00 17.37 206 ARG B CA 1
ATOM 3620 C C . ARG B 1 206 ? 40.730 14.305 33.620 1.00 18.31 206 ARG B C 1
ATOM 3621 O O . ARG B 1 206 ? 41.601 13.688 34.235 1.00 17.31 206 ARG B O 1
ATOM 3629 N N . THR B 1 207 ? 40.858 15.584 33.289 1.00 17.29 207 THR B N 1
ATOM 3630 C CA . THR B 1 207 ? 42.087 16.301 33.610 1.00 19.40 207 THR B CA 1
ATOM 3631 C C . THR B 1 207 ? 42.145 16.907 35.008 1.00 20.00 207 THR B C 1
ATOM 3632 O O . THR B 1 207 ? 43.205 17.376 35.431 1.00 21.14 207 THR B O 1
ATOM 3636 N N . SER B 1 208 ? 41.028 16.898 35.731 1.00 20.31 208 SER B N 1
ATOM 3637 C CA . SER B 1 208 ? 41.012 17.463 37.080 1.00 20.78 208 SER B CA 1
ATOM 3638 C C . SER B 1 208 ? 41.812 16.585 38.045 1.00 20.67 208 SER B C 1
ATOM 3639 O O . SER B 1 208 ? 42.055 15.407 37.772 1.00 20.75 208 SER B O 1
ATOM 3642 N N . GLY B 1 209 ? 42.232 17.171 39.163 1.00 20.61 209 GLY B N 1
ATOM 3643 C CA . GLY B 1 209 ? 42.988 16.431 40.155 1.00 21.41 209 GLY B CA 1
ATOM 3644 C C . GLY B 1 209 ? 42.055 15.719 41.115 1.00 23.24 209 GLY B C 1
ATOM 3645 O O . GLY B 1 209 ? 40.845 15.663 40.882 1.00 23.47 209 GLY B O 1
ATOM 3646 N N . ALA B 1 210 ? 42.606 15.185 42.202 1.00 23.59 210 ALA B N 1
ATOM 3647 C CA . ALA B 1 210 ? 41.810 14.457 43.188 1.00 24.42 210 ALA B CA 1
ATOM 3648 C C . ALA B 1 210 ? 40.635 15.251 43.760 1.00 25.23 210 ALA B C 1
ATOM 3649 O O . ALA B 1 210 ? 39.609 14.666 44.119 1.00 25.92 210 ALA B O 1
ATOM 3651 N N . ASN B 1 211 ? 40.775 16.571 43.848 1.00 25.88 211 ASN B N 1
ATOM 3652 C CA . ASN B 1 211 ? 39.696 17.395 44.385 1.00 27.92 211 ASN B CA 1
ATOM 3653 C C . ASN B 1 211 ? 38.542 17.568 43.398 1.00 28.14 211 ASN B C 1
ATOM 3654 O O . ASN B 1 211 ? 37.493 18.104 43.749 1.00 29.81 211 ASN B O 1
ATOM 3659 N N . GLY B 1 212 ? 38.739 17.110 42.167 1.00 27.16 212 GLY B N 1
ATOM 3660 C CA . GLY B 1 212 ? 37.693 17.215 41.168 1.00 27.36 212 GLY B CA 1
ATOM 3661 C C . GLY B 1 212 ? 37.372 18.624 40.705 1.00 27.77 212 GLY B C 1
ATOM 3662 O O . GLY B 1 212 ? 36.343 18.850 40.056 1.00 28.72 212 GLY B O 1
ATOM 3663 N N . MET B 1 213 ? 38.236 19.579 41.024 1.00 26.76 213 MET B N 1
ATOM 3664 C CA . MET B 1 213 ? 38.000 20.954 40.604 1.00 28.05 213 MET B CA 1
ATOM 3665 C C . MET B 1 213 ? 38.347 21.133 39.126 1.00 27.24 213 MET B C 1
ATOM 3666 O O . MET B 1 213 ? 39.439 20.763 38.687 1.00 25.50 213 MET B O 1
ATOM 3671 N N . PHE B 1 214 ? 37.406 21.687 38.363 1.00 26.41 214 PHE B N 1
ATOM 3672 C CA . PHE B 1 214 ? 37.600 21.929 36.931 1.00 26.81 214 PHE B CA 1
ATOM 3673 C C . PHE B 1 214 ? 38.578 23.079 36.729 1.00 27.78 214 PHE B C 1
ATOM 3674 O O . PHE B 1 214 ? 38.567 24.043 37.491 1.00 28.94 214 PHE B O 1
ATOM 3682 N N . SER B 1 215 ? 39.416 22.998 35.704 1.00 28.77 215 SER B N 1
ATOM 3683 C CA . SER B 1 215 ? 40.333 24.099 35.452 1.00 31.33 215 SER B CA 1
ATOM 3684 C C . SER B 1 215 ? 39.484 25.238 34.876 1.00 32.03 215 SER B C 1
ATOM 3685 O O . SER B 1 215 ? 39.809 26.417 35.037 1.00 32.97 215 SER B O 1
ATOM 3688 N N . GLU B 1 216 ? 38.384 24.872 34.218 1.00 32.13 216 GLU B N 1
ATOM 3689 C CA . GLU B 1 216 ? 37.460 25.842 33.630 1.00 31.84 216 GLU B CA 1
ATOM 3690 C C . GLU B 1 216 ? 36.026 25.348 33.782 1.00 30.36 216 GLU B C 1
ATOM 3691 O O . GLU B 1 216 ? 35.739 24.177 33.546 1.00 28.96 216 GLU B O 1
ATOM 3697 N N . ALA B 1 217 ? 35.132 26.244 34.184 1.00 28.32 217 ALA B N 1
ATOM 3698 C CA . ALA B 1 217 ? 33.733 25.891 34.374 1.00 27.48 217 ALA B CA 1
ATOM 3699 C C . ALA B 1 217 ? 33.056 25.536 33.064 1.00 27.39 217 ALA B C 1
ATOM 3700 O O . ALA B 1 217 ? 33.440 26.013 31.997 1.00 26.98 217 ALA B O 1
ATOM 3702 N N . VAL B 1 218 ? 32.044 24.684 33.154 1.00 26.24 218 VAL B N 1
ATOM 3703 C CA . VAL B 1 218 ? 31.279 24.288 31.985 1.00 25.25 218 VAL B CA 1
ATOM 3704 C C . VAL B 1 218 ? 29.863 24.772 32.248 1.00 24.42 218 VAL B C 1
ATOM 3705 O O . VAL B 1 218 ? 29.303 24.537 33.316 1.00 24.16 218 VAL B O 1
ATOM 3709 N N . GLU B 1 219 ? 29.290 25.462 31.275 1.00 25.06 219 GLU B N 1
ATOM 3710 C CA . GLU B 1 219 ? 27.947 25.986 31.427 1.00 25.58 219 GLU B CA 1
ATOM 3711 C C . GLU B 1 219 ? 26.871 25.032 30.935 1.00 24.07 219 GLU B C 1
ATOM 3712 O O . GLU B 1 219 ? 26.937 24.516 29.818 1.00 22.70 219 GLU B O 1
ATOM 3718 N N . LEU B 1 220 ? 25.883 24.799 31.787 1.00 23.06 220 LEU B N 1
ATOM 3719 C CA . LEU B 1 220 ? 24.772 23.927 31.445 1.00 24.09 220 LEU B CA 1
ATOM 3720 C C . LEU B 1 220 ? 23.486 24.722 31.649 1.00 25.07 220 LEU B C 1
ATOM 3721 O O . LEU B 1 220 ? 23.528 25.877 32.073 1.00 25.71 220 LEU B O 1
ATOM 3726 N N . GLU B 1 221 ? 22.348 24.112 31.341 1.00 24.96 221 GLU B N 1
ATOM 3727 C CA . GLU B 1 221 ? 21.073 24.794 31.494 1.00 25.48 221 GLU B CA 1
ATOM 3728 C C . GLU B 1 221 ? 20.002 23.934 32.129 1.00 26.29 221 GLU B C 1
ATOM 3729 O O . GLU B 1 221 ? 19.937 22.726 31.893 1.00 25.13 221 GLU B O 1
ATOM 3735 N N . ARG B 1 222 ? 19.166 24.570 32.945 1.00 27.01 222 ARG B N 1
ATOM 3736 C CA . ARG B 1 222 ? 18.054 23.886 33.587 1.00 27.56 222 ARG B CA 1
ATOM 3737 C C . ARG B 1 222 ? 16.996 23.735 32.489 1.00 27.18 222 ARG B C 1
ATOM 3738 O O . ARG B 1 222 ? 17.119 24.331 31.414 1.00 26.54 222 ARG B O 1
ATOM 3746 N N . ALA B 1 223 ? 15.966 22.939 32.746 1.00 27.53 223 ALA B N 1
ATOM 3747 C CA . ALA B 1 223 ? 14.921 22.734 31.750 1.00 28.47 223 ALA B CA 1
ATOM 3748 C C . ALA B 1 223 ? 14.435 24.069 31.194 1.00 29.18 223 ALA B C 1
ATOM 3749 O O . ALA B 1 223 ? 14.373 24.256 29.981 1.00 29.27 223 ALA B O 1
ATOM 3751 N N . ASN B 1 224 ? 14.113 24.995 32.095 1.00 31.13 224 ASN B N 1
ATOM 3752 C CA . ASN B 1 224 ? 13.615 26.325 31.738 1.00 31.54 224 ASN B CA 1
ATOM 3753 C C . ASN B 1 224 ? 14.622 27.167 30.969 1.00 31.31 224 ASN B C 1
ATOM 3754 O O . ASN B 1 224 ? 14.308 28.280 30.558 1.00 31.52 224 ASN B O 1
ATOM 3759 N N . GLY B 1 225 ? 15.835 26.651 30.792 1.00 31.54 225 GLY B N 1
ATOM 3760 C CA . GLY B 1 225 ? 16.847 27.391 30.058 1.00 31.80 225 GLY B CA 1
ATOM 3761 C C . GLY B 1 225 ? 17.796 28.212 30.916 1.00 32.26 225 GLY B C 1
ATOM 3762 O O . GLY B 1 225 ? 18.726 28.834 30.397 1.00 31.00 225 GLY B O 1
ATOM 3763 N N . LYS B 1 226 ? 17.578 28.220 32.227 1.00 33.28 226 LYS B N 1
ATOM 3764 C CA . LYS B 1 226 ? 18.445 28.986 33.109 1.00 33.56 226 LYS B CA 1
ATOM 3765 C C . LYS B 1 226 ? 19.840 28.377 33.154 1.00 33.93 226 LYS B C 1
ATOM 3766 O O . LYS B 1 226 ? 20.019 27.204 33.497 1.00 32.63 226 LYS B O 1
ATOM 3772 N N . LYS B 1 227 ? 20.826 29.194 32.808 1.00 33.80 227 LYS B N 1
ATOM 3773 C CA . LYS B 1 227 ? 22.208 28.755 32.781 1.00 34.87 227 LYS B CA 1
ATOM 3774 C C . LYS B 1 227 ? 22.880 28.739 34.146 1.00 35.19 227 LYS B C 1
ATOM 3775 O O . LYS B 1 227 ? 22.635 29.604 34.990 1.00 35.51 227 LYS B O 1
ATOM 3781 N N . TYR B 1 228 ? 23.714 27.723 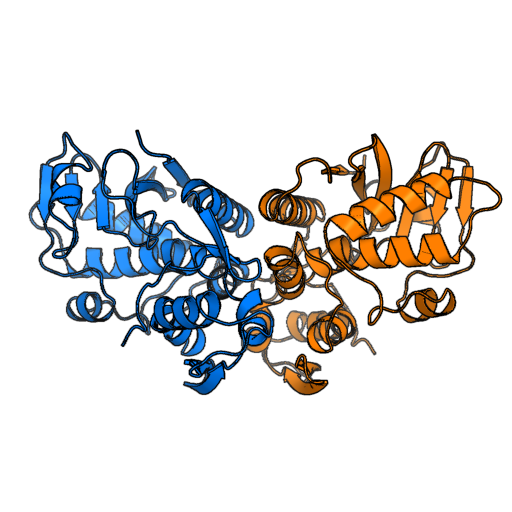34.357 1.00 34.44 228 TYR B N 1
ATOM 3782 C CA . TYR B 1 228 ? 24.475 27.575 35.588 1.00 33.11 228 TYR B CA 1
ATOM 3783 C C . TYR B 1 228 ? 25.810 26.969 35.195 1.00 33.93 228 TYR B C 1
ATOM 3784 O O . TYR B 1 228 ? 25.969 26.491 34.064 1.00 33.84 228 TYR B O 1
ATOM 3793 N N . TYR B 1 229 ? 26.772 26.989 36.113 1.00 32.98 229 TYR B N 1
ATOM 3794 C CA . TYR B 1 229 ? 28.086 26.461 35.799 1.00 31.83 229 TYR B CA 1
ATOM 3795 C C . TYR B 1 229 ? 28.504 25.302 36.662 1.00 30.09 229 TYR B C 1
ATOM 3796 O O . TYR B 1 229 ? 28.260 25.282 37.868 1.00 29.82 229 TYR B O 1
ATOM 3805 N N . VAL B 1 230 ? 29.119 24.322 36.017 1.00 28.16 230 VAL B N 1
ATOM 3806 C CA . VAL B 1 230 ? 29.626 23.148 36.703 1.00 27.56 230 VAL B CA 1
ATOM 3807 C C . VAL B 1 230 ? 31.114 23.428 36.877 1.00 26.36 230 VAL B C 1
ATOM 3808 O O . VAL B 1 230 ? 31.823 23.659 35.896 1.00 26.67 230 VAL B O 1
ATOM 3812 N N . THR B 1 231 ? 31.582 23.427 38.121 1.00 25.81 231 THR B N 1
ATOM 3813 C CA . THR B 1 231 ? 32.990 23.706 38.384 1.00 24.41 231 THR B CA 1
ATOM 3814 C C . THR B 1 231 ? 33.720 22.555 39.069 1.00 24.36 231 THR B C 1
ATOM 3815 O O . THR B 1 231 ? 34.939 22.614 39.250 1.00 25.45 231 THR B O 1
ATOM 3819 N N . ALA B 1 232 ? 32.980 21.513 39.442 1.00 22.79 232 ALA B N 1
ATOM 3820 C CA . ALA B 1 232 ? 33.573 20.342 40.093 1.00 23.18 232 ALA B CA 1
ATOM 3821 C C . ALA B 1 232 ? 32.922 19.042 39.611 1.00 22.92 232 ALA B C 1
ATOM 3822 O O . ALA B 1 232 ? 31.735 19.019 39.259 1.00 22.26 232 ALA B O 1
ATOM 3824 N N . VAL B 1 233 ? 33.709 17.967 39.599 1.00 22.81 233 VAL B N 1
ATOM 3825 C CA . VAL B 1 233 ? 33.236 16.650 39.165 1.00 22.30 233 VAL B CA 1
ATOM 3826 C C . VAL B 1 233 ? 31.965 16.186 39.882 1.00 24.09 233 VAL B C 1
ATOM 3827 O O . VAL B 1 233 ? 31.008 15.748 39.241 1.00 23.08 233 VAL B O 1
ATOM 3831 N N . ASP B 1 234 ? 31.961 16.277 41.210 1.00 24.45 234 ASP B N 1
ATOM 3832 C CA . ASP B 1 234 ? 30.816 15.844 42.006 1.00 26.53 234 ASP B CA 1
ATOM 3833 C C . ASP B 1 234 ? 29.483 16.497 41.626 1.00 26.36 234 ASP B C 1
ATOM 3834 O O . ASP B 1 234 ? 28.423 15.905 41.814 1.00 26.87 234 ASP B O 1
ATOM 3839 N N . GLN B 1 235 ? 29.531 17.705 41.083 1.00 25.98 235 GLN B N 1
ATOM 3840 C CA . GLN B 1 235 ? 28.314 18.408 40.686 1.00 26.29 235 GLN B CA 1
ATOM 3841 C C . GLN B 1 235 ? 27.568 17.707 39.555 1.00 26.38 235 GLN B C 1
ATOM 3842 O O . GLN B 1 235 ? 26.341 17.722 39.506 1.00 28.09 235 GLN B O 1
ATOM 3848 N N . VAL B 1 236 ? 28.315 17.094 38.646 1.00 24.57 236 VAL B N 1
ATOM 3849 C CA . VAL B 1 236 ? 27.715 16.448 37.488 1.00 22.20 236 VAL B CA 1
ATOM 3850 C C . VAL B 1 236 ? 27.883 14.925 37.458 1.00 21.30 236 VAL B C 1
ATOM 3851 O O . VAL B 1 236 ? 27.247 14.235 36.659 1.00 19.30 236 VAL B O 1
ATOM 3855 N N . LYS B 1 237 ? 28.720 14.398 38.344 1.00 20.06 237 LYS B N 1
ATOM 3856 C CA . LYS B 1 237 ? 28.990 12.970 38.362 1.00 19.49 237 LYS B CA 1
ATOM 3857 C C . LYS B 1 237 ? 27.774 12.041 38.302 1.00 19.15 237 LYS B C 1
ATOM 3858 O O . LYS B 1 237 ? 27.785 11.049 37.570 1.00 20.55 237 LYS B O 1
ATOM 3864 N N . PRO B 1 238 ? 26.708 12.340 39.059 1.00 18.33 238 PRO B N 1
ATOM 3865 C CA . PRO B 1 238 ? 25.550 11.441 38.997 1.00 18.47 238 PRO B CA 1
ATOM 3866 C C . PRO B 1 238 ? 24.747 11.419 37.683 1.00 18.46 238 PRO B C 1
ATOM 3867 O O . PRO B 1 238 ? 23.876 10.562 37.503 1.00 19.32 238 PRO B O 1
ATOM 3871 N N . LYS B 1 239 ? 25.045 12.335 36.765 1.00 16.38 239 LYS B N 1
ATOM 3872 C CA . LYS B 1 239 ? 24.336 12.407 35.482 1.00 15.61 239 LYS B CA 1
ATOM 3873 C C . LYS B 1 239 ? 25.085 11.740 34.331 1.00 14.62 239 LYS B C 1
ATOM 3874 O O . LYS B 1 239 ? 24.537 11.558 33.248 1.00 12.91 239 LYS B O 1
ATOM 3880 N N . ILE B 1 240 ? 26.344 11.393 34.571 1.00 15.07 240 ILE B N 1
ATOM 3881 C CA . ILE B 1 240 ? 27.206 10.807 33.546 1.00 15.07 240 ILE B CA 1
ATOM 3882 C C . ILE B 1 240 ? 27.481 9.320 33.743 1.00 14.90 240 ILE B C 1
ATOM 3883 O O . ILE B 1 240 ? 27.876 8.901 34.831 1.00 16.09 240 ILE B O 1
ATOM 3888 N N . ALA B 1 241 ? 27.287 8.531 32.684 1.00 13.17 241 ALA B N 1
ATOM 3889 C CA . ALA B 1 241 ? 27.534 7.091 32.738 1.00 12.22 241 ALA B CA 1
ATOM 3890 C C . ALA B 1 241 ? 28.875 6.742 32.086 1.00 12.59 241 ALA B C 1
ATOM 3891 O O . ALA B 1 241 ? 29.542 5.791 32.492 1.00 11.98 241 ALA B O 1
ATOM 3893 N N . LEU B 1 242 ? 29.255 7.528 31.079 1.00 12.52 242 LEU B N 1
ATOM 3894 C CA . LEU B 1 242 ? 30.490 7.317 30.328 1.00 13.52 242 LEU B CA 1
ATOM 3895 C C . LEU B 1 242 ? 31.203 8.630 30.028 1.00 14.51 242 LEU B C 1
ATOM 3896 O O . LEU B 1 242 ? 30.563 9.639 29.727 1.00 14.70 242 LEU B O 1
ATOM 3901 N N . LEU B 1 243 ? 32.533 8.611 30.099 1.00 14.62 243 LEU B N 1
ATOM 3902 C CA . LEU B 1 243 ? 33.334 9.794 29.801 1.00 14.79 243 LEU B CA 1
ATOM 3903 C C . LEU B 1 243 ? 34.071 9.594 28.493 1.00 14.79 243 LEU B C 1
ATOM 3904 O O . LEU B 1 243 ? 34.590 8.515 28.221 1.00 15.38 243 LEU B O 1
ATOM 3909 N N . LYS B 1 244 ? 34.115 10.639 27.681 1.00 16.29 244 LYS B N 1
ATOM 3910 C CA . LYS B 1 244 ? 34.843 10.576 26.424 1.00 17.97 244 LYS B CA 1
ATOM 3911 C C . LYS B 1 244 ? 36.307 10.843 26.780 1.00 19.50 244 LYS B C 1
ATOM 3912 O O . LYS B 1 244 ? 36.593 11.569 27.739 1.00 18.05 244 LYS B O 1
ATOM 3918 N N . PHE B 1 245 ? 37.233 10.246 26.038 1.00 20.03 245 PHE B N 1
ATOM 3919 C CA . PHE B 1 245 ? 38.634 10.511 26.304 1.00 22.37 245 PHE B CA 1
ATOM 3920 C C . PHE B 1 245 ? 39.049 11.631 25.356 1.00 23.71 245 PHE B C 1
ATOM 3921 O O . PHE B 1 245 ? 39.284 11.399 24.171 1.00 23.34 245 PHE B O 1
ATOM 3929 N N . VAL B 1 246 ? 39.107 12.848 25.884 1.00 26.10 246 VAL B N 1
ATOM 3930 C CA . VAL B 1 246 ? 39.486 14.025 25.109 1.00 29.83 246 VAL B CA 1
ATOM 3931 C C . VAL B 1 246 ? 40.897 14.452 25.532 1.00 33.24 246 VAL B C 1
ATOM 3932 O O . VAL B 1 246 ? 41.155 14.648 26.718 1.00 32.71 246 VAL B O 1
ATOM 3936 N N . ASP B 1 247 ? 41.808 14.593 24.571 1.00 37.77 247 ASP B N 1
ATOM 3937 C CA . ASP B 1 247 ? 43.177 14.989 24.891 1.00 43.06 247 ASP B CA 1
ATOM 3938 C C . ASP B 1 247 ? 43.375 16.485 25.071 1.00 44.76 247 ASP B C 1
ATOM 3939 O O . ASP B 1 247 ? 44.094 16.917 25.975 1.00 44.90 247 ASP B O 1
ATOM 3944 N N . LYS B 1 248 ? 42.743 17.274 24.212 1.00 47.36 248 LYS B N 1
ATOM 3945 C CA . LYS B 1 248 ? 42.866 18.723 24.287 1.00 51.39 248 LYS B CA 1
ATOM 3946 C C . LYS B 1 248 ? 41.512 19.351 24.587 1.00 53.09 248 LYS B C 1
ATOM 3947 O O . LYS B 1 248 ? 40.476 18.711 24.414 1.00 53.05 248 LYS B O 1
ATOM 3953 N N . ASP B 1 249 ? 41.522 20.601 25.041 1.00 55.54 249 ASP B N 1
ATOM 3954 C CA . ASP B 1 249 ? 40.284 21.290 25.377 1.00 58.52 249 ASP B CA 1
ATOM 3955 C C . ASP B 1 249 ? 39.398 21.464 24.149 1.00 60.67 249 ASP B C 1
ATOM 3956 O O . ASP B 1 249 ? 39.800 22.079 23.162 1.00 60.66 249 ASP B O 1
ATOM 3961 N N . PRO B 1 250 ? 38.174 20.919 24.197 1.00 63.14 250 PRO B N 1
ATOM 3962 C CA . PRO B 1 250 ? 37.233 21.020 23.078 1.00 65.68 250 PRO B CA 1
ATOM 3963 C C . PRO B 1 250 ? 36.457 22.340 23.055 1.00 67.99 250 PRO B C 1
ATOM 3964 O O . PRO B 1 250 ? 36.233 22.964 24.097 1.00 68.26 250 PRO B O 1
ATOM 3968 N N . LYS B 1 251 ? 36.053 22.755 21.857 1.00 70.14 251 LYS B N 1
ATOM 3969 C CA . LYS B 1 251 ? 35.290 23.987 21.673 1.00 71.89 251 LYS B CA 1
ATOM 3970 C C . LYS B 1 251 ? 35.095 24.266 20.188 1.00 72.15 251 LYS B C 1
ATOM 3971 O O . LYS B 1 251 ? 36.023 23.915 19.428 1.00 72.44 251 LYS B O 1
#

Nearest PDB structures (foldseek):
  3ku0-assembly2_B  TM=1.003E+00  e=1.540E-57  Suregada multiflora
  1m2t-assembly1_A  TM=9.461E-01  e=3.052E-28  Viscum album
  1sz6-assembly1_A-2  TM=9.463E-01  e=3.472E-28  Viscum album
  1pum-assembly1_A  TM=9.453E-01  e=6.617E-28  Viscum album
  1onk-assembly1_A  TM=9.262E-01  e=3.775E-27  Viscum album

Solvent-accessible surface area: 20578 Å² total; per-residue (Å²): 104,48,49,75,2,83,8,52,0,141,63,9,54,48,22,60,1,1,58,7,0,2,72,0,2,66,56,0,108,29,118,58,91,10,51,23,0,7,15,1,44,102,156,30,127,66,23,35,134,5,11,2,36,0,21,0,27,5,64,118,52,36,74,0,49,0,0,0,32,1,27,22,0,43,2,15,2,0,39,0,137,86,32,0,0,0,5,124,99,8,78,100,53,2,51,108,32,4,21,142,152,26,88,58,37,65,2,150,11,10,2,46,21,96,41,0,52,59,41,157,3,88,20,91,78,15,36,4,1,2,73,9,2,48,60,2,0,87,63,0,12,80,4,6,73,111,136,38,121,50,55,45,0,0,31,2,1,0,8,0,0,0,0,2,0,0,0,0,16,0,1,28,2,11,5,30,3,4,0,12,5,120,71,122,40,127,13,40,59,29,5,32,10,4,9,82,46,9,18,62,0,0,23,9,0,63,66,19,45,112,114,5,104,18,93,104,52,5,51,2,40,78,52,110,22,129,110,46,122,2,54,15,2,112,89,1,12,18,43,0,0,1,0,74,58,16,83,169,84,41,232,113,51,57,55,0,74,12,51,0,141,64,8,55,51,20,57,2,0,56,7,0,2,77,0,1,70,59,0,117,30,118,57,90,12,48,20,0,6,14,1,24,107,183,33,123,72,26,39,119,5,10,3,22,0,16,0,31,10,49,129,63,32,82,0,37,0,0,0,27,1,28,20,0,39,3,12,2,0,43,1,131,82,29,0,1,0,5,112,100,8,68,104,48,0,45,104,29,3,21,145,147,25,91,52,31,66,1,112,13,9,2,46,23,99,40,0,57,63,24,150,4,94,26,111,80,13,33,4,1,4,74,7,2,46,47,3,0,75,63,0,13,84,5,4,72,114,130,47,107,36,39,53,0,0,39,2,1,0,8,0,0,0,0,1,0,1,0,0,16,0,2,25,2,10,7,28,2,5,0,16,6,128,72,120,38,127,15,39,66,25,2,26,12,3,9,81,50,8,18,56,0,0,24,7,0,59,64,18,44,112,105,3,106,19,88,96,51,5,54,1,44,86,53,121,21,145,109,49,128,4,64,9,1,107,87,2,7,14,40,0,0,0,0,70,48,20,86,171,74,33,229

GO terms:
  GO:0030246 carbohydrate binding (F, IDA)
  GO:0042803 protein homodimerization activity (F, IDA)

Radius of gyration: 23.87 Å; Cα contacts (8 Å, |Δi|>4): 1052; chains: 2; bounding box: 46×51×77 Å

Sequence (502 aa):
GLDTVSFSTKGATYITYVNFLNELRVKLKPEGNSHGIPLLRKKCDDPGKCFVLVALSNDNGQLAEIAIDVTSVYVVGYQVRNRSYFFKDAPDAAYEGLFKNTIKTRLHFGGSYPSLEGEKAYRETTDLGIEPLRIGIKKLDENAIDNYKPTEIASSLLVVIQMVSEAARFTFIENQIRNNFQQRIRPANNTISLENKWGKLSFQIRTSGANGMFSEAVELERANGKKYYVTAVDQVKPKIALLKFVDKDPKGLDTVSFSTKGATYITYVNFLNELRVKLKPEGNSHGIPLLRKKCDDPGKCFVLVALSNDNGQLAEIAIDVTSVYVVGYQVRNRSYFFKDAPDAAYEGLFKNTIKTRLHFGGSYPSLEGEKAYRETTDLGIEPLRIGIKKLDENAIDNYKPTEIASSLLVVIQMVSEAARFTFIENQIRNNFQQRIRPANNTISLENKWGKLSFQIRTSGANGMFSEAVELERANGKKYYVTAVDQVKPKIALLKFVDKDPK

B-factor: mean 22.75, std 10.36, range [8.7, 77.91]

Foldseek 3Di:
DEAEFEDELVVDALVSLVVRLVVVLVRLPADDAFPPFGEFDQDDQQLVYQWYWYWYAYPVGFTKIFTAGSQQRATQWIDGDQEIEGEQPRDPNNQVPPSPRGHYDYDPFHLDQVRLVVLVAHLQPQWEASVLQNQLSVLVNVQRDDPGRSSSPSSSVVRVCQSHRVVSFWVQSSVVHSVQHHHIDGQAQQSVQCVVCLQQLLVQRRPDDPQQFGPDWRWGADRVGHIDTDGGCVVCVNTGNYHRDHDDRDD/DAAEQEDELAVDALVSLVVSLVVVLVLLPADDAFLPFGEFDADDQQLVYQWHWYWYAYPVGWTKIFTAGSQQRATQKIDGDQEIEGAQPRDPNNQCVPSPRHHYDYDPFHLDQVRLVVLVAHLQPQWEASVLLNVLSVLVNVQRDPPRRSSSPSSSSVRVCQSHRVVSFWVQSSVVHSVQRHHIDGDAQQSVQCVVCQQQLLVQRRPDDPQQFGPDWRWGADRVGHIDTDGGCVVCVNTGNYGRDDDDRDD

InterPro domains:
  IPR001574 Ribosome-inactivating protein [PF00161] (62-250)
  IPR001574 Ribosome-inactivating protein [PTHR33453] (50-253)
  IPR016138 Ribosome-inactivating protein, subdomain 1 [G3DSA:3.40.420.10] (47-214)
  IPR016139 Ribosome-inactivating protein, subdomain 2 [G3DSA:4.10.470.10] (215-297)
  IPR017988 Ribosome-inactivating protein conserved site [PS00275] (207-223)
  IPR017989 Ribosome-inactivating protein type 1/2 [PR00396] (61-74)
  IPR017989 Ribosome-inactivating protein type 1/2 [PR00396] (109-124)
  IPR017989 Ribosome-inactivating protein type 1/2 [PR00396] (169-183)
  IPR017989 Ribosome-inactivating protein type 1/2 [PR00396] (203-223)
  IPR017989 Ribosome-inactivating protein type 1/2 [PR00396] (235-252)
  IPR036041 Ribosome-inactivating protein superfamily [SSF56371] (50-297)

Secondary structure (DSSP, 8-state):
--EEEEEE-TT--HHHHHHHHHHHHHHT---SEETTEEB--S----TTTSEEEEEEE-TT--EEEEEEETTT--EEEEEETTEEEE-TT--HHHHHHSS-SSEEEE-SS-SSHHHHHTTT--GGG--BSHHHHHHHHHHHHHT-SSS--HHHHHHHHHHHIIIIIIHHHBHHHHHHHHTTTTS-B---HHHHHHHHHHHHHHHHHHT--TT-EEEEEEEEE-TT--EEEEEEHHHHGGGBS-B---SS---/--EEEEEE-TT--HHHHHHHHHHHHHHT---SEETTEEB--S----TTTSEEEEEEE-TTS-EEEEEEETTT--EEEEEETTEEEE-TTS-HHHHHHSS-SSEEEE-SS-SSHHHHHTTT--GGG--BSHHHHHHHHHHHHHT-STT--HHHHHHHHHHHIIIIIIHHHBHHHHHHHHTTTTS-B---HHHHHHHHTHHHHHHHHHHS-TT-EEEEEEEEE-TT--EEEEEEHHHHGGGBS-B---SS---

Organism: Suregada multiflora (NCBI:txid3979)